Protein AF-0000000084983447 (afdb_homodimer)

Solvent-accessible surface area (backbone atoms only — not comparable to full-atom values): 34828 Å² total; per-residue (Å²): 132,70,58,86,70,64,46,71,46,36,36,38,37,38,87,89,69,48,77,43,81,41,62,93,31,55,67,37,38,35,41,34,32,47,71,94,47,57,34,41,38,37,43,38,34,26,51,44,47,71,53,97,88,36,48,46,63,77,64,59,41,73,60,18,32,42,35,35,28,48,73,83,41,79,72,44,57,23,32,28,42,30,36,32,49,37,65,43,91,76,77,35,40,29,34,39,32,25,30,20,70,48,42,47,33,64,59,17,33,38,73,45,64,40,58,64,60,41,38,40,63,57,55,42,43,54,49,34,49,76,71,72,37,48,73,47,79,66,56,85,69,43,65,36,65,66,44,63,41,75,69,32,35,38,42,57,55,41,51,52,51,50,48,54,37,25,67,73,66,72,45,71,71,31,60,41,69,58,95,64,27,39,34,35,29,47,52,46,70,56,84,74,64,54,75,45,66,54,87,52,79,63,42,49,30,40,39,37,28,49,71,78,34,28,16,29,28,37,31,26,44,69,59,48,98,80,48,44,56,51,77,75,46,72,46,78,56,64,56,84,76,41,75,18,30,41,66,48,69,45,50,94,89,48,52,70,67,56,43,49,51,51,40,48,50,54,36,66,75,20,58,56,63,44,74,38,40,33,38,34,35,69,28,60,78,82,69,46,61,25,28,37,34,35,35,47,33,93,92,41,69,46,51,27,28,26,49,17,34,37,35,30,64,68,78,46,28,23,37,36,30,40,41,82,49,80,74,81,72,71,75,124,132,71,60,87,69,63,46,72,45,36,37,37,38,36,88,88,69,48,76,43,81,41,62,94,32,57,67,37,40,36,43,34,33,45,70,96,45,57,34,40,37,36,42,37,32,26,53,44,46,70,54,98,88,36,48,45,63,78,62,59,39,74,60,18,32,42,36,34,27,48,72,84,41,80,72,45,56,24,33,29,40,29,34,32,48,37,65,42,92,76,76,35,39,30,34,38,32,25,31,20,70,47,42,46,34,64,58,17,32,39,71,44,66,41,57,64,60,41,39,39,65,56,56,42,42,54,50,33,48,75,73,71,36,48,73,48,80,64,55,87,66,44,66,36,64,65,45,64,40,73,69,33,34,38,43,55,54,41,50,53,50,51,49,53,35,25,68,72,68,72,46,70,72,31,63,40,69,58,95,64,28,40,34,36,30,49,53,46,69,56,84,76,65,54,73,46,64,55,88,52,81,62,42,48,30,39,39,38,28,51,72,79,34,29,17,30,29,37,30,27,43,67,60,49,98,80,49,46,57,49,78,73,46,72,46,76,57,65,56,86,76,41,74,19,29,40,65,48,70,43,49,94,89,48,52,70,67,55,43,50,50,51,40,46,53,54,35,66,76,18,57,56,62,45,74,37,41,32,38,36,34,68,28,60,80,84,69,48,62,26,29,36,34,34,36,47,33,94,92,42,70,47,50,27,28,26,50,18,35,37,34,31,64,68,79,46,28,22,39,36,32,39,40,82,48,82,74,80,72,70,76,125

Secondary structure (DSSP, 8-state):
--GGG--EEEEEE-TTS-EEE-GGGEEEEEEEE-TT--S-EEEEEEE--EETTEEGGGT--TT-EEEEEETTEEEEEEEEEEEEEB--SSS-EEEEEEE-TTHHHHS-EEEEEE-TT-BHHHHHHHHHHHTT-EEEE-S---BPPPEEEEEEEHHHHHHHHHHHHHHHHT---EEEEETTEEEEE-TT--S---EE-S-S--EEEEEEE-TT--SEEEEE----TTS---EEEEEE--GGG---EEEEE--TTS-HHHHHHHHHHHHHHTSS-EEEEEEEEE--TT--TT-EEEEEETTEEEEEEEEEEEEETTTTEEEEEEEE--S-----/--GGG--EEEEEE-TTS-EEE-GGGEEEEEEEE-TT--S-EEEEEEE--EETTEEGGGT--TT-EEEEEETTEEEEEEEEEEEEEB--SSS-EEEEEEE-TTHHHHS-EEEEEE-TT-BHHHHHHHHHHHTT-EEEE-S---BPPPEEEEEEEHHHHHHHHHHHHHHHHT---EEEEETTEEEEE-TT--S---EE-S-S--EEEEEEE-TT--SEEEEE----TTS---EEEEEE--GGG---EEEEE--TTS-HHHHHHHHHHHHHHTSS-EEEEEEEEE--TT--TT-EEEEEETTEEEEEEEEEEEEETTTTEEEEEEEE--S-----

InterPro domains:
  IPR056937 YqbQ/XkdQ [PF24032] (39-322)

Structure (mmCIF, N/CA/C/O backbone):
data_AF-0000000084983447-model_v1
#
loop_
_entity.id
_entity.type
_entity.pdbx_description
1 polymer 'Phage minor structural protein, N-terminal domain protein'
#
loop_
_atom_site.group_PDB
_atom_site.id
_atom_site.type_symbol
_atom_site.label_atom_id
_atom_site.label_alt_id
_atom_site.label_comp_id
_atom_site.label_asym_id
_atom_site.label_entity_id
_atom_site.label_seq_id
_atom_site.pdbx_PDB_ins_code
_atom_site.Cartn_x
_atom_site.Cartn_y
_atom_site.Cartn_z
_atom_site.occupancy
_atom_site.B_iso_or_equiv
_atom_site.auth_seq_id
_atom_site.auth_comp_id
_atom_site.auth_asym_id
_atom_site.auth_atom_id
_atom_site.pdbx_PDB_model_num
ATOM 1 N N . MET A 1 1 ? 23.984 25.797 7.465 1 60.91 1 MET A N 1
ATOM 2 C CA . MET A 1 1 ? 24.125 24.547 8.227 1 60.91 1 MET A CA 1
ATOM 3 C C . MET A 1 1 ? 25.016 23.562 7.5 1 60.91 1 MET A C 1
ATOM 5 O O . MET A 1 1 ? 24.922 23.406 6.277 1 60.91 1 MET A O 1
ATOM 9 N N . ASP A 1 2 ? 26.109 23.047 8.164 1 77.19 2 ASP A N 1
ATOM 10 C CA . ASP A 1 2 ? 26.938 21.984 7.598 1 77.19 2 ASP A CA 1
ATOM 11 C C . ASP A 1 2 ? 26.297 20.625 7.828 1 77.19 2 ASP A C 1
ATOM 13 O O . ASP A 1 2 ? 26.5 20 8.875 1 77.19 2 ASP A O 1
ATOM 17 N N . VAL A 1 3 ? 25.516 20.172 6.82 1 77.81 3 VAL A N 1
ATOM 18 C CA . VAL A 1 3 ? 24.703 18.969 6.961 1 77.81 3 VAL A CA 1
ATOM 19 C C . VAL A 1 3 ? 25.594 17.734 7.047 1 77.81 3 VAL A C 1
ATOM 21 O O . VAL A 1 3 ? 25.172 16.688 7.523 1 77.81 3 VAL A O 1
ATOM 24 N N . LEU A 1 4 ? 26.859 17.891 6.699 1 79.12 4 LEU A N 1
ATOM 25 C CA . LEU A 1 4 ? 27.797 16.766 6.738 1 79.12 4 LEU A CA 1
ATOM 26 C C . LEU A 1 4 ? 28.281 16.531 8.156 1 79.12 4 LEU A C 1
ATOM 28 O O . LEU A 1 4 ? 28.844 15.461 8.453 1 79.12 4 LEU A O 1
ATOM 32 N N . ARG A 1 5 ? 28.031 17.453 9.055 1 87.12 5 ARG A N 1
ATOM 33 C CA . ARG A 1 5 ? 28.547 17.328 10.414 1 87.12 5 ARG A CA 1
ATOM 34 C C . ARG A 1 5 ? 27.453 16.922 11.383 1 87.12 5 ARG A C 1
ATOM 36 O O . ARG A 1 5 ? 27.688 16.797 12.586 1 87.12 5 ARG A O 1
ATOM 43 N N . ILE A 1 6 ? 26.344 16.688 10.859 1 93.38 6 ILE A N 1
ATOM 44 C CA . ILE A 1 6 ? 25.234 16.281 11.719 1 93.38 6 ILE A CA 1
ATOM 45 C C . ILE A 1 6 ? 25.531 14.914 12.336 1 93.38 6 ILE A C 1
ATOM 47 O O . ILE A 1 6 ? 25.953 13.992 11.641 1 93.38 6 ILE A O 1
ATOM 51 N N . LYS A 1 7 ? 25.391 14.875 13.656 1 94.69 7 LYS A N 1
ATOM 52 C CA . LYS A 1 7 ? 25.578 13.617 14.375 1 94.69 7 LYS A CA 1
ATOM 53 C C . LYS A 1 7 ? 24.234 12.914 14.602 1 94.69 7 LYS A C 1
ATOM 55 O O . LYS A 1 7 ? 23.297 13.516 15.109 1 94.69 7 LYS A O 1
ATOM 60 N N . TYR A 1 8 ? 24.219 11.633 14.25 1 97.38 8 TYR A N 1
ATOM 61 C CA . TYR A 1 8 ? 23 10.852 14.422 1 97.38 8 TYR A CA 1
ATOM 62 C C . TYR A 1 8 ? 23.156 9.844 15.547 1 97.38 8 TYR A C 1
ATOM 64 O O . TYR A 1 8 ? 24.234 9.273 15.742 1 97.38 8 TYR A O 1
ATOM 72 N N . ASP A 1 9 ? 22.109 9.664 16.297 1 98.06 9 ASP A N 1
ATOM 73 C CA . ASP A 1 9 ? 22.031 8.633 17.328 1 98.06 9 ASP A CA 1
ATOM 74 C C . ASP A 1 9 ? 20.766 7.785 17.141 1 98.06 9 ASP A C 1
ATOM 76 O O . ASP A 1 9 ? 19.672 8.32 17 1 98.06 9 ASP A O 1
ATOM 80 N N . ILE A 1 10 ? 20.938 6.516 17.172 1 98.5 10 ILE A N 1
ATOM 81 C CA . ILE A 1 10 ? 19.844 5.566 17.062 1 98.5 10 ILE A CA 1
ATOM 82 C C . ILE A 1 10 ? 19.812 4.648 18.281 1 98.5 10 ILE A C 1
ATOM 84 O O . ILE A 1 10 ? 20.844 4.047 18.625 1 98.5 10 ILE A O 1
ATOM 88 N N . TYR A 1 11 ? 18.672 4.562 18.875 1 98.31 11 TYR A N 1
ATOM 89 C CA . TYR A 1 11 ? 18.531 3.762 20.094 1 98.31 11 TYR A CA 1
ATOM 90 C C . TYR A 1 11 ? 17.422 2.729 19.938 1 98.31 11 TYR A C 1
ATOM 92 O O . TYR A 1 11 ? 16.406 3 19.312 1 98.31 11 TYR A O 1
ATOM 100 N N . LEU A 1 12 ? 17.688 1.588 20.516 1 97.69 12 LEU A N 1
ATOM 101 C CA . LEU A 1 12 ? 16.672 0.567 20.766 1 97.69 12 LEU A CA 1
ATOM 102 C C . LEU A 1 12 ? 16.203 0.603 22.219 1 97.69 12 LEU A C 1
ATOM 104 O O . LEU A 1 12 ? 17.016 0.63 23.141 1 97.69 12 LEU A O 1
ATOM 108 N N . TYR A 1 13 ? 14.93 0.697 22.375 1 97.31 13 TYR A N 1
ATOM 109 C CA . TYR A 1 13 ? 14.305 0.52 23.688 1 97.31 13 TYR A CA 1
ATOM 110 C C . TYR A 1 13 ? 13.484 -0.765 23.734 1 97.31 13 TYR A C 1
ATOM 112 O O . TYR A 1 13 ? 12.484 -0.896 23.016 1 97.31 13 TYR A O 1
ATOM 120 N N . THR A 1 14 ? 13.867 -1.659 24.531 1 94.88 14 THR A N 1
ATOM 121 C CA . THR A 1 14 ? 13.156 -2.928 24.656 1 94.88 14 THR A CA 1
ATOM 122 C C . THR A 1 14 ? 11.984 -2.805 25.609 1 94.88 14 THR A C 1
ATOM 124 O O . THR A 1 14 ? 11.945 -1.886 26.438 1 94.88 14 THR A O 1
ATOM 127 N N . ASN A 1 15 ? 11.062 -3.709 25.484 1 90.56 15 ASN A N 1
ATOM 128 C CA . ASN A 1 15 ? 9.906 -3.715 26.375 1 90.56 15 ASN A CA 1
ATOM 129 C C . ASN A 1 15 ? 10.312 -3.924 27.828 1 90.56 15 ASN A C 1
ATOM 131 O O . ASN A 1 15 ? 9.57 -3.562 28.75 1 90.56 15 ASN A O 1
ATOM 135 N N . GLU A 1 16 ? 11.43 -4.434 28.062 1 89.56 16 GLU A N 1
ATOM 136 C CA . GLU A 1 16 ? 11.938 -4.672 29.422 1 89.56 16 GLU A CA 1
ATOM 137 C C . GLU A 1 16 ? 12.609 -3.422 29.984 1 89.56 16 GLU A C 1
ATOM 139 O O . GLU A 1 16 ? 13.055 -3.416 31.141 1 89.56 16 GLU A O 1
ATOM 144 N N . GLY A 1 17 ? 12.758 -2.381 29.188 1 89.94 17 GLY A N 1
ATOM 145 C CA . GLY A 1 17 ? 13.266 -1.11 29.688 1 89.94 17 GLY A CA 1
ATOM 146 C C . GLY A 1 17 ? 14.742 -0.902 29.391 1 89.94 17 GLY A C 1
ATOM 147 O O . GLY A 1 17 ? 15.352 0.052 29.875 1 89.94 17 GLY A O 1
ATOM 148 N N . GLU A 1 18 ? 15.242 -1.76 28.609 1 93.25 18 GLU A N 1
ATOM 149 C CA . GLU A 1 18 ? 16.656 -1.633 28.25 1 93.25 18 GLU A CA 1
ATOM 150 C C . GLU A 1 18 ? 16.844 -0.666 27.078 1 93.25 18 GLU A C 1
ATOM 152 O O . GLU A 1 18 ? 16.078 -0.699 26.109 1 93.25 18 GLU A O 1
ATOM 157 N N . LYS A 1 19 ? 17.812 0.196 27.281 1 96 19 LYS A N 1
ATOM 158 C CA . LYS A 1 19 ? 18.234 1.09 26.203 1 96 19 LYS A CA 1
ATOM 159 C C . LYS A 1 19 ? 19.547 0.63 25.578 1 96 19 LYS A C 1
ATOM 161 O O . LYS A 1 19 ? 20.547 0.454 26.281 1 96 19 LYS A O 1
ATOM 166 N N . ILE A 1 20 ? 19.609 0.434 24.281 1 95.75 20 ILE A N 1
ATOM 167 C CA . ILE A 1 20 ? 20.797 -0.024 23.578 1 95.75 20 ILE A CA 1
ATOM 168 C C . ILE A 1 20 ? 21.109 0.933 22.422 1 95.75 20 ILE A C 1
ATOM 170 O O . ILE A 1 20 ? 20.234 1.258 21.625 1 95.75 20 ILE A O 1
ATOM 174 N N . THR A 1 21 ? 22.359 1.409 22.359 1 96.38 21 THR A N 1
ATOM 175 C CA . THR A 1 21 ? 22.797 2.219 21.219 1 96.38 21 THR A CA 1
ATOM 176 C C . THR A 1 21 ? 23.078 1.342 20 1 96.38 21 THR A C 1
ATOM 178 O O . THR A 1 21 ? 23.719 0.301 20.125 1 96.38 21 THR A O 1
ATOM 181 N N . LEU A 1 22 ? 22.562 1.793 18.891 1 96.5 22 LEU A N 1
ATOM 182 C CA . LEU 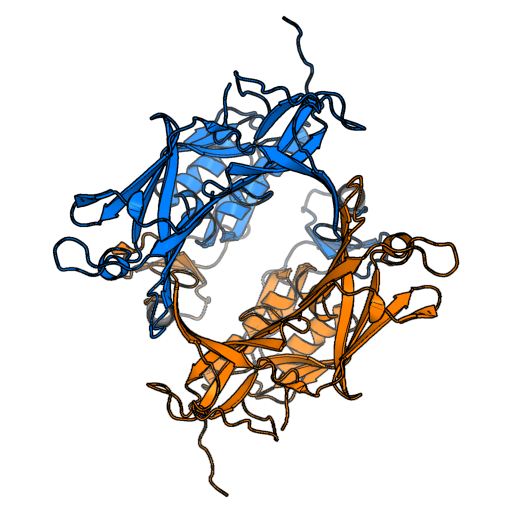A 1 22 ? 22.734 0.995 17.688 1 96.5 22 LEU A CA 1
ATOM 183 C C . LEU A 1 22 ? 23.734 1.652 16.734 1 96.5 22 LEU A C 1
ATOM 185 O O . LEU A 1 22 ? 24 1.134 15.648 1 96.5 22 LEU A O 1
ATOM 189 N N . ASN A 1 23 ? 24.359 2.699 17.047 1 95.44 23 ASN A N 1
ATOM 190 C CA . ASN A 1 23 ? 25.156 3.541 16.156 1 95.44 23 ASN A CA 1
ATOM 191 C C . ASN A 1 23 ? 26.25 2.74 15.477 1 95.44 23 ASN A C 1
ATOM 193 O O . ASN A 1 23 ? 26.438 2.848 14.266 1 95.44 23 ASN A O 1
ATOM 197 N N . ASN A 1 24 ? 26.938 1.931 16.125 1 93.38 24 ASN A N 1
ATOM 198 C CA . ASN A 1 24 ? 28.094 1.22 15.586 1 93.38 24 ASN A CA 1
ATOM 199 C C . ASN A 1 24 ? 27.656 -0.008 14.781 1 93.38 24 ASN A C 1
ATOM 201 O O . ASN A 1 24 ? 28.484 -0.678 14.172 1 93.38 24 ASN A O 1
ATOM 205 N N . LEU A 1 25 ? 26.375 -0.256 14.773 1 93.88 25 LEU A N 1
ATOM 206 C CA . LEU A 1 25 ? 25.875 -1.453 14.102 1 93.88 25 LEU A CA 1
ATOM 207 C C . LEU A 1 25 ? 25.172 -1.092 12.805 1 93.88 25 LEU A C 1
ATOM 209 O O . LEU A 1 25 ? 24.859 -1.97 11.992 1 93.88 25 LEU A O 1
ATOM 213 N N . VAL A 1 26 ? 24.953 0.106 12.555 1 95.5 26 VAL A N 1
ATOM 214 C CA . VAL A 1 26 ? 24.094 0.532 11.461 1 95.5 26 VAL A CA 1
ATOM 215 C C . VAL A 1 26 ? 24.844 0.451 10.141 1 95.5 26 VAL A C 1
ATOM 217 O O . VAL A 1 26 ? 25.906 1.055 9.992 1 95.5 26 VAL A O 1
ATOM 220 N N . GLN A 1 27 ? 24.344 -0.297 9.305 1 93.75 27 GLN A N 1
ATOM 221 C CA . GLN A 1 27 ? 24.812 -0.304 7.922 1 93.75 27 GLN A CA 1
ATOM 222 C C . GLN A 1 27 ? 24.062 0.715 7.082 1 93.75 27 GLN A C 1
ATOM 224 O O . GLN A 1 27 ? 24.656 1.442 6.285 1 93.75 27 GLN A O 1
ATOM 229 N N . SER A 1 28 ? 22.797 0.703 7.234 1 96.5 28 SER A N 1
ATOM 230 C CA . SER A 1 28 ? 21.953 1.683 6.562 1 96.5 28 SER A CA 1
ATOM 231 C C . SER A 1 28 ? 20.75 2.053 7.422 1 96.5 28 SER A C 1
ATOM 233 O O . SER A 1 28 ? 20.266 1.232 8.203 1 96.5 28 SER A O 1
ATOM 235 N N . ALA A 1 29 ? 20.312 3.285 7.316 1 97.88 29 ALA A N 1
ATOM 236 C CA . ALA A 1 29 ? 19.141 3.795 8.031 1 97.88 29 ALA A CA 1
ATOM 237 C C . ALA A 1 29 ? 18.422 4.867 7.223 1 97.88 29 ALA A C 1
ATOM 239 O O . ALA A 1 29 ? 19.047 5.816 6.746 1 97.88 29 ALA A O 1
ATOM 240 N N . THR A 1 30 ? 17.141 4.715 7.07 1 98.56 30 THR A N 1
ATOM 241 C CA . THR A 1 30 ? 16.359 5.707 6.352 1 98.56 30 THR A CA 1
ATOM 242 C C . THR A 1 30 ? 15.094 6.074 7.133 1 98.56 30 THR A C 1
ATOM 244 O O . THR A 1 30 ? 14.578 5.258 7.895 1 98.56 30 THR A O 1
ATOM 247 N N . LEU A 1 31 ? 14.672 7.281 7.043 1 98.62 31 LEU A N 1
ATOM 248 C CA . LEU A 1 31 ? 13.383 7.777 7.512 1 98.62 31 LEU A CA 1
ATOM 249 C C . LEU A 1 31 ? 12.523 8.258 6.344 1 98.62 31 LEU A C 1
ATOM 251 O O . LEU A 1 31 ? 13.008 9 5.48 1 98.62 31 LEU A O 1
ATOM 255 N N . GLU A 1 32 ? 11.297 7.832 6.383 1 98.62 32 GLU A N 1
ATOM 256 C CA . GLU A 1 32 ? 10.461 8.094 5.211 1 98.62 32 GLU A CA 1
ATOM 257 C C . GLU A 1 32 ? 9.07 8.562 5.617 1 98.62 32 GLU A C 1
ATOM 259 O O . GLU A 1 32 ? 8.484 8.039 6.57 1 98.62 32 GLU A O 1
ATOM 264 N N . GLU A 1 33 ? 8.578 9.578 4.992 1 98.06 33 GLU A N 1
ATOM 265 C CA . GLU A 1 33 ? 7.188 10.016 5.008 1 98.06 33 GLU A CA 1
ATOM 266 C C . GLU A 1 33 ? 6.621 10.109 3.594 1 98.06 33 GLU A C 1
ATOM 268 O O . GLU A 1 33 ? 7.16 10.82 2.748 1 98.06 33 GLU A O 1
ATOM 273 N N . GLN A 1 34 ? 5.566 9.406 3.408 1 93.81 34 GLN A N 1
ATOM 274 C CA . GLN A 1 34 ? 5.012 9.336 2.061 1 93.81 34 GLN A CA 1
ATOM 275 C C . GLN A 1 34 ? 3.666 10.047 1.979 1 93.81 34 GLN A C 1
ATOM 277 O O . GLN A 1 34 ? 2.904 10.062 2.947 1 93.81 34 GLN A O 1
ATOM 282 N N . LYS A 1 35 ? 3.451 10.594 0.762 1 89.06 35 LYS A N 1
ATOM 283 C CA . LYS A 1 35 ? 2.141 11.18 0.517 1 89.06 35 LYS A CA 1
ATOM 284 C C . LYS A 1 35 ? 1.026 10.164 0.75 1 89.06 35 LYS A C 1
ATOM 286 O O . LYS A 1 35 ? 1.132 9.016 0.325 1 89.06 35 LYS A O 1
ATOM 291 N N . GLY A 1 36 ? 0.034 10.578 1.496 1 86.44 36 GLY A N 1
ATOM 292 C CA . GLY A 1 36 ? -1.132 9.734 1.718 1 86.44 36 GLY A CA 1
ATOM 293 C C . GLY A 1 36 ? -0.967 8.789 2.887 1 86.44 36 GLY A C 1
ATOM 294 O O . GLY A 1 36 ? -1.923 8.117 3.291 1 86.44 36 GLY A O 1
ATOM 295 N N . GLN A 1 37 ? 0.233 8.641 3.359 1 91.94 37 GLN A N 1
ATOM 296 C CA . GLN A 1 37 ? 0.467 7.828 4.547 1 91.94 37 GLN A CA 1
ATOM 297 C C . GLN A 1 37 ? 0.573 8.695 5.797 1 91.94 37 GLN A C 1
ATOM 299 O O . GLN A 1 37 ? 1.145 9.789 5.754 1 91.94 37 GLN A O 1
ATOM 304 N N . LEU A 1 38 ? 0.027 8.148 6.855 1 97.31 38 LEU A N 1
ATOM 305 C CA . LEU A 1 38 ? 0.074 8.906 8.102 1 97.31 38 LEU A CA 1
ATOM 306 C C . LEU A 1 38 ? 1.382 8.656 8.844 1 97.31 38 LEU A C 1
ATOM 308 O O . LEU A 1 38 ? 2.027 9.602 9.305 1 97.31 38 LEU A O 1
ATOM 312 N N . ALA A 1 39 ? 1.733 7.379 8.828 1 98.38 39 ALA A N 1
ATOM 313 C CA . ALA A 1 39 ? 2.85 6.988 9.68 1 98.38 39 ALA A CA 1
ATOM 314 C C . ALA A 1 39 ? 4.188 7.238 8.984 1 98.38 39 ALA A C 1
ATOM 316 O O . ALA A 1 39 ? 4.324 7 7.785 1 98.38 39 ALA A O 1
ATOM 317 N N . GLN A 1 40 ? 5.094 7.738 9.75 1 98.56 40 GLN A N 1
ATOM 318 C CA . GLN A 1 40 ? 6.492 7.742 9.328 1 98.56 40 GLN A CA 1
ATOM 319 C C . GLN A 1 40 ? 7.113 6.355 9.477 1 98.56 40 GLN A C 1
ATOM 321 O O . GLN A 1 40 ? 6.809 5.625 10.422 1 98.56 40 GLN A O 1
ATOM 326 N N . LYS A 1 41 ? 7.973 6.043 8.57 1 98.62 41 LYS A N 1
ATOM 327 C CA . LYS A 1 41 ? 8.617 4.734 8.516 1 98.62 41 LYS A CA 1
ATOM 328 C C . LYS A 1 41 ? 10.125 4.852 8.703 1 98.62 41 LYS A C 1
ATOM 330 O O . LYS A 1 41 ? 10.758 5.73 8.109 1 98.62 41 LYS A O 1
ATOM 335 N N . ALA A 1 42 ? 10.695 4.016 9.508 1 98.75 42 ALA A N 1
ATOM 336 C CA . ALA A 1 42 ? 12.141 3.857 9.617 1 98.75 42 ALA A CA 1
ATOM 337 C C . ALA A 1 42 ? 12.586 2.482 9.125 1 98.75 42 ALA A C 1
ATOM 339 O O . ALA A 1 42 ? 11.992 1.465 9.484 1 98.75 42 ALA A O 1
ATOM 340 N N . SER A 1 43 ? 13.547 2.469 8.305 1 98.06 43 SER A N 1
ATOM 341 C CA . SER A 1 43 ? 14.156 1.231 7.832 1 98.06 43 SER A CA 1
ATOM 342 C C . SER A 1 43 ? 15.625 1.156 8.234 1 98.06 43 SER A C 1
ATOM 344 O O . SER A 1 43 ? 16.422 2.043 7.891 1 98.06 43 SER A O 1
ATOM 346 N N . LEU A 1 44 ? 16.031 0.091 8.906 1 97.38 44 LEU A N 1
ATOM 347 C CA . LEU A 1 44 ? 17.406 -0.071 9.367 1 97.38 44 LEU A CA 1
ATOM 348 C C . LEU A 1 44 ? 17.969 -1.423 8.938 1 97.38 44 LEU A C 1
ATOM 350 O O . LEU A 1 44 ? 17.266 -2.436 8.992 1 97.38 44 LEU A O 1
ATOM 354 N N . THR A 1 45 ? 19.109 -1.416 8.477 1 94.38 45 THR A N 1
ATOM 355 C CA . THR A 1 45 ? 19.922 -2.611 8.312 1 94.38 45 THR A CA 1
ATOM 356 C C . THR A 1 45 ? 21.141 -2.559 9.227 1 94.38 45 THR A C 1
ATOM 358 O O . THR A 1 45 ? 21.906 -1.587 9.211 1 94.38 45 THR A O 1
ATOM 361 N N . LEU A 1 46 ? 21.312 -3.568 10.016 1 94.19 46 LEU A N 1
ATOM 362 C CA . LEU A 1 46 ? 22.359 -3.572 11.031 1 94.19 46 LEU A CA 1
ATOM 363 C C . LEU A 1 46 ? 23.266 -4.785 10.867 1 94.19 46 LEU A C 1
ATOM 365 O O . LEU A 1 46 ? 22.812 -5.844 10.43 1 94.19 46 LEU A O 1
ATOM 369 N N . TYR A 1 47 ? 24.484 -4.527 11.25 1 90.88 47 TYR A N 1
ATOM 370 C CA . TYR A 1 47 ? 25.344 -5.684 11.461 1 90.88 47 TYR A CA 1
ATOM 371 C C . TYR A 1 47 ? 24.891 -6.484 12.68 1 90.88 47 TYR A C 1
ATOM 373 O O . TYR A 1 47 ? 24.703 -5.926 13.766 1 90.88 47 TYR A O 1
ATOM 381 N N . ASN A 1 48 ? 24.609 -7.738 12.469 1 90.12 48 ASN A N 1
ATOM 382 C CA . ASN A 1 48 ? 24.094 -8.586 13.539 1 90.12 48 ASN A CA 1
ATOM 383 C C . ASN A 1 48 ? 25.219 -9.094 14.445 1 90.12 48 ASN A C 1
ATOM 385 O O . ASN A 1 48 ? 25.453 -10.305 14.531 1 90.12 48 ASN A O 1
ATOM 389 N N . LYS A 1 49 ? 25.797 -8.211 15.156 1 88.12 49 LYS A N 1
ATOM 390 C CA . LYS A 1 49 ? 26.922 -8.508 16.016 1 88.12 49 LYS A CA 1
ATOM 391 C C . LYS A 1 49 ? 26.453 -8.969 17.406 1 88.12 49 LYS A C 1
ATOM 393 O O . LYS A 1 49 ? 25.312 -8.734 17.781 1 88.12 49 LYS A O 1
ATOM 398 N N . VAL A 1 50 ? 27.344 -9.672 18.031 1 87 50 VAL A N 1
ATOM 399 C CA . VAL A 1 50 ? 27.109 -10.062 19.422 1 87 50 VAL A CA 1
ATOM 400 C C . VAL A 1 50 ? 27.547 -8.938 20.359 1 87 50 VAL A C 1
ATOM 402 O O . VAL A 1 50 ? 28.688 -8.461 20.281 1 87 50 VAL A O 1
ATOM 405 N N . ILE A 1 51 ? 26.594 -8.438 21.047 1 82.69 51 ILE A N 1
ATOM 406 C CA . ILE A 1 51 ? 26.859 -7.418 22.047 1 82.69 51 ILE A CA 1
ATOM 407 C C . ILE A 1 51 ? 26.484 -7.957 23.438 1 82.69 51 ILE A C 1
ATOM 409 O O . ILE A 1 51 ? 25.344 -8.367 23.656 1 82.69 51 ILE A O 1
ATOM 413 N N . SER A 1 52 ? 27.469 -7.848 24.391 1 84.12 52 SER A N 1
ATOM 414 C CA . SER A 1 52 ? 27.266 -8.336 25.75 1 84.12 52 SER A CA 1
ATOM 415 C C . SER A 1 52 ? 26.719 -9.766 25.75 1 84.12 52 SER A C 1
ATOM 417 O O . SER A 1 52 ? 25.766 -10.07 26.453 1 84.12 52 SER A O 1
ATOM 419 N N . GLY A 1 53 ? 27.141 -10.594 24.797 1 85.94 53 GLY A N 1
ATOM 420 C CA . GLY A 1 53 ? 26.859 -12.016 24.781 1 85.94 53 GLY A CA 1
ATOM 421 C C . GLY A 1 53 ? 25.594 -12.367 24.016 1 85.94 53 GLY A C 1
ATOM 422 O O . GLY A 1 53 ? 25.25 -13.547 23.891 1 85.94 53 GLY A O 1
ATOM 423 N N . VAL A 1 54 ? 24.938 -11.391 23.578 1 86.31 54 VAL A N 1
ATOM 424 C CA . VAL A 1 54 ? 23.688 -11.672 22.891 1 86.31 54 VAL A CA 1
ATOM 425 C C . VAL A 1 54 ? 23.719 -11.039 21.5 1 86.31 54 VAL A C 1
ATOM 427 O O . VAL A 1 54 ? 24.234 -9.93 21.328 1 86.31 54 VAL A O 1
ATOM 430 N N . ARG A 1 55 ? 23.25 -11.836 20.516 1 88.25 55 ARG A N 1
ATOM 431 C CA . ARG A 1 55 ? 23.125 -11.281 19.172 1 88.25 55 ARG A CA 1
ATOM 432 C C . ARG A 1 55 ? 22.062 -10.172 19.141 1 88.25 55 ARG A C 1
ATOM 434 O O . ARG A 1 55 ? 20.984 -10.32 19.703 1 88.25 55 ARG A O 1
ATOM 441 N N . ILE A 1 56 ? 22.391 -9.086 18.469 1 90.81 56 ILE A N 1
ATOM 442 C CA . ILE A 1 56 ? 21.516 -7.918 18.516 1 90.81 56 ILE A CA 1
ATOM 443 C C . ILE A 1 56 ? 20.156 -8.266 17.906 1 90.81 56 ILE A C 1
ATOM 445 O O . ILE A 1 56 ? 19.141 -7.711 18.312 1 90.81 56 ILE A O 1
ATOM 449 N N . SER A 1 57 ? 20.109 -9.188 16.938 1 90.25 57 SER A N 1
ATOM 450 C CA . SER A 1 57 ? 18.859 -9.594 16.312 1 90.25 57 SER A CA 1
ATOM 451 C C . SER A 1 57 ? 17.875 -10.141 17.359 1 90.25 57 SER A C 1
ATOM 453 O O . SER A 1 57 ? 16.656 -10.016 17.203 1 90.25 57 SER A O 1
ATOM 455 N N . SER A 1 58 ? 18.391 -10.688 18.422 1 88.62 58 SER A N 1
ATOM 456 C CA . SER A 1 58 ? 17.547 -11.25 19.453 1 88.62 58 SER A CA 1
ATOM 457 C C . SER A 1 58 ? 16.875 -10.148 20.281 1 88.62 58 SER A C 1
ATOM 459 O O . SER A 1 58 ? 15.883 -10.406 20.969 1 88.62 58 SER A O 1
ATOM 461 N N . LYS A 1 59 ? 17.469 -8.984 20.203 1 91.56 59 LYS A N 1
ATOM 462 C CA . LYS A 1 59 ? 16.906 -7.855 20.938 1 91.56 59 LYS A CA 1
ATOM 463 C C . LYS A 1 59 ? 15.977 -7.031 20.047 1 91.56 59 LYS A C 1
ATOM 465 O O . LYS A 1 59 ? 15.164 -6.246 20.547 1 91.56 59 LYS A O 1
ATOM 470 N N . LEU A 1 60 ? 16.141 -7.137 18.734 1 92.94 60 LEU A N 1
ATOM 471 C CA . LEU A 1 60 ? 15.344 -6.387 17.781 1 92.94 60 LEU A CA 1
ATOM 472 C C . LEU A 1 60 ? 14.008 -7.086 17.531 1 92.94 60 LEU A C 1
ATOM 474 O O . LEU A 1 60 ? 13.664 -7.355 16.375 1 92.94 60 LEU A O 1
ATOM 478 N N . LYS A 1 61 ? 13.289 -7.25 18.547 1 90.69 61 LYS A N 1
ATOM 479 C CA . LYS A 1 61 ? 12.016 -7.965 18.453 1 90.69 61 LYS A CA 1
ATOM 480 C C . LYS A 1 61 ? 10.875 -7.012 18.109 1 90.69 61 LYS A C 1
ATOM 482 O O . LYS A 1 61 ? 10.961 -5.812 18.359 1 90.69 61 LYS A O 1
ATOM 487 N N . LEU A 1 62 ? 9.844 -7.609 17.547 1 95.38 62 LEU A N 1
ATOM 488 C CA . LEU A 1 62 ? 8.633 -6.84 17.297 1 95.38 62 LEU A CA 1
ATOM 489 C C . LEU A 1 62 ? 8.164 -6.129 18.562 1 95.38 62 LEU A C 1
ATOM 491 O O . LEU A 1 62 ? 8.391 -6.621 19.672 1 95.38 62 LEU A O 1
ATOM 495 N N . CYS A 1 63 ? 7.586 -4.977 18.453 1 95.94 63 CYS A N 1
ATOM 496 C CA . CYS A 1 63 ? 6.949 -4.188 19.5 1 95.94 63 CYS A CA 1
ATOM 497 C C . CYS A 1 63 ? 7.98 -3.398 20.297 1 95.94 63 CYS A C 1
ATOM 499 O O . CYS A 1 63 ? 7.629 -2.48 21.031 1 95.94 63 CYS A O 1
ATOM 501 N N . ASN A 1 64 ? 9.297 -3.799 20.172 1 97 64 ASN A N 1
ATOM 502 C CA . ASN A 1 64 ? 10.297 -2.898 20.719 1 97 64 ASN A CA 1
ATOM 503 C C . ASN A 1 64 ? 10.359 -1.58 19.969 1 97 64 ASN A C 1
ATOM 505 O O . ASN A 1 64 ? 9.766 -1.452 18.891 1 97 64 ASN A O 1
ATOM 509 N N . LYS A 1 65 ? 11.023 -0.582 20.562 1 97.75 65 LYS A N 1
ATOM 510 C CA . LYS A 1 65 ? 10.953 0.767 20 1 97.75 65 LYS A CA 1
ATOM 511 C C . LYS A 1 65 ? 12.312 1.22 19.469 1 97.75 65 LYS A C 1
ATOM 513 O O . LYS A 1 65 ? 13.344 0.917 20.078 1 97.75 65 LYS A O 1
ATOM 518 N N . ILE A 1 66 ? 12.289 1.938 18.391 1 98.5 66 ILE A N 1
ATOM 519 C CA . ILE A 1 66 ? 13.461 2.574 17.797 1 98.5 66 ILE A CA 1
ATOM 520 C C . ILE A 1 66 ? 13.328 4.09 17.891 1 98.5 66 ILE A C 1
ATOM 522 O O . ILE A 1 66 ? 12.258 4.648 17.641 1 98.5 66 ILE A O 1
ATOM 526 N N . PHE A 1 67 ? 14.375 4.719 18.359 1 98.75 67 PHE A N 1
ATOM 527 C CA . PHE A 1 67 ? 14.469 6.172 18.391 1 98.75 67 PHE A CA 1
ATOM 528 C C . PHE A 1 67 ? 15.625 6.66 17.531 1 98.75 67 PHE A C 1
ATOM 530 O O . PHE A 1 67 ? 16.719 6.078 17.562 1 98.75 67 PHE A O 1
ATOM 537 N N . VAL A 1 68 ? 15.398 7.633 16.75 1 98.75 68 VAL A N 1
ATOM 538 C CA . VAL A 1 68 ? 16.438 8.25 15.938 1 98.75 68 VAL A CA 1
ATOM 539 C C . VAL A 1 68 ? 16.562 9.734 16.281 1 98.75 68 VAL A C 1
ATOM 541 O O . VAL A 1 68 ? 15.555 10.445 16.328 1 98.75 68 VAL A O 1
ATOM 544 N N . TYR A 1 69 ? 17.766 10.18 16.5 1 98.31 69 TYR A N 1
ATOM 545 C CA . TYR A 1 69 ? 18.062 11.57 16.812 1 98.31 69 TYR A CA 1
ATOM 546 C C . TYR A 1 69 ? 19.078 12.141 15.836 1 98.31 69 TYR A C 1
ATOM 548 O O . TYR A 1 69 ? 19.922 11.406 15.305 1 98.31 69 TYR A O 1
ATOM 556 N N . ALA A 1 70 ? 19.016 13.391 15.578 1 97.38 70 ALA A N 1
ATOM 557 C CA . ALA A 1 70 ? 20.047 14.18 14.898 1 97.38 70 ALA A CA 1
ATOM 558 C C . ALA A 1 70 ? 20.438 15.398 15.734 1 97.38 70 ALA A C 1
ATOM 560 O O . ALA A 1 70 ? 19.609 16.266 16.016 1 97.38 70 ALA A O 1
ATOM 561 N N . ASP A 1 71 ? 21.703 15.523 16.094 1 96.31 71 ASP A N 1
ATOM 562 C CA . ASP A 1 71 ? 22.219 16.594 16.938 1 96.31 71 ASP A CA 1
ATOM 563 C C . ASP A 1 71 ? 21.344 16.797 18.172 1 96.31 71 ASP A C 1
ATOM 565 O O . ASP A 1 71 ? 20.984 17.938 18.5 1 96.31 71 ASP A O 1
ATOM 569 N N . GLY A 1 72 ? 20.922 15.711 18.688 1 95.69 72 GLY A N 1
ATOM 570 C CA . GLY A 1 72 ? 20.188 15.742 19.953 1 95.69 72 GLY A CA 1
ATOM 571 C C . GLY A 1 72 ? 18.688 15.945 19.766 1 95.69 72 GLY A C 1
ATOM 572 O O . GLY A 1 72 ? 17.922 15.797 20.719 1 95.69 72 GLY A O 1
ATOM 573 N N . LYS A 1 73 ? 18.266 16.25 18.625 1 96.44 73 LYS A N 1
ATOM 574 C CA . LYS A 1 73 ? 16.844 16.453 18.359 1 96.44 73 LYS A CA 1
ATOM 575 C C . LYS A 1 73 ? 16.203 15.164 17.844 1 96.44 73 LYS A C 1
ATOM 577 O O . LYS A 1 73 ? 16.734 14.516 16.938 1 96.44 73 LYS A O 1
ATOM 582 N N . GLU A 1 74 ? 15.039 14.797 18.391 1 98.25 74 GLU A N 1
ATOM 583 C CA . GLU A 1 74 ? 14.352 13.57 17.984 1 98.25 74 GLU A CA 1
ATOM 584 C C . GLU A 1 74 ? 13.766 13.703 16.578 1 98.25 74 GLU A C 1
ATOM 586 O O . GLU A 1 74 ? 13.078 14.68 16.281 1 98.25 74 GLU A O 1
ATOM 591 N N . LEU A 1 75 ? 14.039 12.719 15.742 1 98.19 75 LEU A N 1
ATOM 592 C CA . LEU A 1 75 ? 13.523 12.68 14.383 1 98.19 75 LEU A CA 1
ATOM 593 C C . LEU A 1 75 ? 12.398 11.664 14.25 1 98.19 75 LEU A C 1
ATOM 595 O O . LEU A 1 75 ? 11.477 11.852 13.453 1 98.19 75 LEU A O 1
ATOM 599 N N . PHE A 1 76 ? 12.57 10.633 15.062 1 98.62 76 PHE A N 1
ATOM 600 C CA . PHE A 1 76 ? 11.672 9.5 14.898 1 98.62 76 PHE A CA 1
ATOM 601 C C . PHE A 1 76 ? 11.578 8.688 16.188 1 98.62 76 PHE A C 1
ATOM 603 O O . PHE A 1 76 ? 12.578 8.516 16.891 1 98.62 76 PHE A O 1
ATOM 610 N N . ARG A 1 77 ? 10.461 8.227 16.469 1 98.81 77 ARG A N 1
ATOM 611 C CA . ARG A 1 77 ? 10.195 7.145 17.406 1 98.81 77 ARG A CA 1
ATOM 612 C C . ARG A 1 77 ? 9.125 6.199 16.875 1 98.81 77 ARG A C 1
ATOM 614 O O . ARG A 1 77 ? 8.102 6.645 16.359 1 98.81 77 ARG A O 1
ATOM 621 N N . GLY A 1 78 ? 9.359 4.973 16.969 1 98.25 78 GLY A N 1
ATOM 622 C CA . GLY A 1 78 ? 8.383 4.047 16.422 1 98.25 78 GLY A CA 1
ATOM 623 C C . GLY A 1 78 ? 8.586 2.619 16.891 1 98.25 78 GLY A C 1
ATOM 624 O O . GLY A 1 78 ? 9.57 2.322 17.594 1 98.25 78 GLY A O 1
ATOM 625 N N . THR A 1 79 ? 7.668 1.795 16.578 1 98.12 79 THR A N 1
ATOM 626 C CA . THR A 1 79 ? 7.629 0.391 16.969 1 98.12 79 THR A CA 1
ATOM 627 C C . THR A 1 79 ? 8.148 -0.503 15.852 1 98.12 79 THR A C 1
ATOM 629 O O . THR A 1 79 ? 7.793 -0.319 14.68 1 98.12 79 THR A O 1
ATOM 632 N N . ILE A 1 80 ? 9.031 -1.437 16.25 1 98.12 80 ILE A N 1
ATOM 633 C CA . ILE A 1 80 ? 9.484 -2.4 15.25 1 98.12 80 ILE A CA 1
ATOM 634 C C . ILE A 1 80 ? 8.305 -3.221 14.75 1 98.12 80 ILE A C 1
ATOM 636 O O . ILE A 1 80 ? 7.625 -3.893 15.531 1 98.12 80 ILE A O 1
ATOM 640 N N . TRP A 1 81 ? 8.109 -3.115 13.461 1 98.12 81 TRP A N 1
ATOM 641 C CA . TRP A 1 81 ? 6.941 -3.699 12.812 1 98.12 81 TRP A CA 1
ATOM 642 C C . TRP A 1 81 ? 7.324 -4.926 11.992 1 98.12 81 TRP A C 1
ATOM 644 O O . TRP A 1 81 ? 6.512 -5.832 11.797 1 98.12 81 TRP A O 1
ATOM 654 N N . GLU A 1 82 ? 8.492 -4.891 11.516 1 96.19 82 GLU A N 1
ATOM 655 C CA . GLU A 1 82 ? 9.047 -5.996 10.734 1 96.19 82 GLU A CA 1
ATOM 656 C C . GLU A 1 82 ? 10.484 -6.289 11.133 1 96.19 82 GLU A C 1
ATOM 658 O O . GLU A 1 82 ? 11.25 -5.375 11.445 1 96.19 82 GLU A O 1
ATOM 663 N N . TRP A 1 83 ? 10.789 -7.555 11.094 1 90.56 83 TRP A N 1
ATOM 664 C CA . TRP A 1 83 ? 12.094 -8.086 11.484 1 90.56 83 TRP A CA 1
ATOM 665 C C . TRP A 1 83 ? 12.562 -9.141 10.492 1 90.56 83 TRP A C 1
ATOM 667 O O . TRP A 1 83 ? 11.875 -10.133 10.25 1 90.56 83 TRP A O 1
ATOM 677 N N . ASN A 1 84 ? 13.695 -8.914 9.859 1 84.19 84 ASN A N 1
ATOM 678 C CA . ASN A 1 84 ? 14.203 -9.82 8.836 1 84.19 84 ASN A CA 1
ATOM 679 C C . ASN A 1 84 ? 15.648 -10.227 9.117 1 84.19 84 ASN A C 1
ATOM 681 O O . ASN A 1 84 ? 16.578 -9.602 8.617 1 84.19 84 ASN A O 1
ATOM 685 N N . PRO A 1 85 ? 15.805 -11.297 9.898 1 76.69 85 PRO A N 1
ATOM 686 C CA . PRO A 1 85 ? 17.188 -11.766 10.047 1 76.69 85 PRO A CA 1
ATOM 687 C C . PRO A 1 85 ? 17.656 -12.617 8.867 1 76.69 85 PRO A C 1
ATOM 689 O O . PRO A 1 85 ? 16.859 -13.375 8.297 1 76.69 85 PRO A O 1
ATOM 692 N N . GLU A 1 86 ? 18.781 -12.273 8.344 1 73.25 86 GLU A N 1
ATOM 693 C CA . GLU A 1 86 ? 19.391 -13.086 7.285 1 73.25 86 GLU A CA 1
ATOM 694 C C . GLU A 1 86 ? 20.328 -14.133 7.863 1 73.25 86 GLU A C 1
ATOM 696 O O . GLU A 1 86 ? 21.031 -13.883 8.844 1 73.25 86 GLU A O 1
ATOM 701 N N . GLU A 1 87 ? 20.109 -15.398 7.633 1 61.53 87 GLU A N 1
ATOM 702 C CA . GLU A 1 87 ? 21.016 -16.453 8.094 1 61.53 87 GLU A CA 1
ATOM 703 C C . GLU A 1 87 ? 22.297 -16.484 7.262 1 61.53 87 GLU A C 1
ATOM 705 O O . GLU A 1 87 ? 23.203 -17.281 7.527 1 61.53 87 GLU A O 1
ATOM 710 N N . GLU A 1 88 ? 22.688 -15.414 6.492 1 54.38 88 GLU A N 1
ATOM 711 C CA . GLU A 1 88 ? 23.828 -15.766 5.648 1 54.38 88 GLU A CA 1
ATOM 712 C C . GLU A 1 88 ? 25.031 -16.156 6.492 1 54.38 88 GLU A C 1
ATOM 714 O O . GLU A 1 88 ? 25.172 -15.727 7.637 1 54.38 88 GLU A O 1
ATOM 719 N N . ASN A 1 89 ? 25.922 -17.031 5.863 1 50.19 89 ASN A N 1
ATOM 720 C CA . ASN A 1 89 ? 27.141 -17.656 6.375 1 50.19 89 ASN A CA 1
ATOM 721 C C . ASN A 1 89 ? 28.031 -16.641 7.086 1 50.19 89 ASN A C 1
ATOM 723 O O . ASN A 1 89 ? 28.797 -17.016 7.984 1 50.19 89 ASN A O 1
ATOM 727 N N . GLN A 1 90 ? 28.297 -15.508 6.258 1 51.25 90 GLN A N 1
ATOM 728 C CA . GLN A 1 90 ? 29.438 -14.75 6.758 1 51.25 90 GLN A CA 1
ATOM 729 C C . GLN A 1 90 ? 28.984 -13.5 7.508 1 51.25 90 GLN A C 1
ATOM 731 O O . GLN A 1 90 ? 29.422 -13.258 8.641 1 51.25 90 GLN A O 1
ATOM 736 N N . SER A 1 91 ? 28.562 -12.492 6.805 1 56.47 91 SER A N 1
ATOM 737 C CA . SER A 1 91 ? 28.25 -11.203 7.414 1 56.47 91 SER A CA 1
ATOM 738 C C . SER A 1 91 ? 26.797 -11.117 7.848 1 56.47 91 SER A C 1
ATOM 740 O O . SER A 1 91 ? 25.891 -11.148 7.012 1 56.47 91 SER A O 1
ATOM 742 N N . ARG A 1 92 ? 26.422 -11.484 9.07 1 76.06 92 ARG A N 1
ATOM 743 C CA . ARG A 1 92 ? 25.078 -11.602 9.609 1 76.06 92 ARG A CA 1
ATOM 744 C C . ARG A 1 92 ? 24.422 -10.227 9.727 1 76.06 92 ARG A C 1
ATOM 746 O O . ARG A 1 92 ? 24.938 -9.344 10.406 1 76.06 92 ARG A O 1
ATOM 753 N N . ILE A 1 93 ? 23.609 -9.867 8.695 1 87.25 93 ILE A N 1
ATOM 754 C CA . ILE A 1 93 ? 22.859 -8.617 8.789 1 87.25 93 ILE A CA 1
ATOM 755 C C . ILE A 1 93 ? 21.438 -8.906 9.25 1 87.25 93 ILE A C 1
ATOM 757 O O . ILE A 1 93 ? 20.953 -10.031 9.109 1 87.25 93 ILE A O 1
ATOM 761 N N . VAL A 1 94 ? 20.922 -7.895 9.914 1 90.94 94 VAL A N 1
ATOM 762 C CA . VAL A 1 94 ? 19.516 -7.93 10.305 1 90.94 94 VAL A CA 1
ATOM 763 C C . VAL A 1 94 ? 18.844 -6.621 9.906 1 90.94 94 VAL A C 1
ATOM 765 O O . VAL A 1 94 ? 19.391 -5.539 10.133 1 90.94 94 VAL A O 1
ATOM 768 N N . SER A 1 95 ? 17.75 -6.781 9.219 1 92.88 95 SER A N 1
ATOM 769 C CA . SER A 1 95 ? 16.984 -5.602 8.828 1 92.88 95 SER A CA 1
ATOM 770 C C . SER A 1 95 ? 15.68 -5.504 9.609 1 92.88 95 SER A C 1
ATOM 772 O O . SER A 1 95 ? 15.023 -6.516 9.859 1 92.88 95 SER A O 1
ATOM 774 N N . ILE A 1 96 ? 15.305 -4.246 9.922 1 96.44 96 ILE A N 1
ATOM 775 C CA . ILE A 1 96 ? 14.031 -4.02 10.594 1 96.44 96 ILE A CA 1
ATOM 776 C C . ILE A 1 96 ? 13.305 -2.836 9.953 1 96.44 96 ILE A C 1
ATOM 778 O O . ILE A 1 96 ? 13.945 -1.975 9.336 1 96.44 96 ILE A O 1
ATOM 782 N N . ILE A 1 97 ? 12.016 -2.828 10.062 1 97.75 97 ILE A N 1
ATOM 783 C CA . ILE A 1 97 ? 11.148 -1.699 9.742 1 97.75 97 ILE A CA 1
ATOM 784 C C . ILE A 1 97 ? 10.367 -1.276 10.992 1 97.75 97 ILE A C 1
ATOM 786 O O . ILE A 1 97 ? 9.836 -2.121 11.711 1 97.75 97 ILE A O 1
ATOM 790 N N . ALA A 1 98 ? 10.406 -0.034 11.219 1 98.56 98 ALA A N 1
ATOM 791 C CA . ALA A 1 98 ? 9.625 0.524 12.328 1 98.56 98 ALA A CA 1
ATOM 792 C C . ALA A 1 98 ? 8.703 1.636 11.844 1 98.56 98 ALA A C 1
ATOM 794 O O . ALA A 1 98 ? 9.016 2.338 10.875 1 98.56 98 ALA A O 1
ATOM 795 N N . TYR A 1 99 ? 7.566 1.751 12.492 1 98.75 99 TYR A N 1
ATOM 796 C CA . TYR A 1 99 ? 6.609 2.816 12.211 1 98.75 99 TYR A CA 1
ATOM 797 C C . TYR A 1 99 ? 6.293 3.609 13.477 1 98.75 99 TYR A C 1
ATOM 799 O O . TYR A 1 99 ? 6.301 3.061 14.578 1 98.75 99 TYR A O 1
ATOM 807 N N . ASP A 1 100 ? 6.027 4.879 13.242 1 98.69 100 ASP A N 1
ATOM 808 C CA . ASP A 1 100 ? 5.508 5.617 14.391 1 98.69 100 ASP A CA 1
ATOM 809 C C . ASP A 1 100 ? 4.078 5.188 14.719 1 98.69 100 ASP A C 1
ATOM 811 O O . ASP A 1 100 ? 3.529 4.293 14.07 1 98.69 100 ASP A O 1
ATOM 815 N N . ASN A 1 101 ? 3.506 5.859 15.719 1 98.44 101 ASN A N 1
ATOM 816 C CA . ASN A 1 101 ? 2.283 5.352 16.344 1 98.44 101 ASN A CA 1
ATOM 817 C C . ASN A 1 101 ? 1.085 5.496 15.398 1 98.44 101 ASN A C 1
ATOM 819 O O . ASN A 1 101 ? 0.055 4.848 15.602 1 98.44 101 ASN A O 1
ATOM 823 N N . LEU A 1 102 ? 1.21 6.238 14.398 1 98.69 102 LEU A N 1
ATOM 824 C CA . LEU A 1 102 ? 0.066 6.453 13.516 1 98.69 102 LEU A CA 1
ATOM 825 C C . LEU A 1 102 ? -0.189 5.227 12.648 1 98.69 102 LEU A C 1
ATOM 827 O O . LEU A 1 102 ? -1.24 5.117 12.016 1 98.69 102 LEU A O 1
ATOM 831 N N . ILE A 1 103 ? 0.739 4.215 12.656 1 98.56 103 ILE A N 1
ATOM 832 C CA . ILE A 1 103 ? 0.553 2.977 11.914 1 98.56 103 ILE A CA 1
ATOM 833 C C . ILE A 1 103 ? -0.685 2.244 12.422 1 98.56 103 ILE A C 1
ATOM 835 O O . ILE A 1 103 ? -1.386 1.582 11.656 1 98.56 103 ILE A O 1
ATOM 839 N N . PHE A 1 104 ? -1.021 2.434 13.656 1 98.12 104 PHE A N 1
ATOM 840 C CA . PHE A 1 104 ? -2.15 1.73 14.25 1 98.12 104 PHE A CA 1
ATOM 841 C C . PHE A 1 104 ? -3.471 2.266 13.711 1 98.12 104 PHE A C 1
ATOM 843 O O . PHE A 1 104 ? -4.488 1.571 13.734 1 98.12 104 PHE A O 1
ATOM 850 N N . LEU A 1 105 ? -3.473 3.523 13.273 1 98.5 105 LEU A N 1
ATOM 851 C CA . LEU A 1 105 ? -4.652 4.082 12.617 1 98.5 105 LEU A CA 1
ATOM 852 C C . LEU A 1 105 ? -4.82 3.502 11.219 1 98.5 105 LEU A C 1
ATOM 854 O O . LEU A 1 105 ? -5.941 3.396 10.711 1 98.5 105 LEU A O 1
ATOM 858 N N . GLN A 1 106 ? -3.729 3.074 10.672 1 97.31 106 GLN A N 1
ATOM 859 C CA . GLN A 1 106 ? -3.715 2.588 9.297 1 97.31 106 GLN A CA 1
ATOM 860 C C . GLN A 1 106 ? -3.984 1.087 9.234 1 97.31 106 GLN A C 1
ATOM 862 O O . GLN A 1 106 ? -4.242 0.535 8.164 1 97.31 106 GLN A O 1
ATOM 867 N N . LYS A 1 107 ? -3.918 0.42 10.406 1 97.19 107 LYS A N 1
ATOM 868 C CA . LYS A 1 107 ? -4 -1.038 10.398 1 97.19 107 LYS A CA 1
ATOM 869 C C . LYS A 1 107 ? -5.176 -1.525 11.242 1 97.19 107 LYS A C 1
ATOM 871 O O . LYS A 1 107 ? -5.301 -2.723 11.508 1 97.19 107 LYS A O 1
ATOM 876 N N . SER A 1 108 ? -6.09 -0.614 11.656 1 97.38 108 SER A N 1
ATOM 877 C CA . SER A 1 108 ? -7.262 -0.979 12.445 1 97.38 108 SER A CA 1
ATOM 878 C C . SER A 1 108 ? -8.547 -0.511 11.773 1 97.38 108 SER A C 1
ATOM 880 O O . SER A 1 108 ? -8.656 0.649 11.375 1 97.38 108 SER A O 1
ATOM 882 N N . ARG A 1 109 ? -9.547 -1.419 11.719 1 94.94 109 ARG A N 1
ATOM 883 C CA . ARG A 1 109 ? -10.836 -1.099 11.102 1 94.94 109 ARG A CA 1
ATOM 884 C C . ARG A 1 109 ? -11.914 -0.898 12.164 1 94.94 109 ARG A C 1
ATOM 886 O O . ARG A 1 109 ? -11.898 -1.559 13.203 1 94.94 109 ARG A O 1
ATOM 893 N N . TYR A 1 110 ? -12.82 -0.012 11.789 1 96.25 110 TYR A N 1
ATOM 894 C CA . TYR A 1 110 ? -13.914 0.313 12.695 1 96.25 110 TYR A CA 1
ATOM 895 C C . TYR A 1 110 ? -15.203 0.576 11.922 1 96.25 110 TYR A C 1
ATOM 897 O O . TYR A 1 110 ? -15.172 0.797 10.711 1 96.25 110 TYR A O 1
ATOM 905 N N . HIS A 1 111 ? -16.297 0.352 12.586 1 93.62 111 HIS A N 1
ATOM 906 C CA . HIS A 1 111 ? -17.594 0.935 12.219 1 93.62 111 HIS A CA 1
ATOM 907 C C . HIS A 1 111 ? -17.859 2.211 13.008 1 93.62 111 HIS A C 1
ATOM 909 O O . HIS A 1 111 ? -17.844 2.197 14.242 1 93.62 111 HIS A O 1
ATOM 915 N N . LYS A 1 112 ? -18.062 3.303 12.273 1 95.69 112 LYS A N 1
ATOM 916 C CA . LYS A 1 112 ? -18.297 4.57 12.961 1 95.69 112 LYS A CA 1
ATOM 917 C C . LYS A 1 112 ? -19.438 5.348 12.305 1 95.69 112 LYS A C 1
ATOM 919 O O . LYS A 1 112 ? -19.688 5.188 11.109 1 95.69 112 LYS A O 1
ATOM 924 N N . TYR A 1 113 ? -20.125 6.098 13.133 1 94.69 113 TYR A N 1
ATOM 925 C CA . TYR A 1 113 ? -21.172 7.012 12.688 1 94.69 113 TYR A CA 1
ATOM 926 C C . TYR A 1 113 ? -21 8.383 13.344 1 94.69 113 TYR A C 1
ATOM 928 O O . TYR A 1 113 ? -20.859 8.477 14.562 1 94.69 113 TYR A O 1
ATOM 936 N N . PHE A 1 114 ? -21.016 9.359 12.5 1 96.5 114 PHE A N 1
ATOM 937 C CA . PHE A 1 114 ? -21 10.727 12.992 1 96.5 114 PHE A CA 1
ATOM 938 C C . PHE A 1 114 ? -22.219 11.492 12.523 1 96.5 114 PHE A C 1
ATOM 940 O O . PHE A 1 114 ? -22.5 11.562 11.32 1 96.5 114 PHE A O 1
ATOM 947 N N . SER A 1 115 ? -22.953 12.062 13.453 1 95.19 115 SER A N 1
ATOM 948 C CA . SER A 1 115 ? -24.172 12.789 13.141 1 95.19 115 SER A CA 1
ATOM 949 C C . SER A 1 115 ? -23.859 14.102 12.43 1 95.19 115 SER A C 1
ATOM 951 O O . SER A 1 115 ? -22.75 14.633 12.547 1 95.19 115 SER A O 1
ATOM 953 N N . ALA A 1 116 ? -24.828 14.547 11.695 1 93.94 116 ALA A N 1
ATOM 954 C CA . ALA A 1 116 ? -24.719 15.867 11.086 1 93.94 116 ALA A CA 1
ATOM 955 C C . ALA A 1 116 ? -24.359 16.922 12.125 1 93.94 116 ALA A C 1
ATOM 957 O O . ALA A 1 116 ? -24.906 16.922 13.234 1 93.94 116 ALA A O 1
ATOM 958 N N . GLY A 1 117 ? -23.422 17.75 11.734 1 96.44 117 GLY A N 1
ATOM 959 C CA . GLY A 1 117 ? -23.031 18.828 12.641 1 96.44 117 GLY A CA 1
ATOM 960 C C . GLY A 1 117 ? -21.766 18.516 13.43 1 96.44 117 GLY A C 1
ATOM 961 O O . GLY A 1 117 ? -21.203 19.391 14.086 1 96.44 117 GLY A O 1
ATOM 962 N N . THR A 1 118 ? -21.312 17.25 13.328 1 97.69 118 THR A N 1
ATOM 963 C CA . THR A 1 118 ? -20.078 16.891 14.039 1 97.69 118 THR A CA 1
ATOM 964 C C . THR A 1 118 ? -18.891 17.656 13.477 1 97.69 118 THR A C 1
ATOM 966 O O . THR A 1 118 ? -18.75 17.781 12.258 1 97.69 118 THR A O 1
ATOM 969 N N . SER A 1 119 ? -18.062 18.141 14.352 1 98.25 119 SER A N 1
ATOM 970 C CA . SER A 1 119 ? -16.906 18.906 13.914 1 98.25 119 SER A CA 1
ATOM 971 C C . SER A 1 119 ? -15.789 18 13.422 1 98.25 119 SER A C 1
ATOM 973 O O . SER A 1 119 ? -15.719 16.828 13.812 1 98.25 119 SER A O 1
ATOM 975 N N . THR A 1 120 ? -14.922 18.578 12.641 1 98.38 120 THR A N 1
ATOM 976 C CA . THR A 1 120 ? -13.773 17.828 12.148 1 98.38 120 THR A CA 1
ATOM 977 C C . THR A 1 120 ? -12.914 17.344 13.312 1 98.38 120 THR A C 1
ATOM 979 O O . THR A 1 120 ? -12.531 16.172 13.352 1 98.38 120 THR A O 1
ATOM 982 N N . ARG A 1 121 ? -12.609 18.25 14.242 1 98.31 121 ARG A N 1
ATOM 983 C CA . ARG A 1 121 ? -11.789 17.891 15.398 1 98.31 121 ARG A CA 1
ATOM 984 C C . ARG A 1 121 ? -12.383 16.719 16.156 1 98.31 121 ARG A C 1
ATOM 986 O O . ARG A 1 121 ? -11.664 15.812 16.578 1 98.31 121 ARG A O 1
ATOM 993 N N . SER A 1 122 ? -13.68 16.719 16.297 1 98.5 122 SER A N 1
ATOM 994 C CA . SER A 1 122 ? -14.359 15.648 17.031 1 98.5 122 SER A CA 1
ATOM 995 C C . SER A 1 122 ? -14.211 14.305 16.312 1 98.5 122 SER A C 1
ATOM 997 O O . SER A 1 122 ? -14 13.273 16.953 1 98.5 122 SER A O 1
ATOM 999 N N . ILE A 1 123 ? -14.336 14.312 15.008 1 98.56 123 ILE A N 1
ATOM 1000 C CA . ILE A 1 123 ? -14.195 13.086 14.219 1 98.56 123 ILE A CA 1
ATOM 1001 C C . ILE A 1 123 ? -12.773 12.547 14.352 1 98.56 123 ILE A C 1
ATOM 1003 O O . ILE A 1 123 ? -12.578 11.367 14.648 1 98.56 123 ILE A O 1
ATOM 1007 N N . VAL A 1 124 ? -11.758 13.43 14.18 1 98.69 124 VAL A N 1
ATOM 1008 C CA . VAL A 1 124 ? -10.359 13.023 14.211 1 98.69 124 VAL A CA 1
ATOM 1009 C C . VAL A 1 124 ? -9.992 12.547 15.609 1 98.69 124 VAL A C 1
ATOM 1011 O O . VAL A 1 124 ? -9.352 11.5 15.773 1 98.69 124 VAL A O 1
ATOM 1014 N N . ASP A 1 125 ? -10.453 13.25 16.578 1 98.62 125 ASP A N 1
ATOM 1015 C CA . ASP A 1 125 ? -10.156 12.898 17.969 1 98.62 125 ASP A CA 1
ATOM 1016 C C . ASP A 1 125 ? -10.781 11.555 18.328 1 98.62 125 ASP A C 1
ATOM 1018 O O . ASP A 1 125 ? -10.164 10.75 19.031 1 98.62 125 ASP A O 1
ATOM 1022 N N . ASN A 1 126 ? -12.008 11.375 17.938 1 98.62 126 ASN A N 1
ATOM 1023 C CA . ASN A 1 126 ? -12.68 10.109 18.188 1 98.62 126 ASN A CA 1
ATOM 1024 C C . ASN A 1 126 ? -11.875 8.93 17.656 1 98.62 126 ASN A C 1
ATOM 1026 O O . ASN A 1 126 ? -11.672 7.934 18.359 1 98.62 126 ASN A O 1
ATOM 1030 N N . CYS A 1 127 ? -11.367 9.031 16.438 1 98.5 127 CYS A N 1
ATOM 1031 C CA . CYS A 1 127 ? -10.562 7.988 15.812 1 98.5 127 CYS A CA 1
ATOM 1032 C C . CYS A 1 127 ? -9.234 7.812 16.531 1 98.5 127 CYS A C 1
ATOM 1034 O O . CYS A 1 127 ? -8.82 6.688 16.828 1 98.5 127 CYS A O 1
ATOM 1036 N N . ALA A 1 128 ? -8.555 8.938 16.812 1 98.56 128 ALA A N 1
ATOM 1037 C CA . ALA A 1 128 ? -7.273 8.891 17.5 1 98.56 128 ALA A CA 1
ATOM 1038 C C . ALA A 1 128 ? -7.418 8.258 18.891 1 98.56 128 ALA A C 1
ATOM 1040 O O . ALA A 1 128 ? -6.594 7.434 19.297 1 98.56 128 ALA A O 1
ATOM 1041 N N . ALA A 1 129 ? -8.461 8.586 19.594 1 98 129 ALA A N 1
ATOM 1042 C CA . ALA A 1 129 ? -8.695 8.117 20.953 1 98 129 ALA A CA 1
ATOM 1043 C C . ALA A 1 129 ? -8.883 6.602 20.984 1 98 129 ALA A C 1
ATOM 1045 O O . ALA A 1 129 ? -8.5 5.941 21.953 1 98 129 ALA A O 1
ATOM 1046 N N . ASP A 1 130 ? -9.43 6.055 19.953 1 96.81 130 ASP A N 1
ATOM 1047 C CA . ASP A 1 130 ? -9.633 4.609 19.875 1 96.81 130 ASP A CA 1
ATOM 1048 C C . ASP A 1 130 ? -8.305 3.865 19.953 1 96.81 130 ASP A C 1
ATOM 1050 O O . ASP A 1 130 ? -8.258 2.701 20.344 1 96.81 130 ASP A O 1
ATOM 1054 N N . GLN A 1 131 ? -7.266 4.535 19.547 1 97.38 131 GLN A N 1
ATOM 1055 C CA . GLN A 1 131 ? -5.941 3.916 19.547 1 97.38 131 GLN A CA 1
ATOM 1056 C C . GLN A 1 131 ? -5.066 4.504 20.656 1 97.38 131 GLN A C 1
ATOM 1058 O O . GLN A 1 131 ? -3.85 4.309 20.656 1 97.38 131 GLN A O 1
ATOM 1063 N N . GLY A 1 132 ? -5.633 5.301 21.469 1 97.19 132 GLY A N 1
ATOM 1064 C CA . GLY A 1 132 ? -4.887 5.902 22.562 1 97.19 132 GLY A CA 1
ATOM 1065 C C . GLY A 1 132 ? -3.918 6.977 22.109 1 97.19 132 GLY A C 1
ATOM 1066 O O . GLY A 1 132 ? -2.893 7.211 22.75 1 97.19 132 GLY A O 1
ATOM 1067 N N . ILE A 1 133 ? -4.16 7.547 21.031 1 98.44 133 ILE A N 1
ATOM 1068 C CA . ILE A 1 133 ? -3.287 8.57 20.484 1 98.44 133 ILE A CA 1
ATOM 1069 C C . ILE A 1 133 ? -3.826 9.961 20.828 1 98.44 133 ILE A C 1
ATOM 1071 O O . ILE A 1 133 ? -5.02 10.219 20.688 1 98.44 133 ILE A O 1
ATOM 1075 N N . VAL A 1 134 ? -2.955 10.82 21.344 1 98.56 134 VAL A N 1
ATOM 1076 C CA . VAL A 1 134 ? -3.314 12.195 21.672 1 98.56 134 VAL A CA 1
ATOM 1077 C C . VAL A 1 134 ? -3.312 13.047 20.406 1 98.56 134 VAL A C 1
ATOM 1079 O O . VAL A 1 134 ? -2.428 12.906 19.547 1 98.56 134 VAL A O 1
ATOM 1082 N N . LEU A 1 135 ? -4.289 13.945 20.266 1 98.62 135 LEU A N 1
ATOM 1083 C CA . LEU A 1 135 ? -4.43 14.797 19.094 1 98.62 135 LEU A CA 1
ATOM 1084 C C . LEU A 1 135 ? -4.051 16.234 19.422 1 98.62 135 LEU A C 1
ATOM 1086 O O . LEU A 1 135 ? -4.441 16.766 20.469 1 98.62 135 LEU A O 1
ATOM 1090 N N . ASP A 1 136 ? -3.242 16.828 18.641 1 98.56 136 ASP A N 1
ATOM 1091 C CA . ASP A 1 136 ? -3.006 18.266 18.562 1 98.56 136 ASP A CA 1
ATOM 1092 C C . ASP A 1 136 ? -3.521 18.844 17.25 1 98.56 136 ASP A C 1
ATOM 1094 O O . ASP A 1 136 ? -2.816 18.812 16.234 1 98.56 136 ASP A O 1
ATOM 1098 N N . TYR A 1 137 ? -4.719 19.344 17.234 1 98.31 137 TYR A N 1
ATOM 1099 C CA . TYR A 1 137 ? -5.387 19.828 16.047 1 98.31 137 TYR A CA 1
ATOM 1100 C C . TYR A 1 137 ? -5.156 21.328 15.867 1 98.31 137 TYR A C 1
ATOM 1102 O O . TYR A 1 137 ? -5.637 22.141 16.672 1 98.31 137 TYR A O 1
ATOM 1110 N N . ARG A 1 138 ? -4.418 21.766 14.789 1 97.25 138 ARG A N 1
ATOM 1111 C CA . ARG A 1 138 ? -3.982 23.156 14.594 1 97.25 138 ARG A CA 1
ATOM 1112 C C . ARG A 1 138 ? -4.492 23.703 13.266 1 97.25 138 ARG A C 1
ATOM 1114 O O . ARG A 1 138 ? -3.854 24.562 12.656 1 97.25 138 ARG A O 1
ATOM 1121 N N . TRP A 1 139 ? -5.594 23.172 12.734 1 96.38 139 TRP A N 1
ATOM 1122 C CA . TRP A 1 139 ? -6.062 23.531 11.398 1 96.38 139 TRP A CA 1
ATOM 1123 C C . TRP A 1 139 ? -7.539 23.906 11.43 1 96.38 139 TRP A C 1
ATOM 1125 O O . TRP A 1 139 ? -8.141 24.016 12.5 1 96.38 139 TRP A O 1
ATOM 1135 N N . ALA A 1 140 ? -8.07 24.25 10.273 1 96.19 140 ALA A N 1
ATOM 1136 C CA . ALA A 1 140 ? -9.477 24.625 10.125 1 96.19 140 ALA A CA 1
ATOM 1137 C C . ALA A 1 140 ? -10.383 23.422 10.344 1 96.19 140 ALA A C 1
ATOM 1139 O O . ALA A 1 140 ? -9.977 22.281 10.109 1 96.19 140 ALA A O 1
ATOM 1140 N N . GLU A 1 141 ? -11.578 23.672 10.859 1 96.25 141 GLU A N 1
ATOM 1141 C CA . GLU A 1 141 ? -12.57 22.609 11.047 1 96.25 141 GLU A CA 1
ATOM 1142 C C . GLU A 1 141 ? -13.93 23.031 10.5 1 96.25 141 GLU A C 1
ATOM 1144 O O . GLU A 1 141 ? -14.188 24.219 10.312 1 96.25 141 GLU A O 1
ATOM 1149 N N . ILE A 1 142 ? -14.734 22.156 10.164 1 97.62 142 ILE A N 1
ATOM 1150 C CA . ILE A 1 142 ? -16.094 22.406 9.68 1 97.62 142 ILE A CA 1
ATOM 1151 C C . ILE A 1 142 ? -17.078 21.5 10.422 1 97.62 142 ILE A C 1
ATOM 1153 O O . ILE A 1 142 ? -16.672 20.641 11.195 1 97.62 142 ILE A O 1
ATOM 1157 N N . SER A 1 143 ? -18.359 21.875 10.195 1 97.31 143 SER A N 1
ATOM 1158 C CA . SER A 1 143 ? -19.438 20.953 10.555 1 97.31 143 SER A CA 1
ATOM 1159 C C . SER A 1 143 ? -19.734 19.984 9.414 1 97.31 143 SER A C 1
ATOM 1161 O O . SER A 1 143 ? -20.047 20.406 8.297 1 97.31 143 SER A O 1
ATOM 1163 N N . HIS A 1 144 ? -19.688 18.75 9.703 1 95.75 144 HIS A N 1
ATOM 1164 C CA . HIS A 1 144 ? -19.844 17.766 8.633 1 95.75 144 HIS A CA 1
ATOM 1165 C C . HIS A 1 144 ? -21.297 17.328 8.484 1 95.75 144 HIS A C 1
ATOM 1167 O O . HIS A 1 144 ? -22.078 17.422 9.43 1 95.75 144 HIS A O 1
ATOM 1173 N N . ALA A 1 145 ? -21.625 16.906 7.305 1 90.56 145 ALA A N 1
ATOM 1174 C CA . ALA A 1 145 ? -22.844 16.125 7.137 1 90.56 145 ALA A CA 1
ATOM 1175 C C . ALA A 1 145 ? -22.75 14.789 7.863 1 90.56 145 ALA A C 1
ATOM 1177 O O . ALA A 1 145 ? -21.703 14.461 8.43 1 90.56 145 ALA A O 1
ATOM 1178 N N . LYS A 1 146 ? -23.844 14.164 7.859 1 91.62 146 LYS A N 1
ATOM 1179 C CA . LYS A 1 146 ? -23.812 12.82 8.438 1 91.62 146 LYS A CA 1
ATOM 1180 C C . LYS A 1 146 ? -22.781 11.945 7.742 1 91.62 146 LYS A C 1
ATOM 1182 O O . LYS A 1 146 ? -22.672 11.945 6.516 1 91.62 146 LYS A O 1
ATOM 1187 N N . LYS A 1 147 ? -21.969 11.219 8.508 1 90.94 147 LYS A N 1
ATOM 1188 C CA . LYS A 1 147 ? -20.891 10.406 7.949 1 90.94 147 LYS A CA 1
ATOM 1189 C C . LYS A 1 147 ? -20.938 8.984 8.508 1 90.94 147 LYS A C 1
ATOM 1191 O O . LYS A 1 147 ? -20.344 8.711 9.555 1 90.94 147 LYS A O 1
ATOM 1196 N N . PRO A 1 148 ? -21.578 8.039 7.816 1 89.06 148 PRO A N 1
ATOM 1197 C CA . PRO A 1 148 ? -21.484 6.625 8.188 1 89.06 148 PRO A CA 1
ATOM 1198 C C . PRO A 1 148 ? -20.281 5.926 7.578 1 89.06 148 PRO A C 1
ATOM 1200 O O . PRO A 1 148 ? -20 6.086 6.387 1 89.06 148 PRO A O 1
ATOM 1203 N N . TYR A 1 149 ? -19.5 5.234 8.375 1 89.44 149 TYR A N 1
ATOM 1204 C CA . TYR A 1 149 ? -18.359 4.457 7.918 1 89.44 149 TYR A CA 1
ATOM 1205 C C . TYR A 1 149 ? -18.5 2.99 8.312 1 89.44 149 TYR A C 1
ATOM 1207 O O . TYR A 1 149 ? -18.75 2.676 9.477 1 89.44 149 TYR A O 1
ATOM 1215 N N . GLN A 1 150 ? -18.406 2.094 7.371 1 86.19 150 GLN A N 1
ATOM 1216 C CA . GLN A 1 150 ? -18.516 0.657 7.602 1 86.19 150 GLN A CA 1
ATOM 1217 C C . GLN A 1 150 ? -17.203 -0.052 7.309 1 86.19 150 GLN A C 1
ATOM 1219 O O . GLN A 1 150 ? -16.703 -0.019 6.18 1 86.19 150 GLN A O 1
ATOM 1224 N N . ASN A 1 151 ? -16.656 -0.669 8.344 1 88.06 151 ASN A N 1
ATOM 1225 C CA . ASN A 1 151 ? -15.461 -1.487 8.172 1 88.06 151 ASN A CA 1
ATOM 1226 C C . ASN A 1 151 ? -14.344 -0.709 7.48 1 88.06 151 ASN A C 1
ATOM 1228 O O . ASN A 1 151 ? -13.797 -1.157 6.469 1 88.06 151 ASN A O 1
ATOM 1232 N N . GLN A 1 152 ? -14.016 0.484 8.031 1 90.19 152 GLN A N 1
ATOM 1233 C CA . GLN A 1 152 ? -13.008 1.369 7.453 1 90.19 152 GLN A CA 1
ATOM 1234 C C . GLN A 1 152 ? -11.82 1.533 8.391 1 90.19 152 GLN A C 1
ATOM 1236 O O . GLN A 1 152 ? -11.977 1.531 9.617 1 90.19 152 GLN A O 1
ATOM 1241 N N . TYR A 1 153 ? -10.672 1.603 7.75 1 94.56 153 TYR A N 1
ATOM 1242 C CA . TYR A 1 153 ? -9.523 1.962 8.57 1 94.56 153 TYR A CA 1
ATOM 1243 C C . TYR A 1 153 ? -9.703 3.338 9.195 1 94.56 153 TYR A C 1
ATOM 1245 O O . TYR A 1 153 ? -10.234 4.254 8.562 1 94.56 153 TYR A O 1
ATOM 1253 N N . LEU A 1 154 ? -9.234 3.521 10.398 1 97.88 154 LEU A N 1
ATOM 1254 C CA . LEU A 1 154 ? -9.336 4.809 11.078 1 97.88 154 LEU A CA 1
ATOM 1255 C C . LEU A 1 154 ? -8.641 5.906 10.273 1 97.88 154 LEU A C 1
ATOM 1257 O O . LEU A 1 154 ? -9.133 7.035 10.219 1 97.88 154 LEU A O 1
ATOM 1261 N N . SER A 1 155 ? -7.535 5.539 9.664 1 97.5 155 SER A N 1
ATOM 1262 C CA . SER A 1 155 ? -6.812 6.512 8.844 1 97.5 155 SER A CA 1
ATOM 1263 C C . SER A 1 155 ? -7.676 7.023 7.699 1 97.5 155 SER A C 1
ATOM 1265 O O . SER A 1 155 ? -7.672 8.219 7.398 1 97.5 155 SER A O 1
ATOM 1267 N N . ASP A 1 156 ? -8.422 6.172 7.074 1 93.31 156 ASP A N 1
ATOM 1268 C CA . ASP A 1 156 ? -9.281 6.555 5.953 1 93.31 156 ASP A CA 1
ATOM 1269 C C . ASP A 1 156 ? -10.398 7.484 6.41 1 93.31 156 ASP A C 1
ATOM 1271 O O . ASP A 1 156 ? -10.758 8.43 5.699 1 93.31 156 ASP A O 1
ATOM 1275 N N . ILE A 1 157 ? -10.961 7.211 7.543 1 95.38 157 ILE A N 1
ATOM 1276 C CA . ILE A 1 157 ? -12.008 8.055 8.117 1 95.38 157 ILE A CA 1
ATOM 1277 C C . ILE A 1 157 ? -11.453 9.453 8.375 1 95.38 157 ILE A C 1
ATOM 1279 O O . ILE A 1 157 ? -12.062 10.453 7.988 1 95.38 157 ILE A O 1
ATOM 1283 N N . ILE A 1 158 ? -10.305 9.477 8.977 1 97.75 158 ILE A N 1
ATOM 1284 C CA . ILE A 1 158 ? -9.648 10.742 9.289 1 97.75 158 ILE A CA 1
ATOM 1285 C C . ILE A 1 158 ? -9.391 11.531 8.008 1 97.75 158 ILE A C 1
ATOM 1287 O O . ILE A 1 158 ? -9.742 12.703 7.91 1 97.75 158 ILE A O 1
ATOM 1291 N N . LEU A 1 159 ? -8.859 10.867 7.055 1 95.31 159 LEU A N 1
ATOM 1292 C CA . LEU A 1 159 ? -8.5 11.531 5.805 1 95.31 159 LEU A CA 1
ATOM 1293 C C . LEU A 1 159 ? -9.742 12 5.059 1 95.31 159 LEU A C 1
ATOM 1295 O O . LEU A 1 159 ? -9.734 13.062 4.434 1 95.31 159 LEU A O 1
ATOM 1299 N N . ASP A 1 160 ? -10.758 11.234 5.137 1 91.44 160 ASP A N 1
ATOM 1300 C CA . ASP A 1 160 ? -12.023 11.617 4.523 1 91.44 160 ASP A CA 1
ATOM 1301 C C . ASP A 1 160 ? -12.555 12.914 5.133 1 91.44 160 ASP A C 1
ATOM 1303 O O . ASP A 1 160 ? -12.961 13.828 4.41 1 91.44 160 ASP A O 1
ATOM 1307 N N . ALA A 1 161 ? -12.555 12.992 6.418 1 96.56 161 ALA A N 1
ATOM 1308 C CA . ALA A 1 161 ? -13.008 14.195 7.125 1 96.56 161 ALA A CA 1
ATOM 1309 C C . ALA A 1 161 ? -12.141 15.398 6.777 1 96.56 161 ALA A C 1
ATOM 1311 O O . ALA A 1 161 ? -12.648 16.5 6.551 1 96.56 161 ALA A O 1
ATOM 1312 N N . LEU A 1 162 ? -10.875 15.227 6.742 1 96.75 162 LEU A N 1
ATOM 1313 C CA . LEU A 1 162 ? -9.953 16.312 6.445 1 96.75 162 LEU A CA 1
ATOM 1314 C C . LEU A 1 162 ? -10.102 16.781 4.996 1 96.75 162 LEU A C 1
ATOM 1316 O O . LEU A 1 162 ? -9.945 17.969 4.699 1 96.75 162 LEU A O 1
ATOM 1320 N N . GLU A 1 163 ? -10.391 15.859 4.117 1 91.69 163 GLU A N 1
ATOM 1321 C CA . GLU A 1 163 ? -10.625 16.203 2.721 1 91.69 163 GLU A CA 1
ATOM 1322 C C . GLU A 1 163 ? -11.852 17.094 2.572 1 91.69 163 GLU A C 1
ATOM 1324 O O . GLU A 1 163 ? -11.867 18.016 1.753 1 91.69 163 GLU A O 1
ATOM 1329 N N . ASP A 1 164 ? -12.859 16.828 3.375 1 92.5 164 ASP A N 1
ATOM 1330 C CA . ASP A 1 164 ? -14.031 17.703 3.389 1 92.5 164 ASP A CA 1
ATOM 1331 C C . ASP A 1 164 ? -13.641 19.141 3.736 1 92.5 164 ASP A C 1
ATOM 1333 O O . ASP A 1 164 ? -14.109 20.078 3.107 1 92.5 164 ASP A O 1
ATOM 1337 N N . VAL A 1 165 ? -12.805 19.234 4.742 1 95.88 165 VAL A N 1
ATOM 1338 C CA . VAL A 1 165 ? -12.352 20.547 5.184 1 95.88 165 VAL A CA 1
ATOM 1339 C C . VAL A 1 165 ? -11.555 21.219 4.066 1 95.88 165 VAL A C 1
ATOM 1341 O O . VAL A 1 165 ? -11.805 22.375 3.738 1 95.88 165 VAL A O 1
ATOM 1344 N N . ARG A 1 166 ? -10.664 20.484 3.523 1 93.31 166 ARG A N 1
ATOM 1345 C CA . ARG A 1 166 ? -9.828 21.016 2.449 1 93.31 166 ARG A CA 1
ATOM 1346 C C . ARG A 1 166 ? -10.688 21.594 1.329 1 93.31 166 ARG A C 1
ATOM 1348 O O . ARG A 1 166 ? -10.406 22.688 0.835 1 93.31 166 ARG A O 1
ATOM 1355 N N . LYS A 1 167 ? -11.711 20.922 0.957 1 87.38 167 LYS A N 1
ATOM 1356 C CA . LYS A 1 167 ? -12.594 21.344 -0.129 1 87.38 167 LYS A CA 1
ATOM 1357 C C . LYS A 1 167 ? -13.344 22.625 0.24 1 87.38 167 LYS A C 1
ATOM 1359 O O . LYS A 1 167 ? -13.531 23.516 -0.601 1 87.38 167 LYS A O 1
ATOM 1364 N N . GLN A 1 168 ? -13.719 22.672 1.386 1 91.75 168 GLN A N 1
ATOM 1365 C CA . GLN A 1 168 ? -14.555 23.797 1.812 1 91.75 168 GLN A CA 1
ATOM 1366 C C . GLN A 1 168 ? -13.711 25.047 2.051 1 91.75 168 GLN A C 1
ATOM 1368 O O . GLN A 1 168 ? -14.117 26.156 1.708 1 91.75 168 GLN A O 1
ATOM 1373 N N . VAL A 1 169 ? -12.555 24.844 2.645 1 92.56 169 VAL A N 1
ATOM 1374 C CA . VAL A 1 169 ? -11.766 26.016 3.018 1 92.56 169 VAL A CA 1
ATOM 1375 C C . VAL A 1 169 ? -10.688 26.266 1.961 1 92.56 169 VAL A C 1
ATOM 1377 O O . VAL A 1 169 ? -9.969 27.266 2.029 1 92.56 169 VAL A O 1
ATOM 1380 N N . ASN A 1 170 ? -10.531 25.484 1.053 1 87.75 170 ASN A N 1
ATOM 1381 C CA . ASN A 1 170 ? -9.562 25.578 -0.034 1 87.75 170 ASN A CA 1
ATOM 1382 C C . ASN A 1 170 ? -8.141 25.734 0.494 1 87.75 170 ASN A C 1
ATOM 1384 O O . ASN A 1 170 ? -7.414 26.656 0.084 1 87.75 170 ASN A O 1
ATOM 1388 N N . SER A 1 171 ? -7.875 24.984 1.474 1 90.38 171 SER A N 1
ATOM 1389 C CA . SER A 1 171 ? -6.555 24.953 2.088 1 90.38 171 SER A CA 1
ATOM 1390 C C . SER A 1 171 ? -6.098 23.516 2.33 1 90.38 171 SER A C 1
ATOM 1392 O O . SER A 1 171 ? -6.906 22.656 2.678 1 90.38 171 SER A O 1
ATOM 1394 N N . LYS A 1 172 ? -4.832 23.297 2.191 1 91.94 172 LYS A N 1
ATOM 1395 C CA . LYS A 1 172 ? -4.273 21.953 2.365 1 91.94 172 LYS A CA 1
ATOM 1396 C C . LYS A 1 172 ? -4.016 21.656 3.838 1 91.94 172 LYS A C 1
ATOM 1398 O O . LYS A 1 172 ? -4.016 22.562 4.672 1 91.94 172 LYS A O 1
ATOM 1403 N N . TYR A 1 173 ? -3.842 20.391 4.109 1 95.81 173 TYR A N 1
ATOM 1404 C CA . TYR A 1 173 ? -3.525 19.938 5.457 1 95.81 173 TYR A CA 1
ATOM 1405 C C . TYR A 1 173 ? -2.332 18.984 5.441 1 95.81 173 TYR A C 1
ATOM 1407 O O . TYR A 1 173 ? -1.945 18.484 4.383 1 95.81 173 TYR A O 1
ATOM 1415 N N . VAL A 1 174 ? -1.765 18.812 6.648 1 96.56 174 VAL A N 1
ATOM 1416 C CA . VAL A 1 174 ? -0.73 17.797 6.859 1 96.56 174 VAL A CA 1
ATOM 1417 C C . VAL A 1 174 ? -0.97 17.078 8.188 1 96.56 174 VAL A C 1
ATOM 1419 O O . VAL A 1 174 ? -1.391 17.703 9.164 1 96.56 174 VAL A O 1
ATOM 1422 N N . VAL A 1 175 ? -0.8 15.812 8.195 1 97.75 175 VAL A N 1
ATOM 1423 C CA . VAL A 1 175 ? -0.884 14.984 9.391 1 97.75 175 VAL A CA 1
ATOM 1424 C C . VAL A 1 175 ? 0.465 14.32 9.656 1 97.75 175 VAL A C 1
ATOM 1426 O O . VAL A 1 175 ? 1.072 13.75 8.75 1 97.75 175 VAL A O 1
ATOM 1429 N N . ARG A 1 176 ? 0.948 14.422 10.922 1 97.38 176 ARG A N 1
ATOM 1430 C CA . ARG A 1 176 ? 2.209 13.805 11.312 1 97.38 176 ARG A CA 1
ATOM 1431 C C . ARG A 1 176 ? 2.178 13.375 12.781 1 97.38 176 ARG A C 1
ATOM 1433 O O . ARG A 1 176 ? 1.33 13.836 13.547 1 97.38 176 ARG A O 1
ATOM 1440 N N . SER A 1 177 ? 3.068 12.492 13.078 1 98.19 177 SER A N 1
ATOM 1441 C CA . SER A 1 177 ? 3.32 12.156 14.477 1 98.19 177 SER A CA 1
ATOM 1442 C C . SER A 1 177 ? 4.523 12.914 15.023 1 98.19 177 SER A C 1
ATOM 1444 O O . SER A 1 177 ? 5.586 12.945 14.391 1 98.19 177 SER A O 1
ATOM 1446 N N . GLU A 1 178 ? 4.344 13.586 16.062 1 96.88 178 GLU A N 1
ATOM 1447 C CA . GLU A 1 178 ? 5.414 14.234 16.812 1 96.88 178 GLU A CA 1
ATOM 1448 C C . GLU A 1 178 ? 5.469 13.711 18.25 1 96.88 178 GLU A C 1
ATOM 1450 O O . GLU A 1 178 ? 4.652 14.094 19.094 1 96.88 178 GLU A O 1
ATOM 1455 N N . GLN A 1 179 ? 6.488 12.844 18.484 1 97.31 179 GLN A N 1
ATOM 1456 C CA . GLN A 1 179 ? 6.672 12.242 19.797 1 97.31 179 GLN A CA 1
ATOM 1457 C C . GLN A 1 179 ? 5.383 11.586 20.297 1 97.31 179 GLN A C 1
ATOM 1459 O O . GLN A 1 179 ? 4.941 11.836 21.406 1 97.31 179 GLN A O 1
ATOM 1464 N N . ASP A 1 180 ? 4.734 10.914 19.438 1 97.69 180 ASP A N 1
ATOM 1465 C CA . ASP A 1 180 ? 3.582 10.055 19.703 1 97.69 180 ASP A CA 1
ATOM 1466 C C . ASP A 1 180 ? 2.295 10.875 19.781 1 97.69 180 ASP A C 1
ATOM 1468 O O . ASP A 1 180 ? 1.244 10.352 20.156 1 97.69 180 ASP A O 1
ATOM 1472 N N . VAL A 1 181 ? 2.387 12.188 19.453 1 98.5 181 VAL A N 1
ATOM 1473 C CA . VAL A 1 181 ? 1.207 13.039 19.328 1 98.5 181 VAL A CA 1
ATOM 1474 C C . VAL A 1 181 ? 0.829 13.188 17.859 1 98.5 181 VAL A C 1
ATOM 1476 O O . VAL A 1 181 ? 1.684 13.484 17.016 1 98.5 181 VAL A O 1
ATOM 1479 N N . MET A 1 182 ? -0.422 12.93 17.547 1 98.69 182 MET A N 1
ATOM 1480 C CA . MET A 1 182 ? -0.896 13.18 16.188 1 98.69 182 MET A CA 1
ATOM 1481 C C . MET A 1 182 ? -1.163 14.664 15.977 1 98.69 182 MET A C 1
ATOM 1483 O O . MET A 1 182 ? -2.02 15.25 16.641 1 98.69 182 MET A O 1
ATOM 1487 N N . VAL A 1 183 ? -0.476 15.25 15.055 1 98.31 183 VAL A N 1
ATOM 1488 C CA . VAL A 1 183 ? -0.62 16.672 14.766 1 98.31 183 VAL A CA 1
ATOM 1489 C C . VAL A 1 183 ? -1.311 16.859 13.422 1 98.31 183 VAL A C 1
ATOM 1491 O O . VAL A 1 183 ? -0.909 16.266 12.422 1 98.31 183 VAL A O 1
ATOM 1494 N N . VAL A 1 184 ? -2.373 17.562 13.375 1 98.25 184 VAL A N 1
ATOM 1495 C CA . VAL A 1 184 ? -3.021 18.031 12.156 1 98.25 184 VAL A CA 1
ATOM 1496 C C . VAL A 1 184 ? -2.816 19.531 12 1 98.25 184 VAL A C 1
ATOM 1498 O O . VAL A 1 184 ? -3.168 20.312 12.891 1 98.25 184 VAL A O 1
ATOM 1501 N N . ASP A 1 185 ? -2.205 19.875 10.883 1 96.5 185 ASP A N 1
ATOM 1502 C CA . ASP A 1 185 ? -1.803 21.281 10.719 1 96.5 185 ASP A CA 1
ATOM 1503 C C . ASP A 1 185 ? -1.921 21.719 9.266 1 96.5 185 ASP A C 1
ATOM 1505 O O . ASP A 1 185 ? -2.24 20.906 8.391 1 96.5 185 ASP A O 1
ATOM 1509 N N . GLN A 1 186 ? -1.749 23.016 9.125 1 94.88 186 GLN A N 1
ATOM 1510 C CA . GLN A 1 186 ? -1.551 23.562 7.785 1 94.88 186 GLN A CA 1
ATOM 1511 C C . GLN A 1 186 ? -0.105 23.375 7.328 1 94.88 186 GLN A C 1
ATOM 1513 O O . GLN A 1 186 ? 0.826 23.547 8.117 1 94.88 186 GLN A O 1
ATOM 1518 N N . PRO A 1 187 ? 0.018 23 6.066 1 94.62 187 PRO A N 1
ATOM 1519 C CA . PRO A 1 187 ? 1.398 22.938 5.578 1 94.62 187 PRO A CA 1
ATOM 1520 C C . PRO A 1 187 ? 2.094 24.297 5.59 1 94.62 187 PRO A C 1
ATOM 1522 O O . PRO A 1 187 ? 1.435 25.328 5.469 1 94.62 187 PRO A O 1
ATOM 1525 N N . GLY A 1 188 ? 3.41 24.297 5.754 1 94.56 188 GLY A N 1
ATOM 1526 C CA . GLY A 1 188 ? 4.23 25.484 5.602 1 94.56 188 GLY A CA 1
ATOM 1527 C C . GLY A 1 188 ? 4.324 26.312 6.871 1 94.56 188 GLY A C 1
ATOM 1528 O O . GLY A 1 188 ? 4.758 27.469 6.836 1 94.56 188 GLY A O 1
ATOM 1529 N N . THR A 1 189 ? 3.914 25.734 7.961 1 92.5 189 THR A N 1
ATOM 1530 C CA . THR A 1 189 ? 3.918 26.5 9.203 1 92.5 189 THR A CA 1
ATOM 1531 C C . THR A 1 189 ? 5.27 26.391 9.906 1 92.5 189 THR A C 1
ATOM 1533 O O . THR A 1 189 ? 5.48 27 10.961 1 92.5 189 THR A O 1
ATOM 1536 N N . ASN A 1 190 ? 6.152 25.609 9.273 1 93.5 190 ASN A N 1
ATOM 1537 C CA . ASN A 1 190 ? 7.484 25.5 9.867 1 93.5 190 ASN A CA 1
ATOM 1538 C C . ASN A 1 190 ? 8.172 26.859 9.945 1 93.5 190 ASN A C 1
ATOM 1540 O O . ASN A 1 190 ? 8.031 27.688 9.039 1 93.5 190 ASN A O 1
ATOM 1544 N N . THR A 1 191 ? 8.898 27.094 11.062 1 91.81 191 THR A N 1
ATOM 1545 C CA . THR A 1 191 ? 9.562 28.375 11.305 1 91.81 191 THR A CA 1
ATOM 1546 C C . THR A 1 191 ? 10.867 28.469 10.523 1 91.81 191 THR A C 1
ATOM 1548 O O . THR A 1 191 ? 11.219 29.531 10.008 1 91.81 191 THR A O 1
ATOM 1551 N N . GLU A 1 192 ? 11.539 27.344 10.508 1 91.44 192 GLU A N 1
ATOM 1552 C CA . GLU A 1 192 ? 12.797 27.312 9.766 1 91.44 192 GLU A CA 1
ATOM 1553 C C . GLU A 1 192 ? 12.555 26.922 8.305 1 91.44 192 GLU A C 1
ATOM 1555 O O . GLU A 1 192 ? 12.109 25.812 8.023 1 91.44 192 GLU A O 1
ATOM 1560 N N . ILE A 1 193 ? 12.844 27.844 7.406 1 93.81 193 ILE A N 1
ATOM 1561 C CA . ILE A 1 193 ? 12.695 27.594 5.977 1 93.81 193 ILE A CA 1
ATOM 1562 C C . ILE A 1 193 ? 14.07 27.391 5.34 1 93.81 193 ILE A C 1
ATOM 1564 O O . ILE A 1 193 ? 14.867 28.328 5.277 1 93.81 193 ILE A O 1
ATOM 1568 N N . TYR A 1 194 ? 14.312 26.234 4.941 1 92 194 TYR A N 1
ATOM 1569 C CA . TYR A 1 194 ? 15.602 25.922 4.324 1 92 194 TYR A CA 1
ATOM 1570 C C . TYR A 1 194 ? 15.625 26.344 2.863 1 92 194 TYR A C 1
ATOM 1572 O O . TYR A 1 194 ? 14.648 26.172 2.137 1 92 194 TYR A O 1
ATOM 1580 N N . LEU A 1 195 ? 16.734 26.969 2.467 1 91.44 195 LEU A N 1
ATOM 1581 C CA . LEU A 1 195 ? 16.969 27.391 1.092 1 91.44 195 LEU A CA 1
ATOM 1582 C C . LEU A 1 195 ? 17.969 26.484 0.393 1 91.44 195 LEU A C 1
ATOM 1584 O O . LEU A 1 195 ? 19.062 26.25 0.908 1 91.44 195 LEU A O 1
ATOM 1588 N N . PHE A 1 196 ? 17.547 25.984 -0.758 1 88.94 196 PHE A N 1
ATOM 1589 C CA . PHE A 1 196 ? 18.453 25.203 -1.592 1 88.94 196 PHE A CA 1
ATOM 1590 C C . PHE A 1 196 ? 18.766 25.938 -2.889 1 88.94 196 PHE A C 1
ATOM 1592 O O . PHE A 1 196 ? 17.891 26.109 -3.738 1 88.94 196 PHE A O 1
ATOM 1599 N N . ASP A 1 197 ? 19.984 26.484 -3.117 1 82.06 197 ASP A N 1
ATOM 1600 C CA . ASP A 1 197 ? 20.344 27.406 -4.191 1 82.06 197 ASP A CA 1
ATOM 1601 C C . ASP A 1 197 ? 21.266 26.734 -5.207 1 82.06 197 ASP A C 1
ATOM 1603 O O . ASP A 1 197 ? 21.906 27.406 -6.012 1 82.06 197 ASP A O 1
ATOM 1607 N N . GLY A 1 198 ? 21.25 25.531 -5.555 1 69 198 GLY A N 1
ATOM 1608 C CA . GLY A 1 198 ? 21.984 24.906 -6.637 1 69 198 GLY A CA 1
ATOM 1609 C C . GLY A 1 198 ? 23.422 24.578 -6.277 1 69 198 GLY A C 1
ATOM 1610 O O . GLY A 1 198 ? 24.125 23.922 -7.039 1 69 198 GLY A O 1
ATOM 1611 N N . SER A 1 199 ? 24.016 25.25 -5.34 1 64.31 199 SER A N 1
ATOM 1612 C CA . SER A 1 199 ? 25.406 24.953 -4.996 1 64.31 199 SER A CA 1
ATOM 1613 C C . SER A 1 199 ? 25.562 23.5 -4.566 1 64.31 199 SER A C 1
ATOM 1615 O O . SER A 1 199 ? 26.688 22.969 -4.52 1 64.31 199 SER A O 1
ATOM 1617 N N . ASN A 1 200 ? 24.516 22.859 -4.418 1 60.69 200 ASN A N 1
ATOM 1618 C CA . ASN A 1 200 ? 24.547 21.484 -3.928 1 60.69 200 ASN A CA 1
ATOM 1619 C C . ASN A 1 200 ? 24.281 20.469 -5.051 1 60.69 200 ASN A C 1
ATOM 1621 O O . ASN A 1 200 ? 23.656 20.812 -6.055 1 60.69 200 ASN A O 1
ATOM 1625 N N . THR A 1 201 ? 25.172 19.469 -5.094 1 67.38 201 THR A N 1
ATOM 1626 C CA . THR A 1 201 ? 24.844 18.359 -5.988 1 67.38 201 THR A CA 1
ATOM 1627 C C . THR A 1 201 ? 23.375 17.984 -5.863 1 67.38 201 THR A C 1
ATOM 1629 O O . THR A 1 201 ? 22.891 17.719 -4.762 1 67.38 201 THR A O 1
ATOM 1632 N N . MET A 1 202 ? 22.609 18.328 -6.84 1 79.25 202 MET A N 1
ATOM 1633 C CA . MET A 1 202 ? 21.172 18.047 -6.801 1 79.25 202 MET A CA 1
ATOM 1634 C C . MET A 1 202 ? 20.719 17.375 -8.094 1 79.25 202 MET A C 1
ATOM 1636 O O . MET A 1 202 ? 21.266 17.641 -9.164 1 79.25 202 MET A O 1
ATOM 1640 N N . THR A 1 203 ? 19.922 16.438 -7.867 1 81.31 203 THR A N 1
ATOM 1641 C CA . THR A 1 203 ? 19.25 15.812 -9 1 81.31 203 THR A CA 1
ATOM 1642 C C . THR A 1 203 ? 17.75 16.062 -8.938 1 81.31 203 THR A C 1
ATOM 1644 O O . THR A 1 203 ? 17.109 15.875 -7.895 1 81.31 203 THR A O 1
ATOM 1647 N N . ILE A 1 204 ? 17.203 16.625 -10 1 83.06 204 ILE A N 1
ATOM 1648 C CA . ILE A 1 204 ? 15.773 16.875 -10.102 1 83.06 204 ILE A CA 1
ATOM 1649 C C . ILE A 1 204 ? 15.141 15.883 -11.07 1 83.06 204 ILE A C 1
ATOM 1651 O O . ILE A 1 204 ? 15.695 15.594 -12.133 1 83.06 204 ILE A O 1
ATOM 1655 N N . SER A 1 205 ? 14.109 15.344 -10.609 1 85.5 205 SER A N 1
ATOM 1656 C CA . SER A 1 205 ? 13.344 14.445 -11.461 1 85.5 205 SER A CA 1
ATOM 1657 C C . SER A 1 205 ? 11.844 14.695 -11.328 1 85.5 205 SER A C 1
ATOM 1659 O O . SER A 1 205 ? 11.414 15.461 -10.461 1 85.5 205 SER A O 1
ATOM 1661 N N . THR A 1 206 ? 11.117 14.234 -12.305 1 86.75 206 THR A N 1
ATOM 1662 C CA . THR A 1 206 ? 9.656 14.328 -12.289 1 86.75 206 THR A CA 1
ATOM 1663 C C . THR A 1 206 ? 9.023 12.938 -12.32 1 86.75 206 THR A C 1
ATOM 1665 O O . THR A 1 206 ? 9.461 12.07 -13.086 1 86.75 206 THR A O 1
ATOM 1668 N N . ARG A 1 207 ? 8.102 12.805 -11.43 1 89.31 207 ARG A N 1
ATOM 1669 C CA . ARG A 1 207 ? 7.316 11.57 -11.414 1 89.31 207 ARG A CA 1
ATOM 1670 C C . ARG A 1 207 ? 5.891 11.82 -11.891 1 89.31 207 ARG A C 1
ATOM 1672 O O . ARG A 1 207 ? 5.211 12.719 -11.398 1 89.31 207 ARG A O 1
ATOM 1679 N N . ILE A 1 208 ? 5.5 11.102 -12.883 1 92.88 208 ILE A N 1
ATOM 1680 C CA . ILE A 1 208 ? 4.121 11.125 -13.367 1 92.88 208 ILE A CA 1
ATOM 1681 C C . ILE A 1 208 ? 3.484 9.75 -13.18 1 92.88 208 ILE A C 1
ATOM 1683 O O . ILE A 1 208 ? 4.062 8.734 -13.57 1 92.88 208 ILE A O 1
ATOM 1687 N N . THR A 1 209 ? 2.291 9.711 -12.594 1 94.81 209 THR A N 1
ATOM 1688 C CA . THR A 1 209 ? 1.697 8.414 -12.273 1 94.81 209 THR A CA 1
ATOM 1689 C C . THR A 1 209 ? 0.192 8.438 -12.523 1 94.81 209 THR A C 1
ATOM 1691 O O . THR A 1 209 ? -0.442 9.492 -12.445 1 94.81 209 THR A O 1
ATOM 1694 N N . MET A 1 210 ? -0.322 7.27 -12.781 1 96.38 210 MET A N 1
ATOM 1695 C CA . MET A 1 210 ? -1.765 7.094 -12.93 1 96.38 210 MET A CA 1
ATOM 1696 C C . MET A 1 210 ? -2.428 6.875 -11.578 1 96.38 210 MET A C 1
ATOM 1698 O O . MET A 1 210 ? -3.656 6.828 -11.484 1 96.38 210 MET A O 1
ATOM 1702 N N . ASP A 1 211 ? -1.655 6.816 -10.562 1 93.25 211 ASP A N 1
ATOM 1703 C CA . ASP A 1 211 ? -2.248 6.676 -9.234 1 93.25 211 ASP A CA 1
ATOM 1704 C C . ASP A 1 211 ? -3.172 7.848 -8.922 1 93.25 211 ASP A C 1
ATOM 1706 O O . ASP A 1 211 ? -2.771 9.008 -9.039 1 93.25 211 ASP A O 1
ATOM 1710 N N . GLY A 1 212 ? -4.426 7.562 -8.523 1 92.12 212 GLY A N 1
ATOM 1711 C CA . GLY A 1 212 ? -5.391 8.586 -8.156 1 92.12 212 GLY A CA 1
ATOM 1712 C C . GLY A 1 212 ? -6.191 9.109 -9.328 1 92.12 212 GLY A C 1
ATOM 1713 O O . GLY A 1 212 ? -7.148 9.867 -9.148 1 92.12 212 GLY A O 1
ATOM 1714 N N . LEU A 1 213 ? -5.789 8.688 -10.484 1 96.75 213 LEU A N 1
ATOM 1715 C CA . LEU A 1 213 ? -6.484 9.102 -11.695 1 96.75 213 LEU A CA 1
ATOM 1716 C C . LEU A 1 213 ? -7.879 8.484 -11.758 1 96.75 213 LEU A C 1
ATOM 1718 O O . LEU A 1 213 ? -8.062 7.316 -11.406 1 96.75 213 LEU A O 1
ATOM 1722 N N . LEU A 1 214 ? -8.852 9.312 -12.133 1 97.69 214 LEU A N 1
ATOM 1723 C CA . LEU A 1 214 ? -10.211 8.828 -12.336 1 97.69 214 LEU A CA 1
ATOM 1724 C C . LEU A 1 214 ? -10.656 9.055 -13.773 1 97.69 214 LEU A C 1
ATOM 1726 O O . LEU A 1 214 ? -10.414 10.125 -14.344 1 97.69 214 LEU A O 1
ATOM 1730 N N . THR A 1 215 ? -11.219 8.062 -14.32 1 98.38 215 THR A N 1
ATOM 1731 C CA . THR A 1 215 ? -11.758 8.188 -15.664 1 98.38 215 THR A CA 1
ATOM 1732 C C . THR A 1 215 ? -13.266 7.969 -15.672 1 98.38 215 THR A C 1
ATOM 1734 O O . THR A 1 215 ? -13.93 8.172 -16.688 1 98.38 215 THR A O 1
ATOM 1737 N N . ARG A 1 216 ? -13.82 7.574 -14.555 1 98.25 216 ARG A N 1
ATOM 1738 C CA . ARG A 1 216 ? -15.25 7.312 -14.43 1 98.25 216 ARG A CA 1
ATOM 1739 C C . ARG A 1 216 ? -15.719 7.527 -13 1 98.25 216 ARG A C 1
ATOM 1741 O O . ARG A 1 216 ? -15.008 7.195 -12.047 1 98.25 216 ARG A O 1
ATOM 1748 N N . VAL A 1 217 ? -16.859 8.109 -12.773 1 97.94 217 VAL A N 1
ATOM 1749 C CA . VAL A 1 217 ? -17.5 8.203 -11.477 1 97.94 217 VAL A CA 1
ATOM 1750 C C . VAL A 1 217 ? -18.953 7.727 -11.578 1 97.94 217 VAL A C 1
ATOM 1752 O O . VAL A 1 217 ? -19.719 8.234 -12.398 1 97.94 217 VAL A O 1
ATOM 1755 N N . ALA A 1 218 ? -19.266 6.762 -10.836 1 97.81 218 ALA A N 1
ATOM 1756 C CA . ALA A 1 218 ? -20.625 6.227 -10.812 1 97.81 218 ALA A CA 1
ATOM 1757 C C . ALA A 1 218 ? -21.406 6.785 -9.625 1 97.81 218 ALA A C 1
ATOM 1759 O O . ALA A 1 218 ? -20.906 6.805 -8.5 1 97.81 218 ALA A O 1
ATOM 1760 N N . VAL A 1 219 ? -22.609 7.246 -9.852 1 96.75 219 VAL A N 1
ATOM 1761 C CA . VAL A 1 219 ? -23.531 7.746 -8.828 1 96.75 219 VAL A CA 1
ATOM 1762 C C . VAL A 1 219 ? -24.562 6.672 -8.492 1 96.75 219 VAL A C 1
ATOM 1764 O O . VAL A 1 219 ? -25.359 6.281 -9.336 1 96.75 219 VAL A O 1
ATOM 1767 N N . TYR A 1 220 ? -24.469 6.281 -7.285 1 94.25 220 TYR A N 1
ATOM 1768 C CA . TYR A 1 220 ? -25.422 5.281 -6.812 1 94.25 220 TYR A CA 1
ATOM 1769 C C . TYR A 1 220 ? -26.562 5.934 -6.02 1 94.25 220 TYR A C 1
ATOM 1771 O O . TYR A 1 220 ? -26.359 6.969 -5.379 1 94.25 220 TYR A O 1
ATOM 1779 N N . GLY A 1 221 ? -27.734 5.359 -6.066 1 90.5 221 GLY A N 1
ATOM 1780 C CA . GLY A 1 221 ? -28.875 5.848 -5.309 1 90.5 221 GLY A CA 1
ATOM 1781 C C . GLY A 1 221 ? -28.953 5.27 -3.908 1 90.5 221 GLY A C 1
ATOM 1782 O O . GLY A 1 221 ? -27.953 4.773 -3.379 1 90.5 221 GLY A O 1
ATOM 1783 N N . LYS A 1 222 ? -30.109 5.496 -3.371 1 83.19 222 LYS A N 1
ATOM 1784 C CA . LYS A 1 222 ? -30.359 4.973 -2.031 1 83.19 222 LYS A CA 1
ATOM 1785 C C . LYS A 1 222 ? -30.312 3.449 -2.016 1 83.19 222 LYS A C 1
ATOM 1787 O O . LYS A 1 222 ? -30.828 2.795 -2.924 1 83.19 222 LYS A O 1
ATOM 1792 N N . ARG A 1 223 ? -29.703 2.979 -0.979 1 82.44 223 ARG A N 1
ATOM 1793 C CA . ARG A 1 223 ? -29.641 1.53 -0.804 1 82.44 223 ARG A CA 1
ATOM 1794 C C . ARG A 1 223 ? -30.953 0.991 -0.224 1 82.44 223 ARG A C 1
ATOM 1796 O O . ARG A 1 223 ? -31.578 1.635 0.622 1 82.44 223 ARG A O 1
ATOM 1803 N N . ASP A 1 224 ? -31.297 -0.169 -0.661 1 82.81 224 ASP A N 1
ATOM 1804 C CA . ASP A 1 224 ? -32.438 -0.824 -0.05 1 82.81 224 ASP A CA 1
ATOM 1805 C C . ASP A 1 224 ? -32.031 -1.598 1.201 1 82.81 224 ASP A C 1
ATOM 1807 O O . ASP A 1 224 ? -30.891 -1.495 1.658 1 82.81 224 ASP A O 1
ATOM 1811 N N . ASP A 1 225 ? -32.938 -2.35 1.744 1 74.56 225 ASP A N 1
ATOM 1812 C CA . ASP A 1 225 ? -32.75 -3.02 3.025 1 74.56 225 ASP A CA 1
ATOM 1813 C C . ASP A 1 225 ? -31.688 -4.113 2.906 1 74.56 225 ASP A C 1
ATOM 1815 O O . ASP A 1 225 ? -31 -4.434 3.883 1 74.56 225 ASP A O 1
ATOM 1819 N N . ASP A 1 226 ? -31.516 -4.531 1.648 1 77.38 226 ASP A N 1
ATOM 1820 C CA . ASP A 1 226 ? -30.547 -5.605 1.432 1 77.38 226 ASP A CA 1
ATOM 1821 C C . ASP A 1 226 ? -29.188 -5.043 1.054 1 77.38 226 ASP A C 1
ATOM 1823 O O . ASP A 1 226 ? -28.203 -5.789 0.952 1 77.38 226 ASP A O 1
ATOM 1827 N N . GLY A 1 227 ? -29.125 -3.75 0.861 1 79.81 227 GLY A N 1
ATOM 1828 C CA . GLY A 1 227 ? -27.875 -3.1 0.506 1 79.81 227 GLY A CA 1
ATOM 1829 C C . GLY A 1 227 ? -27.703 -2.926 -0.99 1 79.81 227 GLY A C 1
ATOM 1830 O O . GLY A 1 227 ? -26.625 -2.549 -1.452 1 79.81 227 GLY A O 1
ATOM 1831 N N . ARG A 1 228 ? -28.828 -3.158 -1.755 1 87.38 228 ARG A N 1
ATOM 1832 C CA . ARG A 1 228 ? -28.781 -2.963 -3.201 1 87.38 228 ARG A CA 1
ATOM 1833 C C . ARG A 1 228 ? -28.922 -1.486 -3.557 1 87.38 228 ARG A C 1
ATOM 1835 O O . ARG A 1 228 ? -29.641 -0.743 -2.873 1 87.38 228 ARG A O 1
ATOM 1842 N N . SER A 1 229 ? -28.109 -1.139 -4.488 1 87.62 229 SER A N 1
ATOM 1843 C CA . SER A 1 229 ? -28.219 0.203 -5.051 1 87.62 229 SER A CA 1
ATOM 1844 C C . SER A 1 229 ? -28 0.193 -6.559 1 87.62 229 SER A C 1
ATOM 1846 O O . SER A 1 229 ? -27.234 -0.634 -7.07 1 87.62 229 SER A O 1
ATOM 1848 N N . SER A 1 230 ? -28.688 1.024 -7.258 1 89.56 230 SER A N 1
ATOM 1849 C CA . SER A 1 230 ? -28.547 1.1 -8.703 1 89.56 230 SER A CA 1
ATOM 1850 C C . SER A 1 230 ? -27.75 2.34 -9.117 1 89.56 230 SER A C 1
ATOM 1852 O O . SER A 1 230 ? -27.766 3.35 -8.414 1 89.56 230 SER A O 1
ATOM 1854 N N . VAL A 1 231 ? -27.125 2.121 -10.211 1 91.56 231 VAL A N 1
ATOM 1855 C CA . VAL A 1 231 ? -26.438 3.279 -10.789 1 91.56 231 VAL A CA 1
ATOM 1856 C C . VAL A 1 231 ? -27.484 4.242 -11.375 1 91.56 231 VAL A C 1
ATOM 1858 O O . VAL A 1 231 ? -28.266 3.861 -12.242 1 91.56 231 VAL A O 1
ATOM 1861 N N . GLU A 1 232 ? -27.438 5.418 -10.828 1 93.81 232 GLU A N 1
ATOM 1862 C CA . GLU A 1 232 ? -28.391 6.418 -11.305 1 93.81 232 GLU A CA 1
ATOM 1863 C C . GLU A 1 232 ? -27.766 7.301 -12.383 1 93.81 232 GLU A C 1
ATOM 1865 O O . GLU A 1 232 ? -28.484 7.891 -13.195 1 93.81 232 GLU A O 1
ATOM 1870 N N . ALA A 1 233 ? -26.516 7.41 -12.367 1 95.44 233 ALA A N 1
ATOM 1871 C CA . ALA A 1 233 ? -25.797 8.188 -13.375 1 95.44 233 ALA A CA 1
ATOM 1872 C C . ALA A 1 233 ? -24.328 7.812 -13.406 1 95.44 233 ALA A C 1
ATOM 1874 O O . ALA A 1 233 ? -23.797 7.223 -12.453 1 95.44 233 ALA A O 1
ATOM 1875 N N . THR A 1 234 ? -23.719 8.031 -14.484 1 96.75 234 THR A N 1
ATOM 1876 C CA . THR A 1 234 ? -22.266 7.863 -14.641 1 96.75 234 THR A CA 1
ATOM 1877 C C . THR A 1 234 ? -21.672 9.047 -15.391 1 96.75 234 THR A C 1
ATOM 1879 O O . THR A 1 234 ? -22.219 9.5 -16.391 1 96.75 234 THR A O 1
ATOM 1882 N N . VAL A 1 235 ? -20.625 9.547 -14.836 1 97.5 235 VAL A N 1
ATOM 1883 C CA . VAL A 1 235 ? -19.828 10.539 -15.555 1 97.5 235 VAL A CA 1
ATOM 1884 C C . VAL A 1 235 ? -18.531 9.914 -16.062 1 97.5 235 VAL A C 1
ATOM 1886 O O . VAL A 1 235 ? -17.828 9.242 -15.297 1 97.5 235 VAL A O 1
ATOM 1889 N N . VAL A 1 236 ? -18.281 10.133 -17.344 1 97.31 236 VAL A N 1
ATOM 1890 C CA . VAL A 1 236 ? -17.156 9.469 -17.984 1 97.31 236 VAL A CA 1
ATOM 1891 C C . VAL A 1 236 ? -16.125 10.5 -18.422 1 97.31 236 VAL A C 1
ATOM 1893 O O . VAL A 1 236 ? -16.469 11.547 -18.969 1 97.31 236 VAL A O 1
ATOM 1896 N N . GLY A 1 237 ? -14.875 10.258 -18.094 1 96.56 237 GLY A N 1
ATOM 1897 C CA . GLY A 1 237 ? -13.758 11.102 -18.484 1 96.56 237 GLY A CA 1
ATOM 1898 C C . GLY A 1 237 ? -12.906 10.5 -19.578 1 96.56 237 GLY A C 1
ATOM 1899 O O . GLY A 1 237 ? -13.438 9.977 -20.562 1 96.56 237 GLY A O 1
ATOM 1900 N N . ASP A 1 238 ? -11.617 10.711 -19.516 1 95.5 238 ASP A N 1
ATOM 1901 C CA . ASP A 1 238 ? -10.672 10.266 -20.531 1 95.5 238 ASP A CA 1
ATOM 1902 C C . ASP A 1 238 ? -10.43 8.758 -20.438 1 95.5 238 ASP A C 1
ATOM 1904 O O . ASP A 1 238 ? -9.602 8.305 -19.641 1 95.5 238 ASP A O 1
ATOM 1908 N N . THR A 1 239 ? -11.016 7.98 -21.25 1 90.75 239 THR A N 1
ATOM 1909 C CA . THR A 1 239 ? -10.984 6.523 -21.156 1 90.75 239 THR A CA 1
ATOM 1910 C C . THR A 1 239 ? -9.719 5.969 -21.797 1 90.75 239 THR A C 1
ATOM 1912 O O . THR A 1 239 ? -9.523 4.75 -21.844 1 90.75 239 THR A O 1
ATOM 1915 N N . ARG A 1 240 ? -8.859 6.883 -22.391 1 92.38 240 ARG A N 1
ATOM 1916 C CA . ARG A 1 240 ? -7.59 6.418 -22.953 1 92.38 240 ARG A CA 1
ATOM 1917 C C . ARG A 1 240 ? -6.723 5.785 -21.859 1 92.38 240 ARG A C 1
ATOM 1919 O O . ARG A 1 240 ? -5.867 4.949 -22.156 1 92.38 240 ARG A O 1
ATOM 1926 N N . TYR A 1 241 ? -6.969 6.121 -20.547 1 95.5 241 TYR A N 1
ATOM 1927 C CA . TYR A 1 241 ? -6.211 5.602 -19.422 1 95.5 241 TYR A CA 1
ATOM 1928 C C . TYR A 1 241 ? -6.836 4.316 -18.891 1 95.5 241 TYR A C 1
ATOM 1930 O O . TYR A 1 241 ? -6.375 3.76 -17.891 1 95.5 241 TYR A O 1
ATOM 1938 N N . GLY A 1 242 ? -7.836 3.807 -19.594 1 94.31 242 GLY A N 1
ATOM 1939 C CA . GLY A 1 242 ? -8.609 2.707 -19.031 1 94.31 242 GLY A CA 1
ATOM 1940 C C . GLY A 1 242 ? -9.711 3.168 -18.094 1 94.31 242 GLY A C 1
ATOM 1941 O O . GLY A 1 242 ? -10.008 4.363 -18.016 1 94.31 242 GLY A O 1
ATOM 1942 N N . THR A 1 243 ? -10.367 2.209 -17.484 1 96.94 243 THR A N 1
ATOM 1943 C CA . THR A 1 243 ? -11.438 2.551 -16.562 1 96.94 243 THR A CA 1
ATOM 1944 C C . THR A 1 243 ? -10.914 2.576 -15.125 1 96.94 243 THR A C 1
ATOM 1946 O O . THR A 1 243 ? -10.531 1.539 -14.578 1 96.94 243 THR A O 1
ATOM 1949 N N . LEU A 1 244 ? -10.875 3.684 -14.586 1 98.06 244 LEU A N 1
ATOM 1950 C CA . LEU A 1 244 ? -10.578 3.963 -13.18 1 98.06 244 LEU A CA 1
ATOM 1951 C C . LEU A 1 244 ? -11.758 4.66 -12.508 1 98.06 244 LEU A C 1
ATOM 1953 O O . LEU A 1 244 ? -11.938 5.871 -12.664 1 98.06 244 LEU A O 1
ATOM 1957 N N . GLN A 1 245 ? -12.477 3.84 -11.719 1 98 245 GLN A N 1
ATOM 1958 C CA . GLN A 1 245 ? -13.797 4.297 -11.305 1 98 245 GLN A CA 1
ATOM 1959 C C . GLN A 1 245 ? -13.82 4.645 -9.82 1 98 245 GLN A C 1
ATOM 1961 O O . GLN A 1 245 ? -13.25 3.926 -9 1 98 245 GLN A O 1
ATOM 1966 N N . ALA A 1 246 ? -14.508 5.699 -9.469 1 96.62 246 ALA A N 1
ATOM 1967 C CA . ALA A 1 246 ? -14.938 6.02 -8.109 1 96.62 246 ALA A CA 1
ATOM 1968 C C . ALA A 1 246 ? -16.453 5.965 -7.984 1 96.62 246 ALA A C 1
ATOM 1970 O O . ALA A 1 246 ? -17.172 5.898 -8.992 1 96.62 246 ALA A O 1
ATOM 1971 N N . VAL A 1 247 ? -16.922 5.969 -6.75 1 95.12 247 VAL A N 1
ATOM 1972 C CA . VAL A 1 247 ? -18.344 5.859 -6.457 1 95.12 247 VAL A CA 1
ATOM 1973 C C . VAL A 1 247 ? -18.781 7.023 -5.57 1 95.12 247 VAL A C 1
ATOM 1975 O O . VAL A 1 247 ? -18.078 7.402 -4.637 1 95.12 247 VAL A O 1
ATOM 1978 N N . ILE A 1 248 ? -19.922 7.609 -5.887 1 92.38 248 ILE A N 1
ATOM 1979 C CA . ILE A 1 248 ? -20.578 8.516 -4.953 1 92.38 248 ILE A CA 1
ATOM 1980 C C . ILE A 1 248 ? -22.031 8.094 -4.758 1 92.38 248 ILE A C 1
ATOM 1982 O O . ILE A 1 248 ? -22.594 7.387 -5.594 1 92.38 248 ILE A O 1
ATOM 1986 N N . TYR A 1 249 ? -22.609 8.508 -3.631 1 87.44 249 TYR A N 1
ATOM 1987 C CA . TYR A 1 249 ? -23.984 8.172 -3.301 1 87.44 249 TYR A CA 1
ATOM 1988 C C . TYR A 1 249 ? -24.859 9.422 -3.232 1 87.44 249 TYR A C 1
ATOM 1990 O O . TYR A 1 249 ? -24.469 10.406 -2.6 1 87.44 249 TYR A O 1
ATOM 1998 N N . ARG A 1 250 ? -25.953 9.359 -3.936 1 89.5 250 ARG A N 1
ATOM 1999 C CA . ARG A 1 250 ? -26.906 10.461 -3.908 1 89.5 250 ARG A CA 1
ATOM 2000 C C . ARG A 1 250 ? -27.703 10.461 -2.613 1 89.5 250 ARG A C 1
ATOM 2002 O O . ARG A 1 250 ? -28.297 9.445 -2.248 1 89.5 250 ARG A O 1
ATOM 2009 N N . ASP A 1 251 ? -27.734 11.617 -2.051 1 79.88 251 ASP A N 1
ATOM 2010 C CA . ASP A 1 251 ? -28.531 11.781 -0.838 1 79.88 251 ASP A CA 1
ATOM 2011 C C . ASP A 1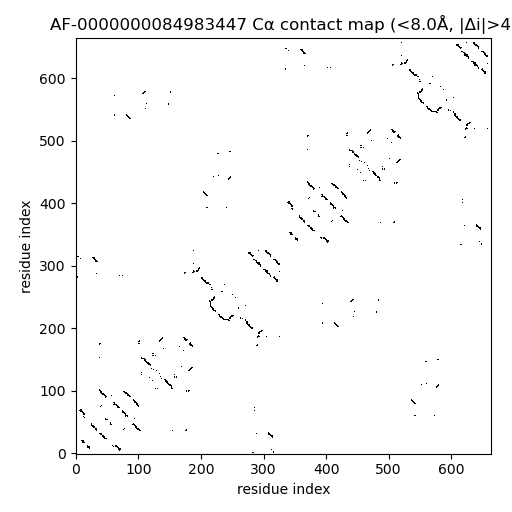 251 ? -30.016 11.906 -1.168 1 79.88 251 ASP A C 1
ATOM 2013 O O . ASP A 1 251 ? -30.375 12.383 -2.246 1 79.88 251 ASP A O 1
ATOM 2017 N N . GLU A 1 252 ? -30.891 11.586 -0.235 1 78.38 252 GLU A N 1
ATOM 2018 C CA . GLU A 1 252 ? -32.344 11.656 -0.431 1 78.38 252 GLU A CA 1
ATOM 2019 C C . GLU A 1 252 ? -32.781 13.07 -0.784 1 78.38 252 GLU A C 1
ATOM 2021 O O . GLU A 1 252 ? -33.719 13.258 -1.549 1 78.38 252 GLU A O 1
ATOM 2026 N N . ASN A 1 253 ? -32.062 14.023 -0.328 1 83.06 253 ASN A N 1
ATOM 2027 C CA . ASN A 1 253 ? -32.469 15.414 -0.527 1 83.06 253 ASN A CA 1
ATOM 2028 C C . ASN A 1 253 ? -31.688 16.047 -1.68 1 83.06 253 ASN A C 1
ATOM 2030 O O . ASN A 1 253 ? -31.797 17.25 -1.912 1 83.06 253 ASN A O 1
ATOM 2034 N N . GLN A 1 254 ? -30.969 15.25 -2.342 1 86.69 254 GLN A N 1
ATOM 2035 C CA . GLN A 1 254 ? -30.156 15.742 -3.447 1 86.69 254 GLN A CA 1
ATOM 2036 C C . GLN A 1 254 ? -30.75 15.336 -4.793 1 86.69 254 GLN A C 1
ATOM 2038 O O . GLN A 1 254 ? -31.156 14.188 -4.98 1 86.69 254 GLN A O 1
ATOM 2043 N N . SER A 1 255 ? -30.844 16.25 -5.703 1 92.19 255 SER A N 1
ATOM 2044 C CA . SER A 1 255 ? -31.281 15.914 -7.055 1 92.19 255 SER A CA 1
ATOM 2045 C C . SER A 1 255 ? -30.203 15.141 -7.809 1 92.19 255 SER A C 1
ATOM 2047 O O . SER A 1 255 ? -29.031 15.188 -7.445 1 92.19 255 SER A O 1
ATOM 2049 N N . ILE A 1 256 ? -30.641 14.484 -8.852 1 93 256 ILE A N 1
ATOM 2050 C CA . ILE A 1 256 ? -29.703 13.727 -9.672 1 93 256 ILE A CA 1
ATOM 2051 C C . ILE A 1 256 ? -28.719 14.68 -10.352 1 93 256 ILE A C 1
ATOM 2053 O O . ILE A 1 256 ? -27.547 14.352 -10.516 1 93 256 ILE A O 1
ATOM 2057 N N . GLN A 1 257 ? -29.219 15.883 -10.703 1 94.88 257 GLN A N 1
ATOM 2058 C CA . GLN A 1 257 ? -28.359 16.875 -11.344 1 94.88 257 GLN A CA 1
ATOM 2059 C C . GLN A 1 257 ? -27.266 17.375 -10.391 1 94.88 257 GLN A C 1
ATOM 2061 O O . GLN A 1 257 ? -26.125 17.562 -10.797 1 94.88 257 GLN A O 1
ATOM 2066 N N . GLU A 1 258 ? -27.672 17.469 -9.211 1 93.38 258 GLU A N 1
ATOM 2067 C CA . GLU A 1 258 ? -26.703 17.875 -8.195 1 93.38 258 GLU A CA 1
ATOM 2068 C C . GLU A 1 258 ? -25.641 16.781 -7.988 1 93.38 258 GLU A C 1
ATOM 2070 O O . GLU A 1 258 ? -24.453 17.078 -7.883 1 93.38 258 GLU A O 1
ATOM 2075 N N . ALA A 1 259 ? -26.078 15.594 -7.93 1 93.56 259 ALA A N 1
ATOM 2076 C CA . ALA A 1 259 ? -25.156 14.469 -7.738 1 93.56 259 ALA A CA 1
ATOM 2077 C C . ALA A 1 259 ? -24.219 14.328 -8.922 1 93.56 259 ALA A C 1
ATOM 2079 O O . ALA A 1 259 ? -23.031 14.047 -8.75 1 93.56 259 ALA A O 1
ATOM 2080 N N . LYS A 1 260 ? -24.719 14.547 -10.078 1 95.75 260 LYS A N 1
ATOM 2081 C CA . LYS A 1 260 ? -23.891 14.5 -11.281 1 95.75 260 LYS A CA 1
ATOM 2082 C C . LYS A 1 260 ? -22.828 15.594 -11.266 1 95.75 260 LYS A C 1
ATOM 2084 O O . LYS A 1 260 ? -21.688 15.375 -11.68 1 95.75 260 LYS A O 1
ATOM 2089 N N . SER A 1 261 ? -23.297 16.75 -10.82 1 95.31 261 SER A N 1
ATOM 2090 C CA . SER A 1 261 ? -22.359 17.859 -10.727 1 95.31 261 SER A CA 1
ATOM 2091 C C . SER A 1 261 ? -21.234 17.547 -9.742 1 95.31 261 SER A C 1
ATOM 2093 O O . SER A 1 261 ? -20.062 17.875 -9.992 1 95.31 261 SER A O 1
ATOM 2095 N N . GLU A 1 262 ? -21.625 16.922 -8.695 1 92.69 262 GLU A N 1
ATOM 2096 C CA . GLU A 1 262 ? -20.625 16.484 -7.727 1 92.69 262 GLU A CA 1
ATOM 2097 C C . GLU A 1 262 ? -19.672 15.469 -8.336 1 92.69 262 GLU A C 1
ATOM 2099 O O . GLU A 1 262 ? -18.453 15.562 -8.156 1 92.69 262 GLU A O 1
ATOM 2104 N N . ALA A 1 263 ? -20.203 14.516 -9.047 1 96.12 263 ALA A N 1
ATOM 2105 C CA . ALA A 1 263 ? -19.406 13.5 -9.727 1 96.12 263 ALA A CA 1
ATOM 2106 C C . ALA A 1 263 ? -18.438 14.133 -10.727 1 96.12 263 ALA A C 1
ATOM 2108 O O . ALA A 1 263 ? -17.266 13.742 -10.797 1 96.12 263 ALA A O 1
ATOM 2109 N N . GLN A 1 264 ? -18.938 15.133 -11.43 1 97 264 GLN A N 1
ATOM 2110 C CA . GLN A 1 264 ? -18.109 15.828 -12.414 1 97 264 GLN A CA 1
ATOM 2111 C C . GLN A 1 264 ? -16.953 16.562 -11.734 1 97 264 GLN A C 1
ATOM 2113 O O . GLN A 1 264 ? -15.828 16.562 -12.227 1 97 264 GLN A O 1
ATOM 2118 N N . THR A 1 265 ? -17.281 17.188 -10.664 1 93.94 265 THR A N 1
ATOM 2119 C CA . THR A 1 265 ? -16.25 17.891 -9.906 1 93.94 265 THR A CA 1
ATOM 2120 C C . THR A 1 265 ? -15.164 16.938 -9.453 1 93.94 265 THR A C 1
ATOM 2122 O O . THR A 1 265 ? -13.969 17.219 -9.586 1 93.94 265 THR A O 1
ATOM 2125 N N . LEU A 1 266 ? -15.633 15.805 -8.953 1 93.5 266 LEU A N 1
ATOM 2126 C CA . LEU A 1 266 ? -14.688 14.773 -8.523 1 93.5 266 LEU A CA 1
ATOM 2127 C C . LEU A 1 266 ? -13.82 14.312 -9.68 1 93.5 266 LEU A C 1
ATOM 2129 O O . LEU A 1 266 ? -12.602 14.195 -9.547 1 93.5 266 LEU A O 1
ATOM 2133 N N . LEU A 1 267 ? -14.414 14.062 -10.758 1 97.25 267 LEU A N 1
ATOM 2134 C CA . LEU A 1 267 ? -13.688 13.633 -11.953 1 97.25 267 LEU A CA 1
ATOM 2135 C C . LEU A 1 267 ? -12.688 14.695 -12.398 1 97.25 267 LEU A C 1
ATOM 2137 O O . LEU A 1 267 ? -11.539 14.383 -12.719 1 97.25 267 LEU A O 1
ATOM 2141 N N . ASP A 1 268 ? -13.062 15.953 -12.398 1 96 268 ASP A N 1
ATOM 2142 C CA . ASP A 1 268 ? -12.219 17.047 -12.852 1 96 268 ASP A CA 1
ATOM 2143 C C . ASP A 1 268 ? -10.992 17.203 -11.961 1 96 268 ASP A C 1
ATOM 2145 O O . ASP A 1 268 ? -9.906 17.531 -12.438 1 96 268 ASP A O 1
ATOM 2149 N N . GLU A 1 269 ? -11.203 16.906 -10.758 1 91.75 269 GLU A N 1
ATOM 2150 C CA . GLU A 1 269 ? -10.102 17.031 -9.805 1 91.75 269 GLU A CA 1
ATOM 2151 C C . GLU A 1 269 ? -9.062 15.938 -10.016 1 91.75 269 GLU A C 1
ATOM 2153 O O . GLU A 1 269 ? -7.898 16.094 -9.633 1 91.75 269 GLU A O 1
ATOM 2158 N N . HIS A 1 270 ? -9.461 14.805 -10.617 1 95.25 270 HIS A N 1
ATOM 2159 C CA . HIS A 1 270 ? -8.578 13.648 -10.719 1 95.25 270 HIS A CA 1
ATOM 2160 C C . HIS A 1 270 ? -8.43 13.195 -12.164 1 95.25 270 HIS A C 1
ATOM 2162 O O . HIS A 1 270 ? -8.086 12.039 -12.43 1 95.25 270 HIS A O 1
ATOM 2168 N N . LYS A 1 271 ? -8.688 14 -13.133 1 96.44 271 LYS A N 1
ATOM 2169 C CA . LYS A 1 271 ? -8.789 13.586 -14.531 1 96.44 271 LYS A CA 1
ATOM 2170 C C . LYS A 1 271 ? -7.414 13.523 -15.188 1 96.44 271 LYS A C 1
ATOM 2172 O O . LYS A 1 271 ? -7.277 13.031 -16.312 1 96.44 271 LYS A O 1
ATOM 2177 N N . LYS A 1 272 ? -6.414 14.062 -14.516 1 95.44 272 LYS A N 1
ATOM 2178 C CA . LYS A 1 272 ? -5.059 14.062 -15.062 1 95.44 272 LYS A CA 1
ATOM 2179 C C . LYS A 1 272 ? -4.102 13.281 -14.164 1 95.44 272 LYS A C 1
ATOM 2181 O O . LYS A 1 272 ? -4.25 13.289 -12.938 1 95.44 272 LYS A O 1
ATOM 2186 N N . PRO A 1 273 ? -3.094 12.609 -14.836 1 94.88 273 PRO A N 1
ATOM 2187 C CA . PRO A 1 273 ? -2.062 11.969 -14.016 1 94.88 273 PRO A CA 1
ATOM 2188 C C . PRO A 1 273 ? -1.379 12.953 -13.062 1 94.88 273 PRO A C 1
ATOM 2190 O O . PRO A 1 273 ? -1.176 14.117 -13.414 1 94.88 273 PRO A O 1
ATOM 2193 N N . GLU A 1 274 ? -1.077 12.477 -11.93 1 91.25 274 GLU A N 1
ATOM 2194 C CA . GLU A 1 274 ? -0.418 13.312 -10.93 1 91.25 274 GLU A CA 1
ATOM 2195 C C . GLU A 1 274 ? 1.062 13.492 -11.25 1 91.25 274 GLU A C 1
ATOM 2197 O O . GLU A 1 274 ? 1.762 12.516 -11.539 1 91.25 274 GLU A O 1
ATOM 2202 N N . GLU A 1 275 ? 1.477 14.672 -11.281 1 90.19 275 GLU A N 1
ATOM 2203 C CA . GLU A 1 275 ? 2.879 15.016 -11.5 1 90.19 275 GLU A CA 1
ATOM 2204 C C . GLU A 1 275 ? 3.527 15.531 -10.211 1 90.19 275 GLU A C 1
ATOM 2206 O O . GLU A 1 275 ? 2.988 16.422 -9.555 1 90.19 275 GLU A O 1
ATOM 2211 N N . THR A 1 276 ? 4.613 14.914 -9.852 1 89.31 276 THR A N 1
ATOM 2212 C CA . THR A 1 276 ? 5.332 15.328 -8.648 1 89.31 276 THR A CA 1
ATOM 2213 C C . THR A 1 276 ? 6.805 15.578 -8.961 1 89.31 276 THR A C 1
ATOM 2215 O O . THR A 1 276 ? 7.453 14.758 -9.617 1 89.31 276 THR A O 1
ATOM 2218 N N . ARG A 1 277 ? 7.242 16.688 -8.492 1 89.5 277 ARG A N 1
ATOM 2219 C CA . ARG A 1 277 ? 8.672 16.969 -8.609 1 89.5 277 ARG A CA 1
ATOM 2220 C C . ARG A 1 277 ? 9.445 16.328 -7.461 1 89.5 277 ARG A C 1
ATOM 2222 O O . ARG A 1 277 ? 9.008 16.359 -6.309 1 89.5 277 ARG A O 1
ATOM 2229 N N . THR A 1 278 ? 10.484 15.711 -7.852 1 89.81 278 THR A N 1
ATOM 2230 C CA . THR A 1 278 ? 11.344 15.055 -6.871 1 89.81 278 THR A CA 1
ATOM 2231 C C . THR A 1 278 ? 12.766 15.625 -6.938 1 89.81 278 THR A C 1
ATOM 2233 O O . THR A 1 278 ? 13.32 15.789 -8.023 1 89.81 278 THR A O 1
ATOM 2236 N N . VAL A 1 279 ? 13.359 15.875 -5.777 1 89.81 279 VAL A N 1
ATOM 2237 C CA . VAL A 1 279 ? 14.703 16.438 -5.723 1 89.81 279 VAL A CA 1
ATOM 2238 C C . VAL A 1 279 ? 15.562 15.625 -4.754 1 89.81 279 VAL A C 1
ATOM 2240 O O . VAL A 1 279 ? 15.141 15.32 -3.639 1 89.81 279 VAL A O 1
ATOM 2243 N N . LYS A 1 280 ? 16.688 15.25 -5.168 1 89.75 280 LYS A N 1
ATOM 2244 C CA . LYS A 1 280 ? 17.688 14.641 -4.305 1 89.75 280 LYS A CA 1
ATOM 2245 C C . LYS A 1 280 ? 18.719 15.672 -3.838 1 89.75 280 LYS A C 1
ATOM 2247 O O . LYS A 1 280 ? 19.266 16.422 -4.648 1 89.75 280 LYS A O 1
ATOM 2252 N N . LEU A 1 281 ? 18.953 15.711 -2.594 1 89.88 281 LEU A N 1
ATOM 2253 C CA . LEU A 1 281 ? 19.766 16.734 -1.948 1 89.88 281 LEU A CA 1
ATOM 2254 C C . LEU A 1 281 ? 20.594 16.156 -0.807 1 89.88 281 LEU A C 1
ATOM 2256 O O . LEU A 1 281 ? 20.359 15.008 -0.403 1 89.88 281 LEU A O 1
ATOM 2260 N N . PRO A 1 282 ? 21.609 16.938 -0.4 1 90.75 282 PRO A N 1
ATOM 2261 C CA . PRO A 1 282 ? 22.203 16.562 0.888 1 90.75 282 PRO A CA 1
ATOM 2262 C C . PRO A 1 282 ? 21.156 16.484 2.004 1 90.75 282 PRO A C 1
ATOM 2264 O O . PRO A 1 282 ? 20.219 17.266 2.025 1 90.75 282 PRO A O 1
ATOM 2267 N N . ASN A 1 283 ? 21.344 15.656 2.939 1 94.44 283 ASN A N 1
ATOM 2268 C CA . ASN A 1 283 ? 20.328 15.328 3.924 1 94.44 283 ASN A CA 1
ATOM 2269 C C . ASN A 1 283 ? 20.203 16.406 4.992 1 94.44 283 ASN A C 1
ATOM 2271 O O . ASN A 1 283 ? 21.141 16.656 5.746 1 94.44 283 ASN A O 1
ATOM 2275 N N . VAL A 1 284 ? 19.125 17.062 5.008 1 95 284 VAL A N 1
ATOM 2276 C CA . VAL A 1 284 ? 18.672 17.891 6.121 1 95 284 VAL A CA 1
ATOM 2277 C C . VAL A 1 284 ? 17.578 17.172 6.895 1 95 284 VAL A C 1
ATOM 2279 O O . VAL A 1 284 ? 16.391 17.297 6.586 1 95 284 VAL A O 1
ATOM 2282 N N . PRO A 1 285 ? 17.906 16.453 7.922 1 96.56 285 PRO A N 1
ATOM 2283 C CA . PRO A 1 285 ? 17.016 15.453 8.508 1 96.56 285 PRO A CA 1
ATOM 2284 C C . PRO A 1 285 ? 15.812 16.078 9.211 1 96.56 285 PRO A C 1
ATOM 2286 O O . PRO A 1 285 ? 14.859 15.375 9.562 1 96.56 285 PRO A O 1
ATOM 2289 N N . PHE A 1 286 ? 15.766 17.359 9.391 1 96.38 286 PHE A N 1
ATOM 2290 C CA . PHE A 1 286 ? 14.711 18.047 10.133 1 96.38 286 PHE A CA 1
ATOM 2291 C C . PHE A 1 286 ? 13.523 18.359 9.234 1 96.38 286 PHE A C 1
ATOM 2293 O O . PHE A 1 286 ? 12.453 18.719 9.711 1 96.38 286 PHE A O 1
ATOM 2300 N N . ILE A 1 287 ? 13.734 18.234 7.918 1 97.06 287 ILE A N 1
ATOM 2301 C CA . ILE A 1 287 ? 12.656 18.5 6.969 1 97.06 287 ILE A CA 1
ATOM 2302 C C . ILE A 1 287 ? 11.633 17.359 7.027 1 97.06 287 ILE A C 1
ATOM 2304 O O . ILE A 1 287 ? 11.992 16.188 6.953 1 97.06 287 ILE A O 1
ATOM 2308 N N . ARG A 1 288 ? 10.391 17.75 7.188 1 97.25 288 ARG A N 1
ATOM 2309 C CA . ARG A 1 288 ? 9.305 16.781 7.281 1 97.25 288 ARG A CA 1
ATOM 2310 C C . ARG A 1 288 ? 8.234 17.062 6.23 1 97.25 288 ARG A C 1
ATOM 2312 O O . ARG A 1 288 ? 8.203 18.141 5.633 1 97.25 288 ARG A O 1
ATOM 2319 N N . LYS A 1 289 ? 7.453 16.016 6.043 1 97.69 289 LYS A N 1
ATOM 2320 C CA . LYS A 1 289 ? 6.246 16.219 5.242 1 97.69 289 LYS A CA 1
ATOM 2321 C C . LYS A 1 289 ? 5.414 17.375 5.781 1 97.69 289 LYS A C 1
ATOM 2323 O O . LYS A 1 289 ? 5.188 17.484 6.988 1 97.69 289 LYS A O 1
ATOM 2328 N N . GLY A 1 290 ? 5.031 18.297 4.867 1 96.5 290 GLY A N 1
ATOM 2329 C CA . GLY A 1 290 ? 4.25 19.453 5.273 1 96.5 290 GLY A CA 1
ATOM 2330 C C . GLY A 1 290 ? 5.07 20.719 5.367 1 96.5 290 GLY A C 1
ATOM 2331 O O . GLY A 1 290 ? 4.516 21.828 5.387 1 96.5 290 GLY A O 1
ATOM 2332 N N . ASP A 1 291 ? 6.355 20.609 5.398 1 97.25 291 ASP A N 1
ATOM 2333 C CA . ASP A 1 291 ? 7.219 21.781 5.531 1 97.25 291 ASP A CA 1
ATOM 2334 C C . ASP A 1 291 ? 7.27 22.578 4.23 1 97.25 291 ASP A C 1
ATOM 2336 O O . ASP A 1 291 ? 7.09 22.016 3.145 1 97.25 291 ASP A O 1
ATOM 2340 N N . ARG A 1 292 ? 7.496 23.828 4.43 1 96.88 292 ARG A N 1
ATOM 2341 C CA . ARG A 1 292 ? 7.805 24.719 3.312 1 96.88 292 ARG A CA 1
ATOM 2342 C C . ARG A 1 292 ? 9.305 24.922 3.172 1 96.88 292 ARG A C 1
ATOM 2344 O O . ARG A 1 292 ? 10.016 25.094 4.168 1 96.88 292 ARG A O 1
ATOM 2351 N N . ILE A 1 293 ? 9.742 24.828 1.931 1 95.88 293 ILE A N 1
ATOM 2352 C CA . ILE A 1 293 ? 11.156 25.062 1.643 1 95.88 293 ILE A CA 1
ATOM 2353 C C . ILE A 1 293 ? 11.281 26.016 0.454 1 95.88 293 ILE A C 1
ATOM 2355 O O . ILE A 1 293 ? 10.312 26.25 -0.27 1 95.88 293 ILE A O 1
ATOM 2359 N N . LYS A 1 294 ? 12.461 26.609 0.309 1 93.88 294 LYS A N 1
ATOM 2360 C CA . LYS A 1 294 ? 12.734 27.5 -0.823 1 93.88 294 LYS A CA 1
ATOM 2361 C C . LYS A 1 294 ? 13.766 26.875 -1.768 1 93.88 294 LYS A C 1
ATOM 2363 O O . LYS A 1 294 ? 14.797 26.375 -1.325 1 93.88 294 LYS A O 1
ATOM 2368 N N . MET A 1 295 ? 13.344 26.781 -2.994 1 90.75 295 MET A N 1
ATOM 2369 C CA . MET A 1 295 ? 14.234 26.266 -4.027 1 90.75 295 MET A CA 1
ATOM 2370 C C . MET A 1 295 ? 14.672 27.375 -4.98 1 90.75 295 MET A C 1
ATOM 2372 O O . MET A 1 295 ? 13.859 28.219 -5.379 1 90.75 295 MET A O 1
ATOM 2376 N N . ASN A 1 296 ? 15.914 27.422 -5.207 1 87.12 296 ASN A N 1
ATOM 2377 C CA . ASN A 1 296 ? 16.484 28.266 -6.246 1 87.12 296 ASN A CA 1
ATOM 2378 C C . ASN A 1 296 ? 17.453 27.484 -7.141 1 87.12 296 ASN A C 1
ATOM 2380 O O . ASN A 1 296 ? 18.641 27.781 -7.176 1 87.12 296 ASN A O 1
ATOM 2384 N N . VAL A 1 297 ? 16.891 26.5 -7.73 1 77.69 297 VAL A N 1
ATOM 2385 C CA . VAL A 1 297 ? 17.719 25.594 -8.531 1 77.69 297 VAL A CA 1
ATOM 2386 C C . VAL A 1 297 ? 17.016 25.297 -9.852 1 77.69 297 VAL A C 1
ATOM 2388 O O . VAL A 1 297 ? 15.875 24.828 -9.859 1 77.69 297 VAL A O 1
ATOM 2391 N N . GLY A 1 298 ? 17.844 25.516 -10.906 1 73.25 298 GLY A N 1
ATOM 2392 C CA . GLY A 1 298 ? 17.312 25.203 -12.227 1 73.25 298 GLY A CA 1
ATOM 2393 C C . GLY A 1 298 ? 15.969 25.844 -12.484 1 73.25 298 GLY A C 1
ATOM 2394 O O . GLY A 1 298 ? 15.812 27.062 -12.359 1 73.25 298 GLY A O 1
ATOM 2395 N N . SER A 1 299 ? 14.969 24.938 -12.781 1 75.19 299 SER A N 1
ATOM 2396 C CA . SER A 1 299 ? 13.633 25.391 -13.125 1 75.19 299 SER A CA 1
ATOM 2397 C C . SER A 1 299 ? 12.766 25.547 -11.875 1 75.19 299 SER A C 1
ATOM 2399 O O . SER A 1 299 ? 11.633 26.031 -11.953 1 75.19 299 SER A O 1
ATOM 2401 N N . MET A 1 300 ? 13.352 25.188 -10.773 1 83.94 300 MET A N 1
ATOM 2402 C CA . MET A 1 300 ? 12.586 25.297 -9.531 1 83.94 300 MET A CA 1
ATOM 2403 C C . MET A 1 300 ? 12.977 26.547 -8.766 1 83.94 300 MET A C 1
ATOM 2405 O O . MET A 1 300 ? 14.094 26.641 -8.242 1 83.94 300 MET A O 1
ATOM 2409 N N . ASN A 1 301 ? 12.133 27.484 -8.898 1 87.19 301 ASN A N 1
ATOM 2410 C CA . ASN A 1 301 ? 12.32 28.75 -8.18 1 87.19 301 ASN A CA 1
ATOM 2411 C C . ASN A 1 301 ? 11.086 29.125 -7.383 1 87.19 301 ASN A C 1
ATOM 2413 O O . ASN A 1 301 ? 9.977 29.156 -7.918 1 87.19 301 ASN A O 1
ATOM 2417 N N . GLY A 1 302 ? 11.328 29.297 -6.094 1 91.88 302 GLY A N 1
ATOM 2418 C CA . GLY A 1 302 ? 10.211 29.672 -5.242 1 91.88 302 GLY A CA 1
ATOM 2419 C C . GLY A 1 302 ? 10.023 28.75 -4.055 1 91.88 302 GLY A C 1
ATOM 2420 O O . GLY A 1 302 ? 10.961 28.078 -3.629 1 91.88 302 GLY A O 1
ATOM 2421 N N . TYR A 1 303 ? 8.859 28.906 -3.5 1 94.62 303 TYR A N 1
ATOM 2422 C CA . TYR A 1 303 ? 8.531 28.109 -2.328 1 94.62 303 TYR A CA 1
ATOM 2423 C C . TYR A 1 303 ? 7.801 26.828 -2.727 1 94.62 303 TYR A C 1
ATOM 2425 O O . TYR A 1 303 ? 6.957 26.844 -3.627 1 94.62 303 TYR A O 1
ATOM 2433 N N . TYR A 1 304 ? 8.195 25.812 -2.064 1 95.06 304 TYR A N 1
ATOM 2434 C CA . TYR A 1 304 ? 7.582 24.516 -2.295 1 95.06 304 TYR A CA 1
ATOM 2435 C C . TYR A 1 304 ? 7.152 23.875 -0.981 1 95.06 304 TYR A C 1
ATOM 2437 O O . TYR A 1 304 ? 7.754 24.125 0.066 1 95.06 304 TYR A O 1
ATOM 2445 N N . GLN A 1 305 ? 6.125 23.109 -1.083 1 95.88 305 GLN A N 1
ATOM 2446 C CA . GLN A 1 305 ? 5.699 22.266 0.029 1 95.88 305 GLN A CA 1
ATOM 2447 C C . GLN A 1 305 ? 6.242 20.844 -0.117 1 95.88 305 GLN A C 1
ATOM 2449 O O . GLN A 1 305 ? 6.207 20.266 -1.205 1 95.88 305 GLN A O 1
ATOM 2454 N N . VAL A 1 306 ? 6.754 20.344 0.983 1 97.06 306 VAL A N 1
ATOM 2455 C CA . VAL A 1 306 ? 7.227 18.969 1.021 1 97.06 306 VAL A CA 1
ATOM 2456 C C . VAL A 1 306 ? 6.047 18.016 1.219 1 97.06 306 VAL A C 1
ATOM 2458 O O . VAL A 1 306 ? 5.348 18.078 2.232 1 97.06 306 VAL A O 1
ATOM 2461 N N . ILE A 1 307 ? 5.848 17.109 0.296 1 96.12 307 ILE A N 1
ATOM 2462 C CA . ILE A 1 307 ? 4.703 16.203 0.417 1 96.12 307 ILE A CA 1
ATOM 2463 C C . ILE A 1 307 ? 5.184 14.789 0.71 1 96.12 307 ILE A C 1
ATOM 2465 O O . ILE A 1 307 ? 4.383 13.906 1.022 1 96.12 307 ILE A O 1
ATOM 2469 N N . GLY A 1 308 ? 6.438 14.594 0.62 1 96.88 308 GLY A N 1
ATOM 2470 C CA . GLY A 1 308 ? 7.09 13.336 0.959 1 96.88 308 GLY A CA 1
ATOM 2471 C C . GLY A 1 308 ? 8.578 13.484 1.192 1 96.88 308 GLY A C 1
ATOM 2472 O O . GLY A 1 308 ? 9.219 14.359 0.607 1 96.88 308 GLY A O 1
ATOM 2473 N N . THR A 1 309 ? 9.125 12.648 2.008 1 98.06 309 THR A N 1
ATOM 2474 C CA . THR A 1 309 ? 10.547 12.703 2.324 1 98.06 309 THR A CA 1
ATOM 2475 C C . THR A 1 309 ? 11.133 11.297 2.418 1 98.06 309 THR A C 1
ATOM 2477 O O . THR A 1 309 ? 10.461 10.367 2.867 1 98.06 309 THR A O 1
ATOM 2480 N N . LEU A 1 310 ? 12.336 11.164 2.018 1 97.94 310 LEU A N 1
ATOM 2481 C CA . LEU A 1 310 ? 13.195 10.023 2.285 1 97.94 310 LEU A CA 1
ATOM 2482 C C . LEU A 1 310 ? 14.586 10.484 2.719 1 97.94 310 LEU A C 1
ATOM 2484 O O . LEU A 1 310 ? 15.375 10.961 1.895 1 97.94 310 LEU A O 1
ATOM 2488 N N . HIS A 1 311 ? 14.859 10.367 3.949 1 98.25 311 HIS A N 1
ATOM 2489 C CA . HIS A 1 311 ? 16.156 10.703 4.508 1 98.25 311 HIS A CA 1
ATOM 2490 C C . HIS A 1 311 ? 17.062 9.477 4.598 1 98.25 311 HIS A C 1
ATOM 2492 O O . HIS A 1 311 ? 16.703 8.484 5.242 1 98.25 311 HIS A O 1
ATOM 2498 N N . ASN A 1 312 ? 18.141 9.547 4.023 1 97.25 312 ASN A N 1
ATOM 2499 C CA . ASN A 1 312 ? 19.156 8.516 4.148 1 97.25 312 ASN A CA 1
ATOM 2500 C C . ASN A 1 312 ? 20.297 8.953 5.078 1 97.25 312 ASN A C 1
ATOM 2502 O O . ASN A 1 312 ? 21.125 9.773 4.699 1 97.25 312 ASN A O 1
ATOM 2506 N N . ILE A 1 313 ? 20.312 8.312 6.121 1 96.56 313 ILE A N 1
ATOM 2507 C CA . ILE A 1 313 ? 21.234 8.734 7.168 1 96.56 313 ILE A CA 1
ATOM 2508 C C . ILE A 1 313 ? 22.656 8.305 6.809 1 96.56 313 ILE A C 1
ATOM 2510 O O . ILE A 1 313 ? 23.594 9.07 6.961 1 96.56 313 ILE A O 1
ATOM 2514 N N . ASP A 1 314 ? 22.797 7.102 6.258 1 93.31 314 ASP A N 1
ATOM 2515 C CA . ASP A 1 314 ? 24.125 6.531 5.984 1 93.31 314 ASP A CA 1
ATOM 2516 C C . ASP A 1 314 ? 24.766 7.215 4.785 1 93.31 314 ASP A C 1
ATOM 2518 O O . ASP A 1 314 ? 25.969 7.488 4.801 1 93.31 314 ASP A O 1
ATOM 2522 N N . THR A 1 315 ? 24 7.555 3.779 1 92.62 315 THR A N 1
ATOM 2523 C CA . THR A 1 315 ? 24.578 8.188 2.596 1 92.62 315 THR A CA 1
ATOM 2524 C C . THR A 1 315 ? 24.547 9.703 2.725 1 92.62 315 THR A C 1
ATOM 2526 O O . THR A 1 315 ? 25.078 10.414 1.869 1 92.62 315 THR A O 1
ATOM 2529 N N . LYS A 1 316 ? 23.859 10.219 3.697 1 93.5 316 LYS A N 1
ATOM 2530 C CA . LYS A 1 316 ? 23.75 11.648 3.977 1 93.5 316 LYS A CA 1
ATOM 2531 C C . LYS A 1 316 ? 23.094 12.383 2.82 1 93.5 316 LYS A C 1
ATOM 2533 O O . LYS A 1 316 ? 23.531 13.469 2.432 1 93.5 316 LYS A O 1
ATOM 2538 N N . THR A 1 317 ? 22.125 11.734 2.252 1 93.81 317 THR A N 1
ATOM 2539 C CA . THR A 1 317 ? 21.312 12.32 1.195 1 93.81 317 THR A CA 1
ATOM 2540 C C . THR A 1 317 ? 19.828 12.234 1.54 1 93.81 317 THR A C 1
ATOM 2542 O O . THR A 1 317 ? 19.438 11.5 2.455 1 93.81 317 THR A O 1
ATOM 2545 N N . MET A 1 318 ? 19.062 13.062 0.849 1 95.62 318 MET A N 1
ATOM 2546 C CA . MET A 1 318 ? 17.609 12.977 1.008 1 95.62 318 MET A CA 1
ATOM 2547 C C . MET A 1 318 ? 16.906 13.164 -0.331 1 95.62 318 MET A C 1
ATOM 2549 O O . MET A 1 318 ? 17.469 13.742 -1.26 1 95.62 318 MET A O 1
ATOM 2553 N N . THR A 1 319 ? 15.773 12.602 -0.413 1 94.69 319 THR A N 1
ATOM 2554 C CA . THR A 1 319 ? 14.859 12.797 -1.534 1 94.69 319 THR A CA 1
ATOM 2555 C C . THR A 1 319 ? 13.562 13.453 -1.068 1 94.69 319 THR A C 1
ATOM 2557 O O . THR A 1 319 ? 12.922 12.977 -0.129 1 94.69 319 THR A O 1
ATOM 2560 N N . LEU A 1 320 ? 13.195 14.531 -1.74 1 95.62 320 LEU A N 1
ATOM 2561 C CA . LEU A 1 320 ? 11.969 15.242 -1.414 1 95.62 320 LEU A CA 1
ATOM 2562 C C . LEU A 1 320 ? 10.984 15.203 -2.582 1 95.62 320 LEU A C 1
ATOM 2564 O O . LEU A 1 320 ? 11.383 15.367 -3.738 1 95.62 320 LEU A O 1
ATOM 2568 N N . ASN A 1 321 ? 9.797 14.906 -2.244 1 95.62 321 ASN A N 1
ATOM 2569 C CA . ASN A 1 321 ? 8.688 15.148 -3.162 1 95.62 321 ASN A CA 1
ATOM 2570 C C . ASN A 1 321 ? 8.047 16.516 -2.912 1 95.62 321 ASN A C 1
ATOM 2572 O O . ASN A 1 321 ? 7.656 16.812 -1.784 1 95.62 321 ASN A O 1
ATOM 2576 N N . LEU A 1 322 ? 7.938 17.266 -3.988 1 94.62 322 LEU A N 1
ATOM 2577 C CA . LEU A 1 322 ? 7.574 18.672 -3.791 1 94.62 322 LEU A CA 1
ATOM 2578 C C . LEU A 1 322 ? 6.379 19.047 -4.656 1 94.62 322 LEU A C 1
ATOM 2580 O O . LEU A 1 322 ? 6.203 18.516 -5.754 1 94.62 322 LEU A O 1
ATOM 2584 N N . GLU A 1 323 ? 5.617 19.953 -4.105 1 91.69 323 GLU A N 1
ATOM 2585 C CA . GLU A 1 323 ? 4.598 20.688 -4.836 1 91.69 323 GLU A CA 1
ATOM 2586 C C . GLU A 1 323 ? 4.742 22.203 -4.617 1 91.69 323 GLU A C 1
ATOM 2588 O O . GLU A 1 323 ? 5.234 22.641 -3.576 1 91.69 323 GLU A O 1
ATOM 2593 N N . PRO A 1 324 ? 4.371 22.906 -5.664 1 89.88 324 PRO A N 1
ATOM 2594 C CA . PRO A 1 324 ? 4.43 24.359 -5.445 1 89.88 324 PRO A CA 1
ATOM 2595 C C . PRO A 1 324 ? 3.617 24.812 -4.234 1 89.88 324 PRO A C 1
ATOM 2597 O O . PRO A 1 324 ? 2.529 24.281 -3.984 1 89.88 324 PRO A O 1
ATOM 2600 N N . TYR A 1 325 ? 4.227 25.672 -3.48 1 90.38 325 TYR A N 1
ATOM 2601 C CA . TYR A 1 325 ? 3.541 26.219 -2.314 1 90.38 325 TYR A CA 1
ATOM 2602 C C . TYR A 1 325 ? 2.723 27.438 -2.688 1 90.38 325 TYR A C 1
ATOM 2604 O O . TYR A 1 325 ? 3.256 28.406 -3.24 1 90.38 325 TYR A O 1
ATOM 2612 N N . GLU A 1 326 ? 1.368 27.531 -2.549 1 74.75 326 GLU A N 1
ATOM 2613 C CA . GLU A 1 326 ? 0.497 28.641 -2.93 1 74.75 326 GLU A CA 1
ATOM 2614 C C . GLU A 1 326 ? 0.185 29.531 -1.732 1 74.75 326 GLU A C 1
ATOM 2616 O O . GLU A 1 326 ? -0.536 30.516 -1.862 1 74.75 326 GLU A O 1
ATOM 2621 N N . GLY A 1 327 ? 0.544 29.344 -0.593 1 63.66 327 GLY A N 1
ATOM 2622 C CA . GLY A 1 327 ? 0.143 30.172 0.533 1 63.66 327 GLY A CA 1
ATOM 2623 C C . GLY A 1 327 ? 0.715 31.578 0.475 1 63.66 327 GLY A C 1
ATOM 2624 O O . GLY A 1 327 ? 1.704 31.828 -0.219 1 63.66 327 GLY A O 1
ATOM 2625 N N . THR A 1 328 ? -0.073 32.625 0.786 1 49.72 328 THR A N 1
ATOM 2626 C CA . THR A 1 328 ? 0.237 34.062 0.867 1 49.72 328 THR A CA 1
ATOM 2627 C C . THR A 1 328 ? 1.412 34.312 1.81 1 49.72 328 THR A C 1
ATOM 2629 O O . THR A 1 328 ? 1.371 33.906 2.977 1 49.72 328 THR A O 1
ATOM 2632 N N . VAL A 1 329 ? 2.566 34.25 1.31 1 43.31 329 VAL A N 1
ATOM 2633 C CA . VAL A 1 329 ? 3.693 34.75 2.102 1 43.31 329 VAL A CA 1
ATOM 2634 C C . VAL A 1 329 ? 3.365 36.125 2.678 1 43.31 329 VAL A C 1
ATOM 2636 O O . VAL A 1 329 ? 3.162 37.062 1.933 1 43.31 329 VAL A O 1
ATOM 2639 N N . GLU A 1 330 ? 2.635 36.156 3.723 1 35.69 330 GLU A N 1
ATOM 2640 C CA . GLU A 1 330 ? 2.75 37.5 4.305 1 35.69 330 GLU A CA 1
ATOM 2641 C C . GLU A 1 330 ? 4.203 37.844 4.617 1 35.69 330 GLU A C 1
ATOM 2643 O O . GLU A 1 330 ? 4.883 37.094 5.332 1 35.69 330 GLU A O 1
ATOM 2648 N N . LEU A 1 331 ? 4.891 38.312 3.619 1 31.05 331 LEU A N 1
ATOM 2649 C CA . LEU A 1 331 ? 6.082 39.062 3.992 1 31.05 331 LEU A CA 1
ATOM 2650 C C . LEU A 1 331 ? 5.859 39.812 5.293 1 31.05 331 LEU A C 1
ATOM 2652 O O . LEU A 1 331 ? 4.902 40.594 5.406 1 31.05 331 LEU A O 1
ATOM 2656 N N . ILE A 1 332 ? 6.301 39.219 6.402 1 26.88 332 ILE A N 1
ATOM 2657 C CA . ILE A 1 332 ? 6.562 40.281 7.371 1 26.88 332 ILE A CA 1
ATOM 2658 C C . ILE A 1 332 ? 7.676 41.188 6.852 1 26.88 332 ILE A C 1
ATOM 2660 O O . ILE A 1 332 ? 8.703 40.719 6.359 1 26.88 332 ILE A O 1
ATOM 2664 N N . MET B 1 1 ? 18.844 -26.578 -16.172 1 60.28 1 MET B N 1
ATOM 2665 C CA . MET B 1 1 ? 18.719 -25.359 -16.953 1 60.28 1 MET B CA 1
ATOM 2666 C C . MET B 1 1 ? 19.828 -24.375 -16.609 1 60.28 1 MET B C 1
ATOM 2668 O O . MET B 1 1 ? 20.188 -24.219 -15.445 1 60.28 1 MET B O 1
ATOM 2672 N N . ASP B 1 2 ? 20.625 -23.906 -17.641 1 76.94 2 ASP B N 1
ATOM 2673 C CA . ASP B 1 2 ? 21.625 -22.859 -17.422 1 76.94 2 ASP B CA 1
ATOM 2674 C C . ASP B 1 2 ? 20.969 -21.484 -17.406 1 76.94 2 ASP B C 1
ATOM 2676 O O . ASP B 1 2 ? 20.781 -20.859 -18.453 1 76.94 2 ASP B O 1
ATOM 2680 N N . VAL B 1 3 ? 20.641 -21.016 -16.172 1 77.62 3 VAL B N 1
ATOM 2681 C CA . VAL B 1 3 ? 19.844 -19.797 -16 1 77.62 3 VAL B CA 1
ATOM 2682 C C . VAL B 1 3 ? 20.672 -18.578 -16.422 1 77.62 3 VAL B C 1
ATOM 2684 O O . VAL B 1 3 ? 20.109 -17.531 -16.734 1 77.62 3 VAL B O 1
ATOM 2687 N N . LEU B 1 4 ? 21.969 -18.766 -16.578 1 78.81 4 LEU B N 1
ATOM 2688 C CA . LEU B 1 4 ? 22.844 -17.656 -16.953 1 78.81 4 LEU B CA 1
ATOM 2689 C C . LEU B 1 4 ? 22.781 -17.422 -18.469 1 78.81 4 LEU B C 1
ATOM 2691 O O . LEU B 1 4 ? 23.203 -16.359 -18.953 1 78.81 4 LEU B O 1
ATOM 2695 N N . ARG B 1 5 ? 22.172 -18.328 -19.203 1 87.19 5 ARG B N 1
ATOM 2696 C CA . ARG B 1 5 ? 22.156 -18.219 -20.656 1 87.19 5 ARG B CA 1
ATOM 2697 C C . ARG B 1 5 ? 20.797 -17.766 -21.156 1 87.19 5 ARG B C 1
ATOM 2699 O O . ARG B 1 5 ? 20.578 -17.656 -22.359 1 87.19 5 ARG B O 1
ATOM 2706 N N . ILE B 1 6 ? 19.969 -17.516 -20.25 1 93.31 6 ILE B N 1
ATOM 2707 C CA . ILE B 1 6 ? 18.641 -17.094 -20.641 1 93.31 6 ILE B CA 1
ATOM 2708 C C . ILE B 1 6 ? 18.703 -15.727 -21.328 1 93.31 6 ILE B C 1
ATOM 2710 O O . ILE B 1 6 ? 19.375 -14.812 -20.828 1 93.31 6 ILE B O 1
ATOM 2714 N N . LYS B 1 7 ? 18.094 -15.688 -22.516 1 94.69 7 LYS B N 1
ATOM 2715 C CA . LYS B 1 7 ? 18.031 -14.43 -23.25 1 94.69 7 LYS B CA 1
ATOM 2716 C C . LYS B 1 7 ? 16.719 -13.695 -22.969 1 94.69 7 LYS B C 1
ATOM 2718 O O . LYS B 1 7 ? 15.633 -14.273 -23.094 1 94.69 7 LYS B O 1
ATOM 2723 N N . TYR B 1 8 ? 16.859 -12.422 -22.625 1 97.38 8 TYR B N 1
ATOM 2724 C CA . TYR B 1 8 ? 15.68 -11.617 -22.328 1 97.38 8 TYR B CA 1
ATOM 2725 C C . TYR B 1 8 ? 15.422 -10.602 -23.438 1 97.38 8 TYR B C 1
ATOM 2727 O O . TYR B 1 8 ? 16.359 -10.055 -24.016 1 97.38 8 TYR B O 1
ATOM 2735 N N . ASP B 1 9 ? 14.18 -10.398 -23.75 1 98.06 9 ASP B N 1
ATOM 2736 C CA . ASP B 1 9 ? 13.742 -9.359 -24.672 1 98.06 9 ASP B CA 1
ATOM 2737 C C . ASP B 1 9 ? 12.656 -8.484 -24.047 1 98.06 9 ASP B C 1
ATOM 2739 O O . ASP B 1 9 ? 11.688 -8.992 -23.484 1 98.06 9 ASP B O 1
ATOM 2743 N N . ILE B 1 10 ? 12.836 -7.219 -24.141 1 98.5 10 ILE B N 1
ATOM 2744 C CA . ILE B 1 10 ? 11.883 -6.246 -23.625 1 98.5 10 ILE B CA 1
ATOM 2745 C C . ILE B 1 10 ? 11.43 -5.32 -24.75 1 98.5 10 ILE B C 1
ATOM 2747 O O . ILE B 1 10 ? 12.258 -4.742 -25.453 1 98.5 10 ILE B O 1
ATOM 2751 N N . TYR B 1 11 ? 10.141 -5.203 -24.875 1 98.31 11 TYR B N 1
ATOM 2752 C CA . TYR B 1 11 ? 9.586 -4.395 -25.953 1 98.31 11 TYR B CA 1
ATOM 2753 C C . TYR B 1 11 ? 8.633 -3.336 -25.406 1 98.31 11 TYR B C 1
ATOM 2755 O O . TYR B 1 11 ? 7.902 -3.586 -24.453 1 98.31 11 TYR B O 1
ATOM 2763 N N . LEU B 1 12 ? 8.68 -2.203 -26.047 1 97.62 12 LEU B N 1
ATOM 2764 C CA . LEU B 1 12 ? 7.668 -1.159 -25.891 1 97.62 12 LEU B CA 1
ATOM 2765 C C . LEU B 1 12 ? 6.691 -1.177 -27.062 1 97.62 12 LEU B C 1
ATOM 2767 O O . LEU B 1 12 ? 7.109 -1.219 -28.219 1 97.62 12 LEU B O 1
ATOM 2771 N N . TYR B 1 13 ? 5.445 -1.237 -26.766 1 97.31 13 TYR B N 1
ATOM 2772 C CA . TYR B 1 13 ? 4.387 -1.035 -27.75 1 97.31 13 TYR B CA 1
ATOM 2773 C C . TYR B 1 13 ? 3.641 0.267 -27.484 1 97.31 13 TYR B C 1
ATOM 2775 O O . TYR B 1 13 ? 2.973 0.412 -26.453 1 97.31 13 TYR B O 1
ATOM 2783 N N . THR B 1 14 ? 3.715 1.163 -28.375 1 94.81 14 THR B N 1
ATOM 2784 C CA . THR B 1 14 ? 3.039 2.445 -28.203 1 94.81 14 THR B CA 1
ATOM 2785 C C . THR B 1 14 ? 1.587 2.355 -28.672 1 94.81 14 THR B C 1
ATOM 2787 O O . THR B 1 14 ? 1.223 1.443 -29.406 1 94.81 14 THR B O 1
ATOM 2790 N N . ASN B 1 15 ? 0.809 3.279 -28.203 1 90.56 15 ASN B N 1
ATOM 2791 C CA . ASN B 1 15 ? -0.596 3.312 -28.594 1 90.56 15 ASN B CA 1
ATOM 2792 C C . ASN B 1 15 ? -0.754 3.518 -30.094 1 90.56 15 ASN B C 1
ATOM 2794 O O . ASN B 1 15 ? -1.79 3.174 -30.672 1 90.56 15 ASN B O 1
ATOM 2798 N N . GLU B 1 16 ? 0.216 4.004 -30.734 1 89.56 16 GLU B N 1
ATOM 2799 C CA . GLU B 1 16 ? 0.192 4.234 -32.188 1 89.56 16 GLU B CA 1
ATOM 2800 C C . GLU B 1 16 ? 0.572 2.973 -32.938 1 89.56 16 GLU B C 1
ATOM 2802 O O . GLU B 1 16 ? 0.561 2.961 -34.188 1 89.56 16 GLU B O 1
ATOM 2807 N N . GLY B 1 17 ? 0.983 1.931 -32.25 1 89.88 17 GLY B N 1
ATOM 2808 C CA . GLY B 1 17 ? 1.243 0.65 -32.906 1 89.88 17 GLY B CA 1
ATOM 2809 C C . GLY B 1 17 ? 2.715 0.408 -33.156 1 89.88 17 GLY B C 1
ATOM 2810 O O . GLY B 1 17 ? 3.076 -0.559 -33.844 1 89.88 17 GLY B O 1
ATOM 2811 N N . GLU B 1 18 ? 3.496 1.252 -32.656 1 93.25 18 GLU B N 1
ATOM 2812 C CA . GLU B 1 18 ? 4.934 1.091 -32.844 1 93.25 18 GLU B CA 1
ATOM 2813 C C . GLU B 1 18 ? 5.523 0.113 -31.828 1 93.25 18 GLU B C 1
ATOM 2815 O O . GLU B 1 18 ? 5.184 0.158 -30.656 1 93.25 18 GLU B O 1
ATOM 2820 N N . LYS B 1 19 ? 6.324 -0.76 -32.375 1 96 19 LYS B N 1
ATOM 2821 C CA . LYS B 1 19 ? 7.09 -1.671 -31.531 1 96 19 LYS B CA 1
ATOM 2822 C C . LYS B 1 19 ? 8.555 -1.244 -31.438 1 96 19 LYS B C 1
ATOM 2824 O O . LYS B 1 19 ? 9.219 -1.084 -32.469 1 96 19 LYS B O 1
ATOM 2829 N N . ILE B 1 20 ? 9.094 -1.062 -30.25 1 95.75 20 ILE B N 1
ATOM 2830 C CA . ILE B 1 20 ? 10.477 -0.634 -30.047 1 95.75 20 ILE B CA 1
ATOM 2831 C C . ILE B 1 20 ? 11.172 -1.604 -29.094 1 95.75 20 ILE B C 1
ATOM 2833 O O . ILE B 1 20 ? 10.656 -1.914 -28.016 1 95.75 20 ILE B O 1
ATOM 2837 N N . THR B 1 21 ? 12.344 -2.109 -29.484 1 96.31 21 THR B N 1
ATOM 2838 C CA . THR B 1 21 ? 13.141 -2.936 -28.594 1 96.31 21 THR B CA 1
ATOM 2839 C C . THR B 1 21 ? 13.867 -2.07 -27.562 1 96.31 21 THR B C 1
ATOM 2841 O O . THR B 1 21 ? 14.445 -1.039 -27.922 1 96.31 21 THR B O 1
ATOM 2844 N N . LEU B 1 22 ? 13.812 -2.514 -26.328 1 96.44 22 LEU B N 1
ATOM 2845 C CA . LEU B 1 22 ? 14.438 -1.732 -25.281 1 96.44 22 LEU B CA 1
ATOM 2846 C C . LEU B 1 22 ? 15.703 -2.422 -24.766 1 96.44 22 LEU B C 1
ATOM 2848 O O . LEU B 1 22 ? 16.359 -1.92 -23.859 1 96.44 22 LEU B O 1
ATOM 2852 N N . ASN B 1 23 ? 16.125 -3.48 -25.297 1 95.38 23 ASN B N 1
ATOM 2853 C CA . ASN B 1 23 ? 17.188 -4.344 -24.781 1 95.38 23 ASN B CA 1
ATOM 2854 C C . ASN B 1 23 ? 18.484 -3.574 -24.547 1 95.38 23 ASN B C 1
ATOM 2856 O O . ASN B 1 23 ? 19.094 -3.697 -23.5 1 95.38 23 ASN B O 1
ATOM 2860 N N . ASN B 1 24 ? 18.891 -2.783 -25.422 1 93.31 24 ASN B N 1
ATOM 2861 C CA . ASN B 1 24 ? 20.172 -2.102 -25.344 1 93.31 24 ASN B CA 1
ATOM 2862 C C . ASN B 1 24 ? 20.109 -0.87 -24.438 1 93.31 24 ASN B C 1
ATOM 2864 O O . ASN B 1 24 ? 21.125 -0.223 -24.188 1 93.31 24 ASN B O 1
ATOM 2868 N N . LEU B 1 25 ? 18.922 -0.601 -23.938 1 93.88 25 LEU B N 1
ATOM 2869 C CA . LEU B 1 25 ? 18.75 0.6 -23.125 1 93.88 25 LEU B CA 1
ATOM 2870 C C . LEU B 1 25 ? 18.562 0.243 -21.656 1 93.88 25 LEU B C 1
ATOM 2872 O O . LEU B 1 25 ? 18.609 1.12 -20.797 1 93.88 25 LEU B O 1
ATOM 2876 N N . VAL B 1 26 ? 18.422 -0.941 -21.359 1 95.56 26 VAL B N 1
ATOM 2877 C CA . VAL B 1 26 ? 18.016 -1.358 -20.016 1 95.56 26 VAL B CA 1
ATOM 2878 C C . VAL B 1 26 ? 19.219 -1.304 -19.078 1 95.56 26 VAL B C 1
ATOM 2880 O O . VAL B 1 26 ? 20.25 -1.931 -19.328 1 95.56 26 VAL B O 1
ATOM 2883 N N . GLN B 1 27 ? 19.078 -0.548 -18.125 1 93.75 27 GLN B N 1
ATOM 2884 C CA . GLN B 1 27 ? 20.031 -0.561 -17.016 1 93.75 27 GLN B CA 1
ATOM 2885 C C . GLN B 1 27 ? 19.609 -1.568 -15.938 1 93.75 27 GLN B C 1
ATOM 2887 O O . GLN B 1 27 ? 20.438 -2.312 -15.422 1 93.75 27 GLN B O 1
ATOM 2892 N N . SER B 1 28 ? 18.391 -1.525 -15.617 1 96.5 28 SER B N 1
ATOM 2893 C CA . SER B 1 28 ? 17.828 -2.492 -14.672 1 96.5 28 SER B CA 1
ATOM 2894 C C . SER B 1 28 ? 16.375 -2.828 -15.023 1 96.5 28 SER B C 1
ATOM 2896 O O . SER B 1 28 ? 15.664 -1.994 -15.578 1 96.5 28 SER B O 1
ATOM 2898 N N . ALA B 1 29 ? 15.984 -4.059 -14.758 1 97.88 29 ALA B N 1
ATOM 2899 C CA . ALA B 1 29 ? 14.617 -4.535 -14.992 1 97.88 29 ALA B CA 1
ATOM 2900 C C . ALA B 1 29 ? 14.227 -5.598 -13.969 1 97.88 29 ALA B C 1
ATOM 2902 O O . ALA B 1 29 ? 14.969 -6.559 -13.75 1 97.88 29 ALA B O 1
ATOM 2903 N N . THR B 1 30 ? 13.094 -5.402 -13.352 1 98.56 30 THR B N 1
ATOM 2904 C CA . THR B 1 30 ? 12.609 -6.383 -12.383 1 98.56 30 THR B CA 1
ATOM 2905 C C . THR B 1 30 ? 11.141 -6.715 -12.641 1 98.56 30 THR B C 1
ATOM 2907 O O . THR B 1 30 ? 10.391 -5.883 -13.156 1 98.56 30 THR B O 1
ATOM 2910 N N . LEU B 1 31 ? 10.758 -7.918 -12.398 1 98.62 31 LEU B N 1
ATOM 2911 C CA . LEU B 1 31 ? 9.375 -8.383 -12.352 1 98.62 31 LEU B CA 1
ATOM 2912 C C . LEU B 1 31 ? 9 -8.859 -10.953 1 98.62 31 LEU B C 1
ATOM 2914 O O . LEU B 1 31 ? 9.75 -9.609 -10.328 1 98.62 31 LEU B O 1
ATOM 2918 N N . GLU B 1 32 ? 7.852 -8.391 -10.539 1 98.69 32 GLU B N 1
ATOM 2919 C CA . GLU B 1 32 ? 7.512 -8.641 -9.141 1 98.69 32 GLU B CA 1
ATOM 2920 C C . GLU B 1 32 ? 6.059 -9.078 -9 1 98.69 32 GLU B C 1
ATOM 2922 O O . GLU B 1 32 ? 5.172 -8.539 -9.672 1 98.69 32 GLU B O 1
ATOM 2927 N N . GLU B 1 33 ? 5.82 -10.086 -8.219 1 98.06 33 GLU B N 1
ATOM 2928 C CA . GLU B 1 33 ? 4.512 -10.492 -7.715 1 98.06 33 GLU B CA 1
ATOM 2929 C C . GLU B 1 33 ? 4.508 -10.586 -6.191 1 98.06 33 GLU B C 1
ATOM 2931 O O . GLU B 1 33 ? 5.316 -11.312 -5.605 1 98.06 33 GLU B O 1
ATOM 2936 N N . GLN B 1 34 ? 3.604 -9.867 -5.633 1 93.88 34 GLN B N 1
ATOM 2937 C CA . GLN B 1 34 ? 3.59 -9.789 -4.176 1 93.88 34 GLN B CA 1
ATOM 2938 C C . GLN B 1 34 ? 2.355 -10.477 -3.604 1 93.88 34 GLN B C 1
ATOM 2940 O O . GLN B 1 34 ? 1.289 -10.469 -4.223 1 93.88 34 GLN B O 1
ATOM 2945 N N . LYS B 1 35 ? 2.594 -11.016 -2.393 1 89.31 35 LYS B N 1
ATOM 2946 C CA . LYS B 1 35 ? 1.452 -11.578 -1.676 1 89.31 35 LYS B CA 1
ATOM 2947 C C . LYS B 1 35 ? 0.354 -10.539 -1.485 1 89.31 35 LYS B C 1
ATOM 2949 O O . LYS B 1 35 ? 0.636 -9.391 -1.138 1 89.31 35 LYS B O 1
ATOM 2954 N N . GLY B 1 36 ? -0.846 -10.93 -1.801 1 86.62 36 GLY B N 1
ATOM 2955 C CA . GLY B 1 36 ? -1.992 -10.062 -1.577 1 86.62 36 GLY B CA 1
ATOM 2956 C C . GLY B 1 36 ? -2.256 -9.109 -2.73 1 86.62 36 GLY B C 1
ATOM 2957 O O . GLY B 1 36 ? -3.285 -8.43 -2.76 1 86.62 36 GLY B O 1
ATOM 2958 N N . GLN B 1 37 ? -1.311 -8.984 -3.619 1 92.12 37 GLN B N 1
ATOM 2959 C CA . GLN B 1 37 ? -1.521 -8.172 -4.812 1 92.12 37 GLN B CA 1
ATOM 2960 C C . GLN B 1 37 ? -1.908 -9.039 -6.008 1 92.12 37 GLN B C 1
ATOM 2962 O O . GLN B 1 37 ? -1.389 -10.141 -6.176 1 92.12 37 GLN B O 1
ATOM 2967 N N . LEU B 1 38 ? -2.799 -8.461 -6.785 1 97.44 38 LEU B N 1
ATOM 2968 C CA . LEU B 1 38 ? -3.234 -9.219 -7.957 1 97.44 38 LEU B CA 1
ATOM 2969 C C . LEU B 1 38 ? -2.289 -8.992 -9.133 1 97.44 38 LEU B C 1
ATOM 2971 O O . LEU B 1 38 ? -1.882 -9.945 -9.797 1 97.44 38 LEU B O 1
ATOM 2975 N N . ALA B 1 39 ? -1.925 -7.73 -9.266 1 98.44 39 ALA B N 1
ATOM 2976 C CA . ALA B 1 39 ? -1.197 -7.359 -10.477 1 98.44 39 ALA B CA 1
ATOM 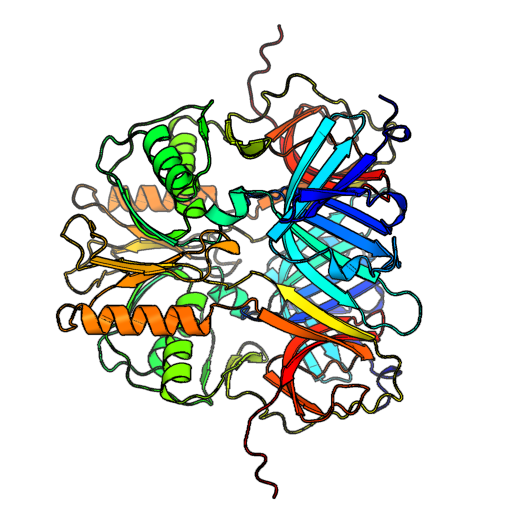2977 C C . ALA B 1 39 ? 0.296 -7.633 -10.328 1 98.44 39 ALA B C 1
ATOM 2979 O O . ALA B 1 39 ? 0.872 -7.406 -9.258 1 98.44 39 ALA B O 1
ATOM 2980 N N . GLN B 1 40 ? 0.854 -8.141 -11.367 1 98.62 40 GLN B N 1
ATOM 2981 C CA . GLN B 1 40 ? 2.307 -8.172 -11.492 1 98.62 40 GLN B CA 1
ATOM 2982 C C . GLN B 1 40 ? 2.861 -6.801 -11.859 1 98.62 40 GLN B C 1
ATOM 2984 O O . GLN B 1 40 ? 2.242 -6.055 -12.625 1 98.62 40 GLN B O 1
ATOM 2989 N N . LYS B 1 41 ? 3.994 -6.523 -11.336 1 98.62 41 LYS B N 1
ATOM 2990 C CA . LYS B 1 41 ? 4.641 -5.227 -11.523 1 98.62 41 LYS B CA 1
ATOM 2991 C C . LYS B 1 41 ? 5.969 -5.375 -12.258 1 98.62 41 LYS B C 1
ATOM 2993 O O . LYS B 1 41 ? 6.762 -6.266 -11.938 1 98.62 41 LYS B O 1
ATOM 2998 N N . ALA B 1 42 ? 6.223 -4.551 -13.234 1 98.75 42 ALA B N 1
ATOM 2999 C CA . ALA B 1 42 ? 7.531 -4.422 -13.875 1 98.75 42 ALA B CA 1
ATOM 3000 C C . ALA B 1 42 ? 8.156 -3.061 -13.578 1 98.75 42 ALA B C 1
ATOM 3002 O O . ALA B 1 42 ? 7.492 -2.027 -13.703 1 98.75 42 ALA B O 1
ATOM 3003 N N . SER B 1 43 ? 9.344 -3.08 -13.172 1 98.06 43 SER B N 1
ATOM 3004 C CA . SER B 1 43 ? 10.117 -1.859 -12.961 1 98.06 43 SER B CA 1
ATOM 3005 C C . SER B 1 43 ? 11.344 -1.814 -13.867 1 98.06 43 SER B C 1
ATOM 3007 O O . SER B 1 43 ? 12.18 -2.721 -13.844 1 98.06 43 SER B O 1
ATOM 3009 N N . LEU B 1 44 ? 11.492 -0.743 -14.656 1 97.38 44 LEU B N 1
ATOM 3010 C CA . LEU B 1 44 ? 12.602 -0.608 -15.594 1 97.38 44 LEU B CA 1
ATOM 3011 C C . LEU B 1 44 ? 13.312 0.728 -15.406 1 97.38 44 LEU B C 1
ATOM 3013 O O . LEU B 1 44 ? 12.664 1.757 -15.195 1 97.38 44 LEU B O 1
ATOM 3017 N N . THR B 1 45 ? 14.547 0.685 -15.391 1 94.31 45 THR B N 1
ATOM 3018 C CA . THR B 1 45 ? 15.398 1.86 -15.547 1 94.31 45 THR B CA 1
ATOM 3019 C C . THR B 1 45 ? 16.188 1.786 -16.844 1 94.31 45 THR B C 1
ATOM 3021 O O . THR B 1 45 ? 16.875 0.795 -17.109 1 94.31 45 THR B O 1
ATOM 3024 N N . LEU B 1 46 ? 16.078 2.791 -17.656 1 94.19 46 LEU B N 1
ATOM 3025 C CA . LEU B 1 46 ? 16.656 2.777 -18.984 1 94.19 46 LEU B CA 1
ATOM 3026 C C . LEU B 1 46 ? 17.594 3.969 -19.188 1 94.19 46 LEU B C 1
ATOM 3028 O O . LEU B 1 46 ? 17.375 5.039 -18.609 1 94.19 46 LEU B O 1
ATOM 3032 N N . TYR B 1 47 ? 18.578 3.695 -19.984 1 90.81 47 TYR B N 1
ATOM 3033 C CA . TYR B 1 47 ? 19.328 4.832 -20.5 1 90.81 47 TYR B CA 1
ATOM 3034 C C . TYR B 1 47 ? 18.469 5.648 -21.469 1 90.81 47 TYR B C 1
ATOM 3036 O O . TYR B 1 47 ? 17.875 5.102 -22.391 1 90.81 47 TYR B O 1
ATOM 3044 N N . ASN B 1 48 ? 18.312 6.902 -21.172 1 90 48 ASN B N 1
ATOM 3045 C CA . ASN B 1 48 ? 17.469 7.77 -21.969 1 90 48 ASN B CA 1
ATOM 3046 C C . ASN B 1 48 ? 18.172 8.258 -23.219 1 90 48 ASN B C 1
ATOM 3048 O O . ASN B 1 48 ? 18.391 9.461 -23.391 1 90 48 ASN B O 1
ATOM 3052 N N . LYS B 1 49 ? 18.422 7.371 -24.094 1 88.12 49 LYS B N 1
ATOM 3053 C CA . LYS B 1 49 ? 19.156 7.648 -25.328 1 88.12 49 LYS B CA 1
ATOM 3054 C C . LYS B 1 49 ? 18.219 8.117 -26.438 1 88.12 49 LYS B C 1
ATOM 3056 O O . LYS B 1 49 ? 17.016 7.914 -26.359 1 88.12 49 LYS B O 1
ATOM 3061 N N . VAL B 1 50 ? 18.812 8.805 -27.359 1 87 50 VAL B N 1
ATOM 3062 C CA . VAL B 1 50 ? 18.094 9.203 -28.562 1 87 50 VAL B CA 1
ATOM 3063 C C . VAL B 1 50 ? 18.141 8.07 -29.594 1 87 50 VAL B C 1
ATOM 3065 O O . VAL B 1 50 ? 19.203 7.57 -29.938 1 87 50 VAL B O 1
ATOM 3068 N N . ILE B 1 51 ? 16.984 7.594 -29.859 1 82.75 51 ILE B N 1
ATOM 3069 C CA . ILE B 1 51 ? 16.812 6.574 -30.891 1 82.75 51 ILE B CA 1
ATOM 3070 C C . ILE B 1 51 ? 15.977 7.129 -32.031 1 82.75 51 ILE B C 1
ATOM 3072 O O . ILE B 1 51 ? 14.844 7.57 -31.828 1 82.75 51 ILE B O 1
ATOM 3076 N N . SER B 1 52 ? 16.547 6.996 -33.312 1 84.12 52 SER B N 1
ATOM 3077 C CA . SER B 1 52 ? 15.859 7.5 -34.5 1 84.12 52 SER B CA 1
ATOM 3078 C C . SER B 1 52 ? 15.398 8.938 -34.312 1 84.12 52 SER B C 1
ATOM 3080 O O . SER B 1 52 ? 14.25 9.273 -34.594 1 84.12 52 SER B O 1
ATOM 3082 N N . GLY B 1 53 ? 16.156 9.758 -33.562 1 86.12 53 GLY B N 1
ATOM 3083 C CA . GLY B 1 53 ? 15.945 11.188 -33.469 1 86.12 53 GLY B CA 1
ATOM 3084 C C . GLY B 1 53 ? 15.062 11.57 -32.281 1 86.12 53 GLY B C 1
ATOM 3085 O O . GLY B 1 53 ? 14.812 12.75 -32.062 1 86.12 53 GLY B O 1
ATOM 3086 N N . VAL B 1 54 ? 14.578 10.602 -31.625 1 86.31 54 VAL B N 1
ATOM 3087 C CA . VAL B 1 54 ? 13.688 10.906 -30.516 1 86.31 54 VAL B CA 1
ATOM 3088 C C . VAL B 1 54 ? 14.219 10.266 -29.234 1 86.31 54 VAL B C 1
ATOM 3090 O O . VAL B 1 54 ? 14.727 9.141 -29.266 1 86.31 54 VAL B O 1
ATOM 3093 N N . ARG B 1 55 ? 14.164 11.078 -28.156 1 88.19 55 ARG B N 1
ATOM 3094 C CA . ARG B 1 55 ? 14.523 10.523 -26.859 1 88.19 55 ARG B CA 1
ATOM 3095 C C . ARG B 1 55 ? 13.531 9.445 -26.422 1 88.19 55 ARG B C 1
ATOM 3097 O O . ARG B 1 55 ? 12.32 9.625 -26.562 1 88.19 55 ARG B O 1
ATOM 3104 N N . ILE B 1 56 ? 14.047 8.336 -25.922 1 90.81 56 ILE B N 1
ATOM 3105 C CA . ILE B 1 56 ? 13.195 7.195 -25.641 1 90.81 56 ILE B CA 1
ATOM 3106 C C . ILE B 1 56 ? 12.164 7.574 -24.578 1 90.81 56 ILE B C 1
ATOM 3108 O O . ILE B 1 56 ? 11.055 7.043 -24.562 1 90.81 56 ILE B O 1
ATOM 3112 N N . SER B 1 57 ? 12.492 8.492 -23.656 1 90.12 57 SER B N 1
ATOM 3113 C CA . SER B 1 57 ? 11.57 8.93 -22.609 1 90.12 57 SER B CA 1
ATOM 3114 C C . SER B 1 57 ? 10.289 9.508 -23.219 1 90.12 57 SER B C 1
ATOM 3116 O O . SER B 1 57 ? 9.219 9.414 -22.625 1 90.12 57 SER B O 1
ATOM 3118 N N . SER B 1 58 ? 10.391 10.047 -24.391 1 88.5 58 SER B N 1
ATOM 3119 C CA . SER B 1 58 ? 9.227 10.633 -25.047 1 88.5 58 SER B CA 1
ATOM 3120 C C . SER B 1 58 ? 8.273 9.555 -25.547 1 88.5 58 SER B C 1
ATOM 3122 O O . SER B 1 58 ? 7.105 9.836 -25.828 1 88.5 58 SER B O 1
ATOM 3124 N N . LYS B 1 59 ? 8.82 8.375 -25.703 1 91.5 59 LYS B N 1
ATOM 3125 C CA . LYS B 1 59 ? 8 7.262 -26.172 1 91.5 59 LYS B CA 1
ATOM 3126 C C . LYS B 1 59 ? 7.449 6.453 -25 1 91.5 59 LYS B C 1
ATOM 3128 O O . LYS B 1 59 ? 6.492 5.695 -25.156 1 91.5 59 LYS B O 1
ATOM 3133 N N . LEU B 1 60 ? 8.102 6.547 -23.859 1 93 60 LEU B N 1
ATOM 3134 C CA . LEU B 1 60 ? 7.695 5.809 -22.656 1 93 60 LEU B CA 1
ATOM 3135 C C . LEU B 1 60 ? 6.574 6.539 -21.922 1 93 60 LEU B C 1
ATOM 3137 O O . LEU B 1 60 ? 6.691 6.824 -20.734 1 93 60 LEU B O 1
ATOM 3141 N N . LYS B 1 61 ? 5.516 6.707 -22.609 1 90.56 61 LYS B N 1
ATOM 3142 C CA . LYS B 1 61 ? 4.387 7.449 -22.062 1 90.56 61 LYS B CA 1
ATOM 3143 C C . LYS B 1 61 ? 3.438 6.5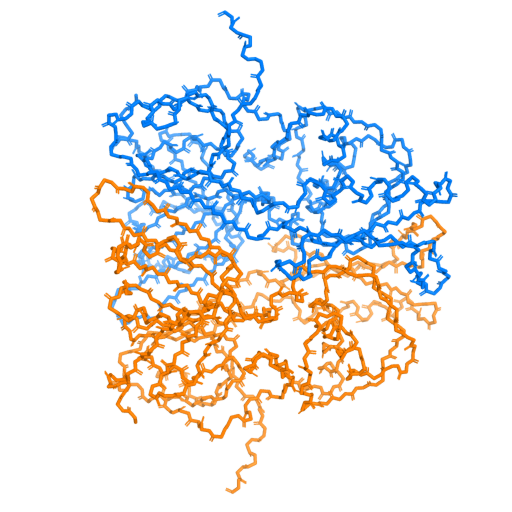23 -21.297 1 90.56 61 LYS B C 1
ATOM 3145 O O . LYS B 1 61 ? 3.385 5.32 -21.578 1 90.56 61 LYS B O 1
ATOM 3150 N N . LEU B 1 62 ? 2.699 7.141 -20.391 1 95.25 62 LEU B N 1
ATOM 3151 C CA . LEU B 1 62 ? 1.649 6.395 -19.719 1 95.25 62 LEU B CA 1
ATOM 3152 C C . LEU B 1 62 ? 0.73 5.703 -20.719 1 95.25 62 LEU B C 1
ATOM 3154 O O . LEU B 1 62 ? 0.533 6.199 -21.828 1 95.25 62 LEU B O 1
ATOM 3158 N N . CYS B 1 63 ? 0.22 4.555 -20.391 1 95.75 63 CYS B N 1
ATOM 3159 C CA . CYS B 1 63 ? -0.779 3.787 -21.125 1 95.75 63 CYS B CA 1
ATOM 3160 C C . CYS B 1 63 ? -0.133 2.98 -22.234 1 95.75 63 CYS B C 1
ATOM 3162 O O . CYS B 1 63 ? -0.755 2.074 -22.797 1 95.75 63 CYS B O 1
ATOM 3164 N N . ASN B 1 64 ? 1.141 3.361 -22.609 1 96.94 64 ASN B N 1
ATOM 3165 C CA . ASN B 1 64 ? 1.844 2.445 -23.516 1 96.94 64 ASN B CA 1
ATOM 3166 C C . ASN B 1 64 ? 2.154 1.119 -22.828 1 96.94 64 ASN B C 1
ATOM 3168 O O . ASN B 1 64 ? 2.004 0.997 -21.609 1 96.94 64 ASN B O 1
ATOM 3172 N N . LYS B 1 65 ? 2.541 0.108 -23.625 1 97.69 65 LYS B N 1
ATOM 3173 C CA . LYS B 1 65 ? 2.646 -1.243 -23.078 1 97.69 65 LYS B CA 1
ATOM 3174 C C . LYS B 1 65 ? 4.094 -1.729 -23.094 1 97.69 65 LYS B C 1
ATOM 3176 O O . LYS B 1 65 ? 4.84 -1.446 -24.031 1 97.69 65 LYS B O 1
ATOM 3181 N N . ILE B 1 66 ? 4.457 -2.451 -22.062 1 98.5 66 ILE B N 1
ATOM 3182 C CA . ILE B 1 66 ? 5.75 -3.117 -21.938 1 98.5 66 ILE B CA 1
ATOM 3183 C C . ILE B 1 66 ? 5.559 -4.633 -21.984 1 98.5 66 ILE B C 1
ATOM 3185 O O . ILE B 1 66 ? 4.645 -5.168 -21.359 1 98.5 66 ILE B O 1
ATOM 3189 N N . PHE B 1 67 ? 6.348 -5.27 -22.812 1 98.69 67 PHE B N 1
ATOM 3190 C CA . PHE B 1 67 ? 6.391 -6.727 -22.875 1 98.69 67 PHE B CA 1
ATOM 3191 C C . PHE B 1 67 ? 7.777 -7.246 -22.5 1 98.69 67 PHE B C 1
ATOM 3193 O O . PHE B 1 67 ? 8.789 -6.684 -22.922 1 98.69 67 PHE B O 1
ATOM 3200 N N . VAL B 1 68 ? 7.828 -8.227 -21.688 1 98.75 68 VAL B N 1
ATOM 3201 C CA . VAL B 1 68 ? 9.078 -8.867 -21.312 1 98.75 68 VAL B CA 1
ATOM 3202 C C . VAL B 1 68 ? 9.031 -10.352 -21.672 1 98.75 68 VAL B C 1
ATOM 3204 O O . VAL B 1 68 ? 8.062 -11.047 -21.344 1 98.75 68 VAL B O 1
ATOM 3207 N N . TYR B 1 69 ? 10.062 -10.805 -22.328 1 98.31 69 TYR B N 1
ATOM 3208 C CA . TYR B 1 69 ? 10.195 -12.203 -22.734 1 98.31 69 TYR B CA 1
ATOM 3209 C C . TYR B 1 69 ? 11.492 -12.805 -22.203 1 98.31 69 TYR B C 1
ATOM 3211 O O . TYR B 1 69 ? 12.484 -12.094 -22.016 1 98.31 69 TYR B O 1
ATOM 3219 N N . ALA B 1 70 ? 11.484 -14.062 -21.906 1 97.31 70 ALA B N 1
ATOM 3220 C CA . ALA B 1 70 ? 12.672 -14.875 -21.656 1 97.31 70 ALA B CA 1
ATOM 3221 C C . ALA B 1 70 ? 12.703 -16.094 -22.578 1 97.31 70 ALA B C 1
ATOM 3223 O O . ALA B 1 70 ? 11.805 -16.938 -22.547 1 97.31 70 ALA B O 1
ATOM 3224 N N . ASP B 1 71 ? 13.742 -16.234 -23.391 1 96.31 71 ASP B N 1
ATOM 3225 C CA . ASP B 1 71 ? 13.898 -17.312 -24.375 1 96.31 71 ASP B CA 1
ATOM 3226 C C . ASP B 1 71 ? 12.625 -17.5 -25.188 1 96.31 71 ASP B C 1
ATOM 3228 O O . ASP B 1 71 ? 12.141 -18.609 -25.359 1 96.31 71 ASP B O 1
ATOM 3232 N N . GLY B 1 72 ? 12.055 -16.406 -25.516 1 95.69 72 GLY B N 1
ATOM 3233 C CA . GLY B 1 72 ? 10.906 -16.406 -26.422 1 95.69 72 GLY B CA 1
ATOM 3234 C C . GLY B 1 72 ? 9.586 -16.578 -25.688 1 95.69 72 GLY B C 1
ATOM 3235 O O . GLY B 1 72 ? 8.516 -16.406 -26.297 1 95.69 72 GLY B O 1
ATOM 3236 N N . LYS B 1 73 ? 9.609 -16.891 -24.469 1 96.38 73 LYS B N 1
ATOM 3237 C CA . LYS B 1 73 ? 8.391 -17.062 -23.688 1 96.38 73 LYS B CA 1
ATOM 3238 C C . LYS B 1 73 ? 8.008 -15.758 -22.984 1 96.38 73 LYS B C 1
ATOM 3240 O O . LYS B 1 73 ? 8.852 -15.125 -22.344 1 96.38 73 LYS B O 1
ATOM 3245 N N . GLU B 1 74 ? 6.734 -15.359 -23.062 1 98.25 74 GLU B N 1
ATOM 3246 C CA . GLU B 1 74 ? 6.273 -14.125 -22.438 1 98.25 74 GLU B CA 1
ATOM 3247 C C . GLU B 1 74 ? 6.242 -14.25 -20.906 1 98.25 74 GLU B C 1
ATOM 3249 O O . GLU B 1 74 ? 5.699 -15.219 -20.375 1 98.25 74 GLU B O 1
ATOM 3254 N N . LEU B 1 75 ? 6.832 -13.289 -20.234 1 98.19 75 LEU B N 1
ATOM 3255 C CA . LEU B 1 75 ? 6.859 -13.25 -18.781 1 98.19 75 LEU B CA 1
ATOM 3256 C C . LEU B 1 75 ? 5.883 -12.203 -18.234 1 98.19 75 LEU B C 1
ATOM 3258 O O . LEU B 1 75 ? 5.316 -12.375 -17.156 1 98.19 75 LEU B O 1
ATOM 3262 N N . PHE B 1 76 ? 5.77 -11.188 -19.062 1 98.62 76 PHE B N 1
ATOM 3263 C CA . PHE B 1 76 ? 5.016 -10.031 -18.578 1 98.62 76 PHE B CA 1
ATOM 3264 C C . PHE B 1 76 ? 4.469 -9.219 -19.75 1 98.62 76 PHE B C 1
ATOM 3266 O O . PHE B 1 76 ? 5.133 -9.062 -20.766 1 98.62 76 PHE B O 1
ATOM 3273 N N . ARG B 1 77 ? 3.332 -8.711 -19.594 1 98.81 77 ARG B N 1
ATOM 3274 C CA . ARG B 1 77 ? 2.756 -7.625 -20.375 1 98.81 77 ARG B CA 1
ATOM 3275 C C . ARG B 1 77 ? 1.984 -6.656 -19.484 1 98.81 77 ARG B C 1
ATOM 3277 O O . ARG B 1 77 ? 1.214 -7.082 -18.625 1 98.81 77 ARG B O 1
ATOM 3284 N N . GLY B 1 78 ? 2.195 -5.434 -19.656 1 98.25 78 GLY B N 1
ATOM 3285 C CA . GLY B 1 78 ? 1.505 -4.488 -18.797 1 98.25 78 GLY B CA 1
ATOM 3286 C C . GLY B 1 78 ? 1.555 -3.062 -19.312 1 98.25 78 GLY B C 1
ATOM 3287 O O . GLY B 1 78 ? 2.215 -2.781 -20.312 1 98.25 78 GLY B O 1
ATOM 3288 N N . THR B 1 79 ? 0.838 -2.225 -18.672 1 98.06 79 THR B N 1
ATOM 3289 C CA . THR B 1 79 ? 0.688 -0.817 -19.016 1 98.06 79 THR B CA 1
ATOM 3290 C C . THR B 1 79 ? 1.61 0.055 -18.172 1 98.06 79 THR B C 1
ATOM 3292 O O . THR B 1 79 ? 1.706 -0.128 -16.969 1 98.06 79 THR B O 1
ATOM 3295 N N . ILE B 1 80 ? 2.303 0.969 -18.875 1 98.06 80 ILE B N 1
ATOM 3296 C CA . ILE B 1 80 ? 3.117 1.915 -18.125 1 98.06 80 ILE B CA 1
ATOM 3297 C C . ILE B 1 80 ? 2.225 2.758 -17.219 1 98.06 80 ILE B C 1
ATOM 3299 O O . ILE B 1 80 ? 1.318 3.447 -17.688 1 98.06 80 ILE B O 1
ATOM 3303 N N . TRP B 1 81 ? 2.529 2.65 -15.945 1 98.12 81 TRP B N 1
ATOM 3304 C CA . TRP B 1 81 ? 1.696 3.254 -14.914 1 98.12 81 TRP B CA 1
ATOM 3305 C C . TRP B 1 81 ? 2.385 4.469 -14.305 1 98.12 81 TRP B C 1
ATOM 3307 O O . TRP B 1 81 ? 1.721 5.395 -13.828 1 98.12 81 TRP B O 1
ATOM 3317 N N . GLU B 1 82 ? 3.637 4.402 -14.297 1 96.25 82 GLU B N 1
ATOM 3318 C CA . GLU B 1 82 ? 4.461 5.488 -13.781 1 96.25 82 GLU B CA 1
ATOM 3319 C C . GLU B 1 82 ? 5.66 5.754 -14.688 1 96.25 82 GLU B C 1
ATOM 3321 O O . GLU B 1 82 ? 6.234 4.82 -15.25 1 96.25 82 GLU B O 1
ATOM 3326 N N . TRP B 1 83 ? 5.988 7.016 -14.781 1 90.62 83 TRP B N 1
ATOM 3327 C CA . TRP B 1 83 ? 7.066 7.52 -15.625 1 90.62 83 TRP B CA 1
ATOM 3328 C C . TRP B 1 83 ? 7.898 8.562 -14.883 1 90.62 83 TRP B C 1
ATOM 3330 O O . TRP B 1 83 ? 7.367 9.562 -14.406 1 90.62 83 TRP B O 1
ATOM 3340 N N . ASN B 1 84 ? 9.172 8.305 -14.703 1 84.31 84 ASN B N 1
ATOM 3341 C CA . ASN B 1 84 ? 10.039 9.195 -13.945 1 84.31 84 ASN B CA 1
ATOM 3342 C C . ASN B 1 84 ? 11.281 9.586 -14.75 1 84.31 84 ASN B C 1
ATOM 3344 O O . ASN B 1 84 ? 12.328 8.945 -14.641 1 84.31 84 ASN B O 1
ATOM 3348 N N . PRO B 1 85 ? 11.141 10.656 -15.547 1 76.56 85 PRO B N 1
ATOM 3349 C CA . PRO B 1 85 ? 12.375 11.102 -16.203 1 76.56 85 PRO B CA 1
ATOM 3350 C C . PRO B 1 85 ? 13.258 11.93 -15.281 1 76.56 85 PRO B C 1
ATOM 3352 O O . PRO B 1 85 ? 12.758 12.695 -14.453 1 76.56 85 PRO B O 1
ATOM 3355 N N . GLU B 1 86 ? 14.523 11.57 -15.219 1 72.75 86 GLU B N 1
ATOM 3356 C CA . GLU B 1 86 ? 15.477 12.359 -14.453 1 72.75 86 GLU B CA 1
ATOM 3357 C C . GLU B 1 86 ? 16.156 13.406 -15.328 1 72.75 86 GLU B C 1
ATOM 3359 O O . GLU B 1 86 ? 16.438 13.156 -16.5 1 72.75 86 GLU B O 1
ATOM 3364 N N . GLU B 1 87 ? 16.047 14.664 -15.023 1 61.59 87 GLU B N 1
ATOM 3365 C CA . GLU B 1 87 ? 16.734 15.703 -15.781 1 61.59 87 GLU B CA 1
ATOM 3366 C C . GLU B 1 87 ? 18.234 15.711 -15.484 1 61.59 87 GLU B C 1
ATOM 3368 O O . GLU B 1 87 ? 18.984 16.484 -16.078 1 61.59 87 GLU B O 1
ATOM 3373 N N . GLU B 1 88 ? 18.859 14.625 -14.93 1 54.44 88 GLU B N 1
ATOM 3374 C CA . GLU B 1 88 ? 20.234 14.953 -14.578 1 54.44 88 GLU B CA 1
ATOM 3375 C C . GLU B 1 88 ? 21.062 15.32 -15.812 1 54.44 88 GLU B C 1
ATOM 3377 O O . GLU B 1 88 ? 20.75 14.875 -16.922 1 54.44 88 GLU B O 1
ATOM 3382 N N . ASN B 1 89 ? 22.109 16.203 -15.57 1 50.28 89 ASN B N 1
ATOM 3383 C CA . ASN B 1 89 ? 23.047 16.812 -16.516 1 50.28 89 ASN B CA 1
ATOM 3384 C C . ASN B 1 89 ? 23.625 15.773 -17.469 1 50.28 89 ASN B C 1
ATOM 3386 O O . ASN B 1 89 ? 24 16.109 -18.594 1 50.28 89 ASN B O 1
ATOM 3390 N N . GLN B 1 90 ? 24.125 14.633 -16.766 1 51.69 90 GLN B N 1
ATOM 3391 C CA . GLN B 1 90 ? 25 13.852 -17.625 1 51.69 90 GLN B CA 1
ATOM 3392 C C . GLN B 1 90 ? 24.297 12.602 -18.141 1 51.69 90 GLN B C 1
ATOM 3394 O O . GLN B 1 90 ? 24.281 12.336 -19.344 1 51.69 90 GLN B O 1
ATOM 3399 N N . SER B 1 91 ? 24.125 11.594 -17.297 1 56.62 91 SER B N 1
ATOM 3400 C CA . SER B 1 91 ? 23.625 10.297 -17.719 1 56.62 91 SER B CA 1
ATOM 3401 C C . SER B 1 91 ? 22.109 10.227 -17.641 1 56.62 91 SER B C 1
ATOM 3403 O O . SER B 1 91 ? 21.531 10.336 -16.547 1 56.62 91 SER B O 1
ATOM 3405 N N . ARG B 1 92 ? 21.344 10.602 -18.656 1 75.62 92 ARG B N 1
ATOM 3406 C CA . ARG B 1 92 ? 19.906 10.742 -18.703 1 75.62 92 ARG B CA 1
ATOM 3407 C C . ARG B 1 92 ? 19.219 9.391 -18.578 1 75.62 92 ARG B C 1
ATOM 3409 O O . ARG B 1 92 ? 19.406 8.5 -19.406 1 75.62 92 ARG B O 1
ATOM 3416 N N . ILE B 1 93 ? 18.844 9.031 -17.297 1 86.88 93 ILE B N 1
ATOM 3417 C CA . ILE B 1 93 ? 18.078 7.797 -17.109 1 86.88 93 ILE B CA 1
ATOM 3418 C C . ILE B 1 93 ? 16.594 8.117 -17.016 1 86.88 93 ILE B C 1
ATOM 3420 O O . ILE B 1 93 ? 16.219 9.25 -16.703 1 86.88 93 ILE B O 1
ATOM 3424 N N . VAL B 1 94 ? 15.844 7.125 -17.438 1 90.88 94 VAL B N 1
ATOM 3425 C CA . VAL B 1 94 ? 14.398 7.195 -17.266 1 90.88 94 VAL B CA 1
ATOM 3426 C C . VAL B 1 94 ? 13.883 5.898 -16.641 1 90.88 94 VAL B C 1
ATOM 3428 O O . VAL B 1 94 ? 14.281 4.805 -17.062 1 90.88 94 VAL B O 1
ATOM 3431 N N . SER B 1 95 ? 13.125 6.082 -15.594 1 92.88 95 SER B N 1
ATOM 3432 C CA . SER B 1 95 ? 12.531 4.914 -14.945 1 92.88 95 SER B CA 1
ATOM 3433 C C . SER B 1 95 ? 11.031 4.852 -15.188 1 92.88 95 SER B C 1
ATOM 3435 O O . SER B 1 95 ? 10.352 5.883 -15.18 1 92.88 95 SER B O 1
ATOM 3437 N N . ILE B 1 96 ? 10.539 3.602 -15.344 1 96.44 96 ILE B N 1
ATOM 3438 C CA . ILE B 1 96 ? 9.102 3.408 -15.492 1 96.44 96 ILE B CA 1
ATOM 3439 C C . ILE B 1 96 ? 8.648 2.238 -14.625 1 96.44 96 ILE B C 1
ATOM 3441 O O . ILE B 1 96 ? 9.445 1.36 -14.289 1 96.44 96 ILE B O 1
ATOM 3445 N N . ILE B 1 97 ? 7.395 2.264 -14.258 1 97.75 97 ILE B N 1
ATOM 3446 C CA . ILE B 1 97 ? 6.684 1.152 -13.633 1 97.75 97 ILE B CA 1
ATOM 3447 C C . ILE B 1 97 ? 5.488 0.755 -14.5 1 97.75 97 ILE B C 1
ATOM 3449 O O . ILE B 1 97 ? 4.746 1.617 -14.977 1 97.75 97 ILE B O 1
ATOM 3453 N N . ALA B 1 98 ? 5.406 -0.493 -14.727 1 98.56 98 ALA B N 1
ATOM 3454 C CA . ALA B 1 98 ? 4.266 -1.026 -15.461 1 98.56 98 ALA B CA 1
ATOM 3455 C C . ALA B 1 98 ? 3.561 -2.119 -14.664 1 98.56 98 ALA B C 1
ATOM 3457 O O . ALA B 1 98 ? 4.195 -2.832 -13.883 1 98.56 98 ALA B O 1
ATOM 3458 N N . TYR B 1 99 ? 2.26 -2.201 -14.836 1 98.75 99 TYR B N 1
ATOM 3459 C CA . TYR B 1 99 ? 1.453 -3.246 -14.219 1 98.75 99 TYR B CA 1
ATOM 3460 C C . TYR B 1 99 ? 0.672 -4.027 -15.273 1 98.75 99 TYR B C 1
ATOM 3462 O O . TYR B 1 99 ? 0.281 -3.471 -16.297 1 98.75 99 TYR B O 1
ATOM 3470 N N . ASP B 1 100 ? 0.481 -5.289 -14.953 1 98.69 100 ASP B N 1
ATOM 3471 C CA . ASP B 1 100 ? -0.441 -6.012 -15.82 1 98.69 100 ASP B CA 1
ATOM 3472 C C . ASP B 1 100 ? -1.88 -5.551 -15.602 1 98.69 100 ASP B C 1
ATOM 3474 O O . ASP B 1 100 ? -2.133 -4.645 -14.805 1 98.69 100 ASP B O 1
ATOM 3478 N N . ASN B 1 101 ? -2.795 -6.207 -16.328 1 98.44 101 ASN B N 1
ATOM 3479 C CA . ASN B 1 101 ? -4.148 -5.672 -16.453 1 98.44 101 ASN B CA 1
ATOM 3480 C C . ASN B 1 101 ? -4.918 -5.793 -15.133 1 98.44 101 ASN B C 1
ATOM 3482 O O . ASN B 1 101 ? -5.934 -5.125 -14.945 1 98.44 101 ASN B O 1
ATOM 3486 N N . LEU B 1 102 ? -4.445 -6.547 -14.234 1 98.69 102 LEU B N 1
ATOM 3487 C CA . LEU B 1 102 ? -5.188 -6.738 -12.992 1 98.69 102 LEU B CA 1
ATOM 3488 C C . LEU B 1 102 ? -5.078 -5.512 -12.094 1 98.69 102 LEU B C 1
ATOM 3490 O O . LEU B 1 102 ? -5.816 -5.379 -11.117 1 98.69 102 LEU B O 1
ATOM 3494 N N . ILE B 1 103 ? -4.195 -4.52 -12.453 1 98.56 103 ILE B N 1
ATOM 3495 C CA . ILE B 1 103 ? -4.062 -3.285 -11.688 1 98.56 103 ILE B CA 1
ATOM 3496 C C . ILE B 1 103 ? -5.383 -2.521 -11.703 1 98.56 103 ILE B C 1
ATOM 3498 O O . ILE B 1 103 ? -5.734 -1.85 -10.727 1 98.56 103 ILE B O 1
ATOM 3502 N N . PHE B 1 104 ? -6.16 -2.688 -12.711 1 98.12 104 PHE B N 1
ATOM 3503 C CA . PHE B 1 104 ? -7.41 -1.951 -12.852 1 98.12 104 PHE B CA 1
ATOM 3504 C C . PHE B 1 104 ? -8.445 -2.461 -11.852 1 98.12 104 PHE B C 1
ATOM 3506 O O . PHE B 1 104 ? -9.391 -1.743 -11.508 1 98.12 104 PHE B O 1
ATOM 3513 N N . LEU B 1 105 ? -8.32 -3.729 -11.453 1 98.56 105 LEU B N 1
ATOM 3514 C CA . LEU B 1 105 ? -9.188 -4.266 -10.406 1 98.56 105 LEU B CA 1
ATOM 3515 C C . LEU B 1 105 ? -8.805 -3.693 -9.047 1 98.56 105 LEU B C 1
ATOM 3517 O O . LEU B 1 105 ? -9.656 -3.566 -8.164 1 98.56 105 LEU B O 1
ATOM 3521 N N . GLN B 1 106 ? -7.59 -3.299 -8.938 1 97.38 106 GLN B N 1
ATOM 3522 C CA . GLN B 1 106 ? -7.055 -2.82 -7.668 1 97.38 106 GLN B CA 1
ATOM 3523 C C . GLN B 1 106 ? -7.25 -1.313 -7.523 1 97.38 106 GLN B C 1
ATOM 3525 O O . GLN B 1 106 ? -7.078 -0.764 -6.434 1 97.38 106 GLN B O 1
ATOM 3530 N N . LYS B 1 107 ? -7.605 -0.643 -8.633 1 97.25 107 LYS B N 1
ATOM 3531 C CA . LYS B 1 107 ? -7.641 0.816 -8.602 1 97.25 107 LYS B CA 1
ATOM 3532 C C . LYS B 1 107 ? -9.031 1.338 -8.953 1 97.25 107 LYS B C 1
ATOM 3534 O O . LYS B 1 107 ? -9.219 2.539 -9.156 1 97.25 107 LYS B O 1
ATOM 3539 N N . SER B 1 108 ? -10.062 0.458 -9.008 1 97.44 108 SER B N 1
ATOM 3540 C CA . SER B 1 108 ? -11.43 0.854 -9.312 1 97.44 108 SER B CA 1
ATOM 3541 C C . SER B 1 108 ? -12.391 0.408 -8.211 1 97.44 108 SER B C 1
ATOM 3543 O O . SER B 1 108 ? -12.383 -0.755 -7.805 1 97.44 108 SER B O 1
ATOM 3545 N N . ARG B 1 109 ? -13.273 1.334 -7.785 1 94.94 109 ARG B N 1
ATOM 3546 C CA . ARG B 1 109 ? -14.25 1.037 -6.738 1 94.94 109 ARG B CA 1
ATOM 3547 C C . ARG B 1 109 ? -15.648 0.868 -7.324 1 94.94 109 ARG B C 1
ATOM 3549 O O . ARG B 1 109 ? -16 1.531 -8.297 1 94.94 109 ARG B O 1
ATOM 3556 N N . TYR B 1 110 ? -16.375 0 -6.637 1 96.25 110 TYR B N 1
ATOM 3557 C CA . TYR B 1 110 ? -17.734 -0.296 -7.074 1 96.25 110 TYR B CA 1
ATOM 3558 C C . TYR B 1 110 ? -18.641 -0.535 -5.879 1 96.25 110 TYR B C 1
ATOM 3560 O O . TYR B 1 110 ? -18.172 -0.758 -4.762 1 96.25 110 TYR B O 1
ATOM 3568 N N . HIS B 1 111 ? -19.906 -0.279 -6.09 1 93.62 111 HIS B N 1
ATOM 3569 C CA . HIS B 1 111 ? -20.984 -0.832 -5.273 1 93.62 111 HIS B CA 1
ATOM 3570 C C . HIS B 1 111 ? -21.562 -2.098 -5.898 1 93.62 111 HIS B C 1
ATOM 3572 O O . HIS B 1 111 ? -22.016 -2.076 -7.047 1 93.62 111 HIS B O 1
ATOM 3578 N N . LYS B 1 112 ? -21.484 -3.18 -5.133 1 95.69 112 LYS B N 1
ATOM 3579 C CA . LYS B 1 112 ? -21.984 -4.438 -5.68 1 95.69 112 LYS B CA 1
ATOM 3580 C C . LYS B 1 112 ? -22.828 -5.191 -4.648 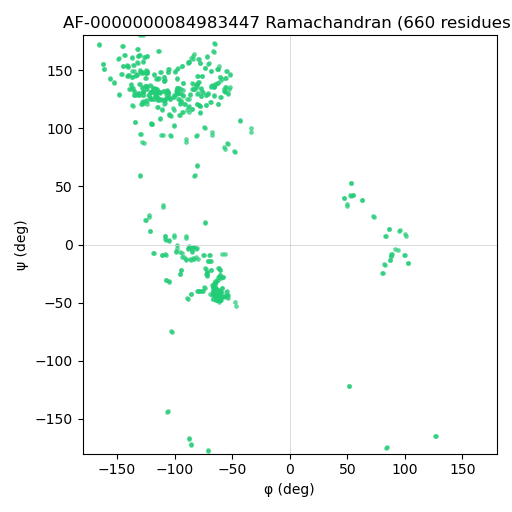1 95.69 112 LYS B C 1
ATOM 3582 O O . LYS B 1 112 ? -22.609 -5.039 -3.443 1 95.69 112 LYS B O 1
ATOM 3587 N N . TYR B 1 113 ? -23.781 -5.922 -5.168 1 94.56 113 TYR B N 1
ATOM 3588 C CA . TYR B 1 113 ? -24.609 -6.82 -4.367 1 94.56 113 TYR B CA 1
ATOM 3589 C C . TYR B 1 113 ? -24.734 -8.18 -5.035 1 94.56 113 TYR B C 1
ATOM 3591 O O . TYR B 1 113 ? -25.062 -8.273 -6.223 1 94.56 113 TYR B O 1
ATOM 3599 N N . PHE B 1 114 ? -24.453 -9.156 -4.254 1 96.38 114 PHE B N 1
ATOM 3600 C CA . PHE B 1 114 ? -24.656 -10.523 -4.719 1 96.38 114 PHE B CA 1
ATOM 3601 C C . PHE B 1 114 ? -25.641 -11.266 -3.822 1 96.38 114 PHE B C 1
ATOM 3603 O O . PHE B 1 114 ? -25.453 -11.336 -2.607 1 96.38 114 PHE B O 1
ATOM 3610 N N . SER B 1 115 ? -26.672 -11.797 -4.414 1 95.12 115 SER B N 1
ATOM 3611 C CA . SER B 1 115 ? -27.719 -12.508 -3.666 1 95.12 115 SER B CA 1
ATOM 3612 C C . SER B 1 115 ? -27.188 -13.828 -3.115 1 95.12 115 SER B C 1
ATOM 3614 O O . SER B 1 115 ? -26.234 -14.391 -3.637 1 95.12 115 SER B O 1
ATOM 3616 N N . ALA B 1 116 ? -27.844 -14.258 -2.084 1 93.88 116 ALA B N 1
ATOM 3617 C CA . ALA B 1 116 ? -27.547 -15.586 -1.558 1 93.88 116 ALA B CA 1
ATOM 3618 C C . ALA B 1 116 ? -27.625 -16.641 -2.652 1 93.88 116 ALA B C 1
ATOM 3620 O O . ALA B 1 116 ? -28.547 -16.609 -3.484 1 93.88 116 ALA B O 1
ATOM 3621 N N . GLY B 1 117 ? -26.625 -17.484 -2.656 1 96.5 117 GLY B N 1
ATOM 3622 C CA . GLY B 1 117 ? -26.625 -18.562 -3.641 1 96.5 117 GLY B CA 1
ATOM 3623 C C . GLY B 1 117 ? -25.734 -18.266 -4.832 1 96.5 117 GLY B C 1
ATOM 3624 O O . GLY B 1 117 ? -25.484 -19.156 -5.656 1 96.5 117 GLY B O 1
ATOM 3625 N N . THR B 1 118 ? -25.234 -17.031 -4.91 1 97.69 118 THR B N 1
ATOM 3626 C CA . THR B 1 118 ? -24.344 -16.703 -6.02 1 97.69 118 THR B CA 1
ATOM 3627 C C . THR B 1 118 ? -23.047 -17.5 -5.938 1 97.69 118 THR B C 1
ATOM 3629 O O . THR B 1 118 ? -22.469 -17.641 -4.855 1 97.69 118 THR B O 1
ATOM 3632 N N . SER B 1 119 ? -22.609 -17.984 -7.047 1 98.31 119 SER B N 1
ATOM 3633 C CA . SER B 1 119 ? -21.391 -18.797 -7.066 1 98.31 119 SER B CA 1
ATOM 3634 C C . SER B 1 119 ? -20.156 -17.906 -7.02 1 98.31 119 SER B C 1
ATOM 3636 O O . SER B 1 119 ? -20.203 -16.734 -7.41 1 98.31 119 SER B O 1
ATOM 3638 N N . THR B 1 120 ? -19.078 -18.516 -6.625 1 98.44 120 THR B N 1
ATOM 3639 C CA . THR B 1 120 ? -17.812 -17.797 -6.59 1 98.44 120 THR B CA 1
ATOM 3640 C C . THR B 1 120 ? -17.422 -17.312 -7.984 1 98.44 120 THR B C 1
ATOM 3642 O O . THR B 1 120 ? -17.047 -16.156 -8.164 1 98.44 120 THR B O 1
ATOM 3645 N N . ARG B 1 121 ? -17.484 -18.234 -8.961 1 98.44 121 ARG B N 1
ATOM 3646 C CA . ARG B 1 121 ? -17.141 -17.891 -10.336 1 98.44 121 ARG B CA 1
ATOM 3647 C C . ARG B 1 121 ? -17.953 -16.688 -10.828 1 98.44 121 ARG B C 1
ATOM 3649 O O . ARG B 1 121 ? -17.406 -15.797 -11.484 1 98.44 121 ARG B O 1
ATOM 3656 N N . SER B 1 122 ? -19.203 -16.656 -10.469 1 98.56 122 SER B N 1
ATOM 3657 C CA . SER B 1 122 ? -20.078 -15.562 -10.898 1 98.56 122 SER B CA 1
ATOM 3658 C C . SER B 1 122 ? -19.641 -14.234 -10.297 1 98.56 122 SER B C 1
ATOM 3660 O O . SER B 1 122 ? -19.672 -13.203 -10.969 1 98.56 122 SER B O 1
ATOM 3662 N N . ILE B 1 123 ? -19.281 -14.25 -9.039 1 98.62 123 ILE B N 1
ATOM 3663 C CA . ILE B 1 123 ? -18.828 -13.031 -8.359 1 98.62 123 ILE B CA 1
ATOM 3664 C C . ILE B 1 123 ? -17.547 -12.531 -9.008 1 98.62 123 ILE B C 1
ATOM 3666 O O . ILE B 1 123 ? -17.453 -11.352 -9.367 1 98.62 123 ILE B O 1
ATOM 3670 N N . VAL B 1 124 ? -16.562 -13.438 -9.227 1 98.69 124 VAL B N 1
ATOM 3671 C CA . VAL B 1 124 ? -15.266 -13.062 -9.773 1 98.69 124 VAL B CA 1
ATOM 3672 C C . VAL B 1 124 ? -15.43 -12.578 -11.211 1 98.69 124 VAL B C 1
ATOM 3674 O O . VAL B 1 124 ? -14.875 -11.555 -11.602 1 98.69 124 VAL B O 1
ATOM 3677 N N . ASP B 1 125 ? -16.234 -13.266 -11.945 1 98.62 125 ASP B N 1
ATOM 3678 C CA . ASP B 1 125 ? -16.469 -12.914 -13.336 1 98.62 125 ASP B CA 1
ATOM 3679 C C . ASP B 1 125 ? -17.141 -11.555 -13.453 1 98.62 125 ASP B C 1
ATOM 3681 O O . ASP B 1 125 ? -16.812 -10.758 -14.336 1 98.62 125 ASP B O 1
ATOM 3685 N N . ASN B 1 126 ? -18.141 -11.352 -12.617 1 98.62 126 ASN B N 1
ATOM 3686 C CA . ASN B 1 126 ? -18.828 -10.062 -12.609 1 98.62 126 ASN B CA 1
ATOM 3687 C C . ASN B 1 126 ? -17.859 -8.906 -12.406 1 98.62 126 ASN B C 1
ATOM 3689 O O . ASN B 1 126 ? -17.906 -7.914 -13.133 1 98.62 126 ASN B O 1
ATOM 3693 N N . CYS B 1 127 ? -16.938 -9.031 -11.477 1 98.5 127 CYS B N 1
ATOM 3694 C CA . CYS B 1 127 ? -15.93 -8.016 -11.188 1 98.5 127 CYS B CA 1
ATOM 3695 C C . CYS B 1 127 ? -14.953 -7.863 -12.352 1 98.5 127 CYS B C 1
ATOM 3697 O O . CYS B 1 127 ? -14.656 -6.746 -12.781 1 98.5 127 CYS B O 1
ATOM 3699 N N . ALA B 1 128 ? -14.469 -8.992 -12.859 1 98.62 128 ALA B N 1
ATOM 3700 C CA . ALA B 1 128 ? -13.531 -8.977 -13.984 1 98.62 128 ALA B CA 1
ATOM 3701 C C . ALA B 1 128 ? -14.164 -8.328 -15.211 1 98.62 128 ALA B C 1
ATOM 3703 O O . ALA B 1 128 ? -13.523 -7.523 -15.898 1 98.62 128 ALA B O 1
ATOM 3704 N N . ALA B 1 129 ? -15.398 -8.617 -15.477 1 98 129 ALA B N 1
ATOM 3705 C CA . ALA B 1 129 ? -16.109 -8.133 -16.656 1 98 129 ALA B CA 1
ATOM 3706 C C . ALA B 1 129 ? -16.266 -6.617 -16.625 1 98 129 ALA B C 1
ATOM 3708 O O . ALA B 1 129 ? -16.25 -5.957 -17.672 1 98 129 ALA B O 1
ATOM 3709 N N . ASP B 1 130 ? -16.375 -6.074 -15.453 1 96.88 130 ASP B N 1
ATOM 3710 C CA . ASP B 1 130 ? -16.5 -4.629 -15.312 1 96.88 130 ASP B CA 1
ATOM 3711 C C . ASP B 1 130 ? -15.281 -3.91 -15.875 1 96.88 130 ASP B C 1
ATOM 3713 O O . ASP B 1 130 ? -15.359 -2.746 -16.266 1 96.88 130 ASP B O 1
ATOM 3717 N N . GLN B 1 131 ? -14.18 -4.609 -15.883 1 97.38 131 GLN B N 1
ATOM 3718 C CA . GLN B 1 131 ? -12.945 -4.02 -16.375 1 97.38 131 GLN B CA 1
ATOM 3719 C C . GLN B 1 131 ? -12.547 -4.621 -17.719 1 97.38 131 GLN B C 1
ATOM 3721 O O . GLN B 1 131 ? -11.414 -4.449 -18.188 1 97.38 131 GLN B O 1
ATOM 3726 N N . GLY B 1 132 ? -13.391 -5.406 -18.281 1 97.25 132 GLY B N 1
ATOM 3727 C CA . GLY B 1 132 ? -13.109 -6.02 -19.578 1 97.25 132 GLY B CA 1
ATOM 3728 C C . GLY B 1 132 ? -12.062 -7.109 -19.5 1 97.25 132 GLY B C 1
ATOM 3729 O O . GLY B 1 132 ? -11.344 -7.359 -20.469 1 97.25 132 GLY B O 1
ATOM 3730 N N . ILE B 1 133 ? -11.914 -7.68 -18.406 1 98.44 133 ILE B N 1
ATOM 3731 C CA . ILE B 1 133 ? -10.914 -8.727 -18.203 1 98.44 133 ILE B CA 1
ATOM 3732 C C . ILE B 1 133 ? -11.578 -10.094 -18.328 1 98.44 133 ILE B C 1
ATOM 3734 O O . ILE B 1 133 ? -12.633 -10.336 -17.75 1 98.44 133 ILE B O 1
ATOM 3738 N N . VAL B 1 134 ? -10.977 -10.969 -19.141 1 98.62 134 VAL B N 1
ATOM 3739 C CA . VAL B 1 134 ? -11.461 -12.336 -19.312 1 98.62 134 VAL B CA 1
ATOM 3740 C C . VAL B 1 134 ? -11.008 -13.195 -18.125 1 98.62 134 VAL B C 1
ATOM 3742 O O . VAL B 1 134 ? -9.875 -13.078 -17.672 1 98.62 134 VAL B O 1
ATOM 3745 N N . LEU B 1 135 ? -11.891 -14.07 -17.641 1 98.62 135 LEU B N 1
ATOM 3746 C CA . LEU B 1 135 ? -11.609 -14.922 -16.5 1 98.62 135 LEU B CA 1
ATOM 3747 C C . LEU B 1 135 ? -11.406 -16.375 -16.922 1 98.62 135 LEU B C 1
ATOM 3749 O O . LEU B 1 135 ? -12.172 -16.891 -17.75 1 98.62 135 LEU B O 1
ATOM 3753 N N . ASP B 1 136 ? -10.375 -16.984 -16.516 1 98.62 136 ASP B N 1
ATOM 3754 C CA . ASP B 1 136 ? -10.164 -18.422 -16.531 1 98.62 136 ASP B CA 1
ATOM 3755 C C . ASP B 1 136 ? -10.172 -19 -15.109 1 98.62 136 ASP B C 1
ATOM 3757 O O . ASP B 1 136 ? -9.148 -19 -14.43 1 98.62 136 ASP B O 1
ATOM 3761 N N . TYR B 1 137 ? -11.297 -19.469 -14.641 1 98.38 137 TYR B N 1
ATOM 3762 C CA . TYR B 1 137 ? -11.484 -19.953 -13.281 1 98.38 137 TYR B CA 1
ATOM 3763 C C . TYR B 1 137 ? -11.258 -21.453 -13.203 1 98.38 137 TYR B C 1
ATOM 3765 O O . TYR B 1 137 ? -12.023 -22.234 -13.766 1 98.38 137 TYR B O 1
ATOM 3773 N N . ARG B 1 138 ? -10.188 -21.922 -12.484 1 97.5 138 ARG B N 1
ATOM 3774 C CA . ARG B 1 138 ? -9.758 -23.328 -12.461 1 97.5 138 ARG B CA 1
ATOM 3775 C C . ARG B 1 138 ? -9.75 -23.875 -11.039 1 97.5 138 ARG B C 1
ATOM 3777 O O . ARG B 1 138 ? -8.984 -24.781 -10.727 1 97.5 138 ARG B O 1
ATOM 3784 N N . TRP B 1 139 ? -10.531 -23.297 -10.125 1 96.81 139 TRP B N 1
ATOM 3785 C CA . TRP B 1 139 ? -10.469 -23.656 -8.711 1 96.81 139 TRP B CA 1
ATOM 3786 C C . TRP B 1 139 ? -11.852 -24 -8.18 1 96.81 139 TRP B C 1
ATOM 3788 O O . TRP B 1 139 ? -12.828 -24.047 -8.938 1 96.81 139 TRP B O 1
ATOM 3798 N N . ALA B 1 140 ? -11.945 -24.344 -6.922 1 96.62 140 ALA B N 1
ATOM 3799 C CA . ALA B 1 140 ? -13.195 -24.688 -6.258 1 96.62 140 ALA B CA 1
ATOM 3800 C C . ALA B 1 140 ? -14.102 -23.469 -6.109 1 96.62 140 ALA B C 1
ATOM 3802 O O . ALA B 1 140 ? -13.617 -22.328 -6.055 1 96.62 140 ALA B O 1
ATOM 3803 N N . GLU B 1 141 ? -15.391 -23.688 -6.133 1 96.62 141 GLU B N 1
ATOM 3804 C CA . GLU B 1 141 ? -16.359 -22.609 -5.945 1 96.62 141 GLU B CA 1
ATOM 3805 C C . GLU B 1 141 ? -17.438 -23 -4.945 1 96.62 141 GLU B C 1
ATOM 3807 O O . GLU B 1 141 ? -17.625 -24.188 -4.672 1 96.62 141 GLU B O 1
ATOM 3812 N N . ILE B 1 142 ? -18.078 -22.109 -4.348 1 97.62 142 ILE B N 1
ATOM 3813 C CA . ILE B 1 142 ? -19.172 -22.328 -3.4 1 97.62 142 ILE B CA 1
ATOM 3814 C C . ILE B 1 142 ? -20.328 -21.406 -3.74 1 97.62 142 ILE B C 1
ATOM 3816 O O . ILE B 1 142 ? -20.219 -20.547 -4.613 1 97.62 142 ILE B O 1
ATOM 3820 N N . SER B 1 143 ? -21.438 -21.75 -3.049 1 97.31 143 SER B N 1
ATOM 3821 C CA . SER B 1 143 ? -22.547 -20.797 -3 1 97.31 143 SER B CA 1
ATOM 3822 C C . SER B 1 143 ? -22.406 -19.844 -1.829 1 97.31 143 SER B C 1
ATOM 3824 O O . SER B 1 143 ? -22.281 -20.266 -0.678 1 97.31 143 SER B O 1
ATOM 3826 N N . HIS B 1 144 ? -22.438 -18.609 -2.113 1 95.75 144 HIS B N 1
ATOM 3827 C CA . HIS B 1 144 ? -22.156 -17.625 -1.067 1 95.75 144 HIS B CA 1
ATOM 3828 C C . HIS B 1 144 ? -23.438 -17.156 -0.393 1 95.75 144 HIS B C 1
ATOM 3830 O O . HIS B 1 144 ? -24.516 -17.234 -0.988 1 95.75 144 HIS B O 1
ATOM 3836 N N . ALA B 1 145 ? -23.312 -16.734 0.814 1 90.56 145 ALA B N 1
ATOM 3837 C CA . ALA B 1 145 ? -24.375 -15.922 1.415 1 90.56 145 ALA B CA 1
ATOM 3838 C C . ALA B 1 145 ? -24.5 -14.578 0.705 1 90.56 145 ALA B C 1
ATOM 3840 O O . ALA B 1 145 ? -23.734 -14.273 -0.204 1 90.56 145 ALA B O 1
ATOM 3841 N N . LYS B 1 146 ? -25.484 -13.93 1.109 1 91.5 146 LYS B N 1
ATOM 3842 C CA . LYS B 1 146 ? -25.641 -12.586 0.568 1 91.5 146 LYS B CA 1
ATOM 3843 C C . LYS B 1 146 ? -24.406 -11.742 0.827 1 91.5 146 LYS B C 1
ATOM 3845 O O . LYS B 1 146 ? -23.844 -11.75 1.931 1 91.5 146 LYS B O 1
ATOM 3850 N N . LYS B 1 147 ? -23.906 -11.047 -0.189 1 90.94 147 LYS B N 1
ATOM 3851 C CA . LYS B 1 147 ? -22.688 -10.258 -0.075 1 90.94 147 LYS B CA 1
ATOM 3852 C C . LYS B 1 147 ? -22.891 -8.836 -0.58 1 90.94 147 LYS B C 1
ATOM 3854 O O . LYS B 1 147 ? -22.734 -8.562 -1.771 1 90.94 147 LYS B O 1
ATOM 3859 N N . PRO B 1 148 ? -23.203 -7.883 0.316 1 89.06 148 PRO B N 1
ATOM 3860 C CA . PRO B 1 148 ? -23.234 -6.469 -0.061 1 89.06 148 PRO B CA 1
ATOM 3861 C C . PRO B 1 148 ? -21.875 -5.793 0.057 1 89.06 148 PRO B C 1
ATOM 3863 O O . PRO B 1 148 ? -21.188 -5.961 1.063 1 89.06 148 PRO B O 1
ATOM 3866 N N . TYR B 1 149 ? -21.438 -5.125 -0.985 1 89.38 149 TYR B N 1
ATOM 3867 C CA . TYR B 1 149 ? -20.188 -4.367 -0.984 1 89.38 149 TYR B CA 1
ATOM 3868 C C . TYR B 1 149 ? -20.438 -2.898 -1.298 1 89.38 149 TYR B C 1
ATOM 3870 O O . TYR B 1 149 ? -21.125 -2.574 -2.277 1 89.38 149 TYR B O 1
ATOM 3878 N N . GLN B 1 150 ? -19.969 -2.008 -0.467 1 86.12 150 GLN B N 1
ATOM 3879 C CA . GLN B 1 150 ? -20.141 -0.567 -0.646 1 86.12 150 GLN B CA 1
ATOM 3880 C C . GLN B 1 150 ? -18.781 0.111 -0.865 1 86.12 150 GLN B C 1
ATOM 3882 O O . GLN B 1 150 ? -17.906 0.065 0.005 1 86.12 150 GLN B O 1
ATOM 3887 N N . ASN B 1 151 ? -18.641 0.724 -2.029 1 88.06 151 ASN B N 1
ATOM 3888 C CA . ASN B 1 151 ? -17.453 1.516 -2.311 1 88.06 151 ASN B CA 1
ATOM 3889 C C . ASN B 1 151 ? -16.172 0.711 -2.076 1 88.06 151 ASN B C 1
ATOM 3891 O O . ASN B 1 151 ? -15.297 1.143 -1.334 1 88.06 151 ASN B O 1
ATOM 3895 N N . GLN B 1 152 ? -16.094 -0.493 -2.713 1 90.31 152 GLN B N 1
ATOM 3896 C CA . GLN B 1 152 ? -14.969 -1.401 -2.543 1 90.31 152 GLN B CA 1
ATOM 3897 C C . GLN B 1 152 ? -14.211 -1.591 -3.854 1 90.31 152 GLN B C 1
ATOM 3899 O O . GLN B 1 152 ? -14.812 -1.579 -4.93 1 90.31 152 GLN B O 1
ATOM 3904 N N . TYR B 1 153 ? -12.914 -1.682 -3.676 1 94.62 153 TYR B N 1
ATOM 3905 C CA . TYR B 1 153 ? -12.156 -2.062 -4.859 1 94.62 153 TYR B CA 1
ATOM 3906 C C . TYR B 1 153 ? -12.594 -3.428 -5.375 1 94.62 153 TYR B C 1
ATOM 3908 O O . TYR B 1 153 ? -12.867 -4.336 -4.586 1 94.62 153 TYR B O 1
ATOM 3916 N N . LEU B 1 154 ? -12.602 -3.617 -6.66 1 97.94 154 LEU B N 1
ATOM 3917 C CA . LEU B 1 154 ? -12.977 -4.895 -7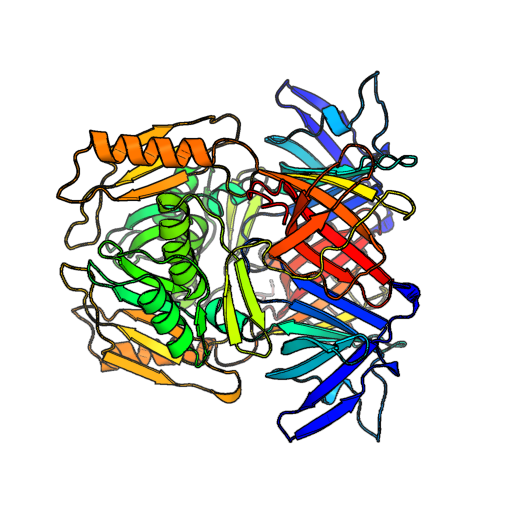.254 1 97.94 154 LEU B CA 1
ATOM 3918 C C . LEU B 1 154 ? -12.07 -6.012 -6.762 1 97.94 154 LEU B C 1
ATOM 3920 O O . LEU B 1 154 ? -12.523 -7.133 -6.52 1 97.94 154 LEU B O 1
ATOM 3924 N N . SER B 1 155 ? -10.805 -5.68 -6.605 1 97.62 155 SER B N 1
ATOM 3925 C CA . SER B 1 155 ? -9.852 -6.672 -6.113 1 97.62 155 SER B CA 1
ATOM 3926 C C . SER B 1 155 ? -10.242 -7.172 -4.727 1 97.62 155 SER B C 1
ATOM 3928 O O . SER B 1 155 ? -10.156 -8.367 -4.445 1 97.62 155 SER B O 1
ATOM 3930 N N . ASP B 1 156 ? -10.688 -6.305 -3.873 1 93.38 156 ASP B N 1
ATOM 3931 C CA . ASP B 1 156 ? -11.078 -6.676 -2.516 1 93.38 156 ASP B CA 1
ATOM 3932 C C . ASP B 1 156 ? -12.305 -7.578 -2.523 1 93.38 156 ASP B C 1
ATOM 3934 O O . ASP B 1 156 ? -12.398 -8.516 -1.73 1 93.38 156 ASP B O 1
ATOM 3938 N N . ILE B 1 157 ? -13.242 -7.285 -3.363 1 95.5 157 ILE B N 1
ATOM 3939 C CA . ILE B 1 157 ? -14.445 -8.102 -3.504 1 95.5 157 ILE B CA 1
ATOM 3940 C C . ILE B 1 157 ? -14.062 -9.516 -3.945 1 95.5 157 ILE B C 1
ATOM 3942 O O . ILE B 1 157 ? -14.508 -10.5 -3.354 1 95.5 157 ILE B O 1
ATOM 3946 N N . ILE B 1 158 ? -13.211 -9.562 -4.922 1 97.88 158 ILE B N 1
ATOM 3947 C CA . ILE B 1 158 ? -12.758 -10.836 -5.457 1 97.88 158 ILE B CA 1
ATOM 3948 C C . ILE B 1 158 ? -12.062 -11.633 -4.355 1 97.88 158 ILE B C 1
ATOM 3950 O O . ILE B 1 158 ? -12.383 -12.805 -4.133 1 97.88 158 ILE B O 1
ATOM 3954 N N . LEU B 1 159 ? -11.203 -11 -3.668 1 95.5 159 LEU B N 1
ATOM 3955 C CA . LEU B 1 159 ? -10.422 -11.68 -2.641 1 95.5 159 LEU B CA 1
ATOM 3956 C C . LEU B 1 159 ? -11.312 -12.125 -1.485 1 95.5 159 LEU B C 1
ATOM 3958 O O . LEU B 1 159 ? -11.102 -13.195 -0.907 1 95.5 159 LEU B O 1
ATOM 3962 N N . ASP B 1 160 ? -12.266 -11.32 -1.186 1 91.56 160 ASP B N 1
ATOM 3963 C CA . ASP B 1 160 ? -13.227 -11.688 -0.147 1 91.56 160 ASP B CA 1
ATOM 3964 C C . ASP B 1 160 ? -13.969 -12.969 -0.513 1 91.56 160 ASP B C 1
ATOM 3966 O O . ASP B 1 160 ? -14.102 -13.875 0.312 1 91.56 160 ASP B O 1
ATOM 3970 N N . ALA B 1 161 ? -14.445 -13.039 -1.703 1 96.75 161 ALA B N 1
ATOM 3971 C CA . ALA B 1 161 ? -15.156 -14.227 -2.186 1 96.75 161 ALA B CA 1
ATOM 3972 C C . ALA B 1 161 ? -14.242 -15.453 -2.178 1 96.75 161 ALA B C 1
ATOM 3974 O O . ALA B 1 161 ? -14.656 -16.531 -1.768 1 96.75 161 ALA B O 1
ATOM 3975 N N . LEU B 1 162 ? -13.062 -15.312 -2.619 1 96.94 162 LEU B N 1
ATOM 3976 C CA . LEU B 1 162 ? -12.117 -16.422 -2.68 1 96.94 162 LEU B CA 1
ATOM 3977 C C . LEU B 1 162 ? -11.734 -16.891 -1.278 1 96.94 162 LEU B C 1
ATOM 3979 O O . LEU B 1 162 ? -11.516 -18.078 -1.054 1 96.94 162 LEU B O 1
ATOM 3983 N N . GLU B 1 163 ? -11.656 -15.969 -0.356 1 91.75 163 GLU B N 1
ATOM 3984 C CA . GLU B 1 163 ? -11.359 -16.328 1.029 1 91.75 163 GLU B CA 1
ATOM 3985 C C . GLU B 1 163 ? -12.477 -17.172 1.628 1 91.75 163 GLU B C 1
ATOM 3987 O O . GLU B 1 163 ? -12.211 -18.109 2.393 1 91.75 163 GLU B O 1
ATOM 3992 N N . ASP B 1 164 ? -13.703 -16.875 1.265 1 92.5 164 ASP B N 1
ATOM 3993 C CA . ASP B 1 164 ? -14.812 -17.719 1.689 1 92.5 164 ASP B CA 1
ATOM 3994 C C . ASP B 1 164 ? -14.617 -19.156 1.226 1 92.5 164 ASP B C 1
ATOM 3996 O O . ASP B 1 164 ? -14.844 -20.094 1.991 1 92.5 164 ASP B O 1
ATOM 4000 N N . VAL B 1 165 ? -14.219 -19.266 -0.018 1 96 165 VAL B N 1
ATOM 4001 C CA . VAL B 1 165 ? -14.008 -20.578 -0.593 1 96 165 VAL B CA 1
ATOM 4002 C C . VAL B 1 165 ? -12.875 -21.297 0.146 1 96 165 VAL B C 1
ATOM 4004 O O . VAL B 1 165 ? -13.016 -22.453 0.546 1 96 165 VAL B O 1
ATOM 4007 N N . ARG B 1 166 ? -11.82 -20.578 0.314 1 93.44 166 ARG B N 1
ATOM 4008 C CA . ARG B 1 166 ? -10.664 -21.156 0.997 1 93.44 166 ARG B CA 1
ATOM 4009 C C . ARG B 1 166 ? -11.047 -21.719 2.357 1 93.44 166 ARG B C 1
ATOM 4011 O O . ARG B 1 166 ? -10.641 -22.828 2.715 1 93.44 166 ARG B O 1
ATOM 4018 N N . LYS B 1 167 ? -11.836 -21.016 3.094 1 87.38 167 LYS B N 1
ATOM 4019 C CA . LYS B 1 167 ? -12.258 -21.422 4.43 1 87.38 167 LYS B CA 1
ATOM 4020 C C . LYS B 1 167 ? -13.125 -22.688 4.367 1 87.38 167 LYS B C 1
ATOM 4022 O O . LYS B 1 167 ? -13.008 -23.562 5.223 1 87.38 167 LYS B O 1
ATOM 4027 N N . GLN B 1 168 ? -13.883 -22.719 3.434 1 91.81 168 GLN B N 1
ATOM 4028 C CA . GLN B 1 168 ? -14.836 -23.828 3.346 1 91.81 168 GLN B CA 1
ATOM 4029 C C . GLN B 1 168 ? -14.156 -25.078 2.816 1 91.81 168 GLN B C 1
ATOM 4031 O O . GLN B 1 168 ? -14.43 -26.188 3.293 1 91.81 168 GLN B O 1
ATOM 4036 N N . VAL B 1 169 ? -13.297 -24.906 1.842 1 92.75 169 VAL B N 1
ATOM 4037 C CA . VAL B 1 169 ? -12.727 -26.078 1.2 1 92.75 169 VAL B CA 1
ATOM 4038 C C . VAL B 1 169 ? -11.344 -26.375 1.781 1 92.75 169 VAL B C 1
ATOM 4040 O O . VAL B 1 169 ? -10.727 -27.391 1.444 1 92.75 169 VAL B O 1
ATOM 4043 N N . ASN B 1 170 ? -10.844 -25.594 2.568 1 87.94 170 ASN B N 1
ATOM 4044 C CA . ASN B 1 170 ? -9.539 -25.719 3.215 1 87.94 170 ASN B CA 1
ATOM 4045 C C . ASN B 1 170 ? -8.43 -25.906 2.189 1 87.94 170 ASN B C 1
ATOM 4047 O O . ASN B 1 170 ? -7.621 -26.844 2.305 1 87.94 170 ASN B O 1
ATOM 4051 N N . SER B 1 171 ? -8.523 -25.156 1.169 1 90.81 171 SER B N 1
ATOM 4052 C CA . SER B 1 171 ? -7.531 -25.156 0.103 1 90.81 171 SER B CA 1
ATOM 4053 C C . SER B 1 171 ? -7.145 -23.734 -0.285 1 90.81 171 SER B C 1
ATOM 4055 O O . SER B 1 171 ? -7.988 -22.844 -0.297 1 90.81 171 SER B O 1
ATOM 4057 N N . LYS B 1 172 ? -5.93 -23.562 -0.638 1 92.31 172 LYS B N 1
ATOM 4058 C CA . LYS B 1 172 ? -5.43 -22.25 -1.012 1 92.31 172 LYS B CA 1
ATOM 4059 C C . LYS B 1 172 ? -5.723 -21.938 -2.479 1 92.31 172 LYS B C 1
ATOM 4061 O O . LYS B 1 172 ? -6.051 -22.844 -3.252 1 92.31 172 LYS B O 1
ATOM 4066 N N . TYR B 1 173 ? -5.652 -20.688 -2.814 1 96 173 TYR B N 1
ATOM 4067 C CA . TYR B 1 173 ? -5.836 -20.219 -4.184 1 96 173 TYR B CA 1
ATOM 4068 C C . TYR B 1 173 ? -4.703 -19.297 -4.605 1 96 173 TYR B C 1
ATOM 4070 O O . TYR B 1 173 ? -3.938 -18.812 -3.764 1 96 173 TYR B O 1
ATOM 4078 N N . VAL B 1 174 ? -4.602 -19.109 -5.941 1 96.75 174 VAL B N 1
ATOM 4079 C CA . VAL B 1 174 ? -3.699 -18.125 -6.512 1 96.75 174 VAL B CA 1
ATOM 4080 C C . VAL B 1 174 ? -4.398 -17.391 -7.656 1 96.75 174 VAL B C 1
ATOM 4082 O O . VAL B 1 174 ? -5.156 -17.984 -8.414 1 96.75 174 VAL B O 1
ATOM 4085 N N . VAL B 1 175 ? -4.223 -16.109 -7.711 1 97.81 175 VAL B N 1
ATOM 4086 C CA . VAL B 1 175 ? -4.73 -15.273 -8.789 1 97.81 175 VAL B CA 1
ATOM 4087 C C . VAL B 1 175 ? -3.561 -14.633 -9.539 1 97.81 175 VAL B C 1
ATOM 4089 O O . VAL B 1 175 ? -2.648 -14.086 -8.922 1 97.81 175 VAL B O 1
ATOM 4092 N N . ARG B 1 176 ? -3.584 -14.727 -10.891 1 97.5 176 ARG B N 1
ATOM 4093 C CA . ARG B 1 176 ? -2.545 -14.133 -11.727 1 97.5 176 ARG B CA 1
ATOM 4094 C C . ARG B 1 176 ? -3.107 -13.703 -13.078 1 97.5 176 ARG B C 1
ATOM 4096 O O . ARG B 1 176 ? -4.184 -14.141 -13.477 1 97.5 176 ARG B O 1
ATOM 4103 N N . SER B 1 177 ? -2.381 -12.828 -13.688 1 98.25 177 SER B N 1
ATOM 4104 C CA . SER B 1 177 ? -2.652 -12.484 -15.078 1 98.25 177 SER B CA 1
ATOM 4105 C C . SER B 1 177 ? -1.752 -13.273 -16.031 1 98.25 177 SER B C 1
ATOM 4107 O O . SER B 1 177 ? -0.537 -13.336 -15.828 1 98.25 177 SER B O 1
ATOM 4109 N N . GLU B 1 178 ? -2.32 -13.93 -16.922 1 97 178 GLU B N 1
ATOM 4110 C CA . GLU B 1 178 ? -1.619 -14.594 -18.016 1 97 178 GLU B CA 1
ATOM 4111 C C . GLU B 1 178 ? -2.082 -14.07 -19.375 1 97 178 GLU B C 1
ATOM 4113 O O . GLU B 1 178 ? -3.16 -14.438 -19.844 1 97 178 GLU B O 1
ATOM 4118 N N . GLN B 1 179 ? -1.201 -13.211 -19.969 1 97.38 179 GLN B N 1
ATOM 4119 C CA . GLN B 1 179 ? -1.502 -12.609 -21.266 1 97.38 179 GLN B CA 1
ATOM 4120 C C . GLN B 1 179 ? -2.863 -11.922 -21.25 1 97.38 179 GLN B C 1
ATOM 4122 O O . GLN B 1 179 ? -3.695 -12.156 -22.125 1 97.38 179 GLN B O 1
ATOM 4127 N N . ASP B 1 180 ? -3.141 -11.258 -20.219 1 97.75 180 ASP B N 1
ATOM 4128 C CA . ASP B 1 180 ? -4.289 -10.375 -20.047 1 97.75 180 ASP B CA 1
ATOM 4129 C C . ASP B 1 180 ? -5.531 -11.164 -19.641 1 97.75 180 ASP B C 1
ATOM 4131 O O . ASP B 1 180 ? -6.637 -10.617 -19.609 1 97.75 180 ASP B O 1
ATOM 4135 N N . VAL B 1 181 ? -5.344 -12.469 -19.359 1 98.5 181 VAL B N 1
ATOM 4136 C CA . VAL B 1 181 ? -6.414 -13.297 -18.812 1 98.5 181 VAL B CA 1
ATOM 4137 C C . VAL B 1 181 ? -6.223 -13.453 -17.312 1 98.5 181 VAL B C 1
ATOM 4139 O O . VAL B 1 181 ? -5.129 -13.773 -16.844 1 98.5 181 VAL B O 1
ATOM 4142 N N . MET B 1 182 ? -7.273 -13.172 -16.547 1 98.69 182 MET B N 1
ATOM 4143 C CA . MET B 1 182 ? -7.215 -13.422 -15.117 1 98.69 182 MET B CA 1
ATOM 4144 C C . MET B 1 182 ? -7.418 -14.906 -14.805 1 98.69 182 MET B C 1
ATOM 4146 O O . MET B 1 182 ? -8.477 -15.461 -15.109 1 98.69 182 MET B O 1
ATOM 4150 N N . VAL B 1 183 ? -6.453 -15.5 -14.211 1 98.38 183 VAL B N 1
ATOM 4151 C CA . VAL B 1 183 ? -6.512 -16.922 -13.891 1 98.38 183 VAL B CA 1
ATOM 4152 C C . VAL B 1 183 ? -6.656 -17.109 -12.375 1 98.38 183 VAL B C 1
ATOM 4154 O O . VAL B 1 183 ? -5.895 -16.516 -11.602 1 98.38 183 VAL B O 1
ATOM 4157 N N . VAL B 1 184 ? -7.641 -17.797 -11.93 1 98.31 184 VAL B N 1
ATOM 4158 C CA . VAL B 1 184 ? -7.801 -18.25 -10.547 1 98.31 184 VAL B CA 1
ATOM 4159 C C . VAL B 1 184 ? -7.594 -19.766 -10.477 1 98.31 184 VAL B C 1
ATOM 4161 O O . VAL B 1 184 ? -8.281 -20.531 -11.164 1 98.31 184 VAL B O 1
ATOM 4164 N N . ASP B 1 185 ? -6.605 -20.125 -9.672 1 96.62 185 ASP B N 1
ATOM 4165 C CA . ASP B 1 185 ? -6.207 -21.531 -9.672 1 96.62 185 ASP B CA 1
ATOM 4166 C C . ASP B 1 185 ? -5.777 -21.984 -8.273 1 96.62 185 ASP B C 1
ATOM 4168 O O . ASP B 1 185 ? -5.727 -21.172 -7.348 1 96.62 185 ASP B O 1
ATOM 4172 N N . GLN B 1 186 ? -5.598 -23.297 -8.203 1 95.12 186 GLN B N 1
ATOM 4173 C CA . GLN B 1 186 ? -4.922 -23.844 -7.031 1 95.12 186 GLN B CA 1
ATOM 4174 C C . GLN B 1 186 ? -3.408 -23.703 -7.145 1 95.12 186 GLN B C 1
ATOM 4176 O O . GLN B 1 186 ? -2.842 -23.859 -8.227 1 95.12 186 GLN B O 1
ATOM 4181 N N . PRO B 1 187 ? -2.824 -23.328 -6.039 1 94.81 187 PRO B N 1
ATOM 4182 C CA . PRO B 1 187 ? -1.36 -23.297 -6.102 1 94.81 187 PRO B CA 1
ATOM 4183 C C . PRO B 1 187 ? -0.74 -24.656 -6.363 1 94.81 187 PRO B C 1
ATOM 4185 O O . PRO B 1 187 ? -1.326 -25.688 -6.004 1 94.81 187 PRO B O 1
ATOM 4188 N N . GLY B 1 188 ? 0.422 -24.672 -7 1 94.75 188 GLY B N 1
ATOM 4189 C CA . GLY B 1 188 ? 1.223 -25.875 -7.156 1 94.75 188 GLY B CA 1
ATOM 4190 C C . GLY B 1 188 ? 0.827 -26.703 -8.367 1 94.75 188 GLY B C 1
ATOM 4191 O O . GLY B 1 188 ? 1.227 -27.859 -8.492 1 94.75 188 GLY B O 1
ATOM 4192 N N . THR B 1 189 ? 0.056 -26.125 -9.234 1 92.88 189 THR B N 1
ATOM 4193 C CA . THR B 1 189 ? -0.416 -26.875 -10.383 1 92.88 189 THR B CA 1
ATOM 4194 C C . THR B 1 189 ? 0.581 -26.797 -11.539 1 92.88 189 THR B C 1
ATOM 4196 O O . THR B 1 189 ? 0.374 -27.391 -12.594 1 92.88 189 THR B O 1
ATOM 4199 N N . ASN B 1 190 ? 1.641 -26.016 -11.281 1 93.62 190 ASN B N 1
ATOM 4200 C CA . ASN B 1 190 ? 2.656 -25.938 -12.328 1 93.62 190 ASN B CA 1
ATOM 4201 C C . ASN B 1 190 ? 3.238 -27.312 -12.656 1 93.62 190 ASN B C 1
ATOM 4203 O O . ASN B 1 190 ? 3.432 -28.141 -11.758 1 93.62 190 ASN B O 1
ATOM 4207 N N . THR B 1 191 ? 3.51 -27.547 -13.961 1 91.88 191 THR B N 1
ATOM 4208 C CA . THR B 1 191 ? 4.012 -28.828 -14.43 1 91.88 191 THR B CA 1
ATOM 4209 C C . THR B 1 191 ? 5.516 -28.953 -14.188 1 91.88 191 THR B C 1
ATOM 4211 O O . THR B 1 191 ? 6.012 -30.016 -13.828 1 91.88 191 THR B O 1
ATOM 4214 N N . GLU B 1 192 ? 6.152 -27.844 -14.438 1 91.44 192 GLU B N 1
ATOM 4215 C CA . GLU B 1 192 ? 7.594 -27.828 -14.211 1 91.44 192 GLU B CA 1
ATOM 4216 C C . GLU B 1 192 ? 7.922 -27.453 -12.766 1 91.44 192 GLU B C 1
ATOM 4218 O O . GLU B 1 192 ? 7.645 -26.328 -12.336 1 91.44 192 GLU B O 1
ATOM 4223 N N . ILE B 1 193 ? 8.492 -28.406 -12.031 1 93.75 193 ILE B N 1
ATOM 4224 C CA . ILE B 1 193 ? 8.883 -28.156 -10.648 1 93.75 193 ILE B CA 1
ATOM 4225 C C . ILE B 1 193 ? 10.398 -28 -10.562 1 93.75 193 ILE B C 1
ATOM 4227 O O . ILE B 1 193 ? 11.148 -28.953 -10.797 1 93.75 193 ILE B O 1
ATOM 4231 N N . TYR B 1 194 ? 10.812 -26.844 -10.273 1 92 194 TYR B N 1
ATOM 4232 C CA . TYR B 1 194 ? 12.242 -26.562 -10.188 1 92 194 TYR B CA 1
ATOM 4233 C C . TYR B 1 194 ? 12.797 -27 -8.836 1 92 194 TYR B C 1
ATOM 4235 O O . TYR B 1 194 ? 12.164 -26.812 -7.801 1 92 194 TYR B O 1
ATOM 4243 N N . LEU B 1 195 ? 13.969 -27.641 -8.875 1 91.44 195 LEU B N 1
ATOM 4244 C CA . LEU B 1 195 ? 14.68 -28.078 -7.676 1 91.44 195 LEU B CA 1
ATOM 4245 C C . LEU B 1 195 ? 15.891 -27.188 -7.406 1 91.44 195 LEU B C 1
ATOM 4247 O O . LEU B 1 195 ? 16.719 -26.984 -8.289 1 91.44 195 LEU B O 1
ATOM 4251 N N . PHE B 1 196 ? 15.93 -26.688 -6.184 1 88.88 196 PHE B N 1
ATOM 4252 C CA . PHE B 1 196 ? 17.094 -25.922 -5.746 1 88.88 196 PHE B CA 1
ATOM 4253 C C . PHE B 1 196 ? 17.859 -26.672 -4.656 1 88.88 196 PHE B C 1
ATOM 4255 O O . PHE B 1 196 ? 17.359 -26.844 -3.545 1 88.88 196 PHE B O 1
ATOM 4262 N N . ASP B 1 197 ? 19.047 -27.234 -4.891 1 82.06 197 ASP B N 1
ATOM 4263 C CA . ASP B 1 197 ? 19.766 -28.172 -4.023 1 82.06 197 ASP B CA 1
ATOM 4264 C C . ASP B 1 197 ? 21 -27.516 -3.422 1 82.06 197 ASP B C 1
ATOM 4266 O O . ASP B 1 197 ? 21.891 -28.203 -2.906 1 82.06 197 ASP B O 1
ATOM 4270 N N . GLY B 1 198 ? 21.141 -26.328 -3.113 1 69.06 198 GLY B N 1
ATOM 4271 C CA . GLY B 1 198 ? 22.234 -25.703 -2.383 1 69.06 198 GLY B CA 1
ATOM 4272 C C . GLY B 1 198 ? 23.453 -25.422 -3.25 1 69.06 198 GLY B C 1
ATOM 4273 O O . GLY B 1 198 ? 24.406 -24.766 -2.811 1 69.06 198 GLY B O 1
ATOM 4274 N N . SER B 1 199 ? 23.656 -26.125 -4.32 1 64.12 199 SER B N 1
ATOM 4275 C CA . SER B 1 199 ? 24.812 -25.859 -5.156 1 64.12 199 SER B CA 1
ATOM 4276 C C . SER B 1 199 ? 24.844 -24.406 -5.625 1 64.12 199 SER B C 1
ATOM 4278 O O . SER B 1 199 ? 25.875 -23.906 -6.094 1 64.12 199 SER B O 1
ATOM 4280 N N . ASN B 1 200 ? 23.797 -23.75 -5.355 1 60.47 200 ASN B N 1
ATOM 4281 C CA . ASN B 1 200 ? 23.688 -22.375 -5.832 1 60.47 200 ASN B CA 1
ATOM 4282 C C . ASN B 1 200 ? 23.875 -21.359 -4.699 1 60.47 200 ASN B C 1
ATOM 4284 O O . ASN B 1 200 ? 23.625 -21.688 -3.533 1 60.47 200 ASN B O 1
ATOM 4288 N N . THR B 1 201 ? 24.734 -20.375 -4.977 1 67.25 201 THR B N 1
ATOM 4289 C CA . THR B 1 201 ? 24.781 -19.266 -4.027 1 67.25 201 THR B CA 1
ATOM 4290 C C . THR B 1 201 ? 23.375 -18.859 -3.602 1 67.25 201 THR B C 1
ATOM 4292 O O . THR B 1 201 ? 22.531 -18.578 -4.449 1 67.25 201 THR B O 1
ATOM 4295 N N . MET B 1 202 ? 23.031 -19.188 -2.412 1 79.25 202 MET B N 1
ATOM 4296 C CA . MET B 1 202 ? 21.688 -18.875 -1.918 1 79.25 202 MET B CA 1
ATOM 4297 C C . MET B 1 202 ? 21.766 -18.203 -0.553 1 79.25 202 MET B C 1
ATOM 4299 O O . MET B 1 202 ? 22.656 -18.484 0.239 1 79.25 202 MET B O 1
ATOM 4303 N N . THR B 1 203 ? 20.969 -17.25 -0.459 1 81.12 203 THR B N 1
ATOM 4304 C CA . THR B 1 203 ? 20.781 -16.609 0.84 1 81.12 203 THR B CA 1
ATOM 4305 C C . THR B 1 203 ? 19.359 -16.828 1.347 1 81.12 203 THR B C 1
ATOM 4307 O O . THR B 1 203 ? 18.391 -16.625 0.611 1 81.12 203 THR B O 1
ATOM 4310 N N . ILE B 1 204 ? 19.234 -17.375 2.533 1 83.06 204 ILE B N 1
ATOM 4311 C CA . ILE B 1 204 ? 17.938 -17.609 3.16 1 83.06 204 ILE B CA 1
ATOM 4312 C C . ILE B 1 204 ? 17.734 -16.594 4.285 1 83.06 204 ILE B C 1
ATOM 4314 O O . ILE B 1 204 ? 18.656 -16.312 5.062 1 83.06 204 ILE B O 1
ATOM 4318 N N . SER B 1 205 ? 16.609 -16.031 4.25 1 85.5 205 SER B N 1
ATOM 4319 C CA . SER B 1 205 ? 16.234 -15.117 5.328 1 85.5 205 SER B CA 1
ATOM 4320 C C . SER B 1 205 ? 14.789 -15.336 5.758 1 85.5 205 SER B C 1
ATOM 4322 O O . SER B 1 205 ? 14.047 -16.078 5.117 1 85.5 205 SER B O 1
ATOM 4324 N N . THR B 1 206 ? 14.484 -14.867 6.926 1 86.88 206 THR B N 1
ATOM 4325 C CA . THR B 1 206 ? 13.133 -14.93 7.457 1 86.88 206 THR B CA 1
ATOM 4326 C C . THR B 1 206 ? 12.586 -13.531 7.723 1 86.88 206 THR B C 1
ATOM 4328 O O . THR B 1 206 ? 13.289 -12.672 8.258 1 86.88 206 THR B O 1
ATOM 4331 N N . ARG B 1 207 ? 11.398 -13.375 7.242 1 89.31 207 ARG B N 1
ATOM 4332 C CA . ARG B 1 207 ? 10.695 -12.125 7.512 1 89.31 207 ARG B CA 1
ATOM 4333 C C . ARG B 1 207 ? 9.547 -12.344 8.484 1 89.31 207 ARG B C 1
ATOM 4335 O O . ARG B 1 207 ? 8.711 -13.227 8.281 1 89.31 207 ARG B O 1
ATOM 4342 N N . ILE B 1 208 ? 9.562 -11.625 9.547 1 92.88 208 ILE B N 1
ATOM 4343 C CA . ILE B 1 208 ? 8.461 -11.625 10.508 1 92.88 208 ILE B CA 1
ATOM 4344 C C . ILE B 1 208 ? 7.828 -10.234 10.57 1 92.88 208 ILE B C 1
ATOM 4346 O O . ILE B 1 208 ? 8.531 -9.234 10.711 1 92.88 208 ILE B O 1
ATOM 4350 N N . THR B 1 209 ? 6.512 -10.164 10.469 1 94.81 209 THR B N 1
ATOM 4351 C CA . THR B 1 209 ? 5.871 -8.859 10.383 1 94.81 209 THR B CA 1
ATOM 4352 C C . THR B 1 209 ? 4.562 -8.844 11.172 1 94.81 209 THR B C 1
ATOM 4354 O O . THR B 1 209 ? 3.918 -9.883 11.328 1 94.81 209 THR B O 1
ATOM 4357 N N . MET B 1 210 ? 4.211 -7.66 11.602 1 96.38 210 MET B N 1
ATOM 4358 C CA . MET B 1 210 ? 2.932 -7.453 12.273 1 96.38 210 MET B CA 1
ATOM 4359 C C . MET B 1 210 ? 1.818 -7.219 11.258 1 96.38 210 MET B C 1
ATOM 4361 O O . MET B 1 210 ? 0.644 -7.141 11.625 1 96.38 210 MET B O 1
ATOM 4365 N N . ASP B 1 211 ? 2.156 -7.18 10.023 1 93.38 211 ASP B N 1
ATOM 4366 C CA . ASP B 1 211 ? 1.117 -7.016 9.016 1 93.38 211 ASP B CA 1
ATOM 4367 C C . ASP B 1 211 ? 0.115 -8.172 9.062 1 93.38 211 ASP B C 1
ATOM 4369 O O . ASP B 1 211 ? 0.503 -9.336 9.031 1 93.38 211 ASP B O 1
ATOM 4373 N N . GLY B 1 212 ? -1.188 -7.852 9.164 1 92.25 212 GLY B N 1
ATOM 4374 C CA . GLY B 1 212 ? -2.246 -8.852 9.18 1 92.25 212 GLY B CA 1
ATOM 4375 C C . GLY B 1 212 ? -2.564 -9.359 10.578 1 92.25 212 GLY B C 1
ATOM 4376 O O . GLY B 1 212 ? -3.531 -10.094 10.766 1 92.25 212 GLY B O 1
ATOM 4377 N N . LEU B 1 213 ? -1.758 -8.953 11.492 1 96.81 213 LEU B N 1
ATOM 4378 C CA . LEU B 1 213 ? -1.962 -9.352 12.883 1 96.81 213 LEU B CA 1
ATOM 4379 C C . LEU B 1 213 ? -3.221 -8.711 13.453 1 96.81 213 LEU B C 1
ATOM 4381 O O . LEU B 1 213 ? -3.5 -7.535 13.195 1 96.81 213 LEU B O 1
ATOM 4385 N N . LEU B 1 214 ? -3.998 -9.508 14.164 1 97.69 214 LEU B N 1
ATOM 4386 C CA . LEU B 1 214 ? -5.176 -8.992 14.859 1 97.69 214 LEU B CA 1
ATOM 4387 C C . LEU B 1 214 ? -5.062 -9.211 16.359 1 97.69 214 LEU B C 1
ATOM 4389 O O . LEU B 1 214 ? -4.641 -10.281 16.812 1 97.69 214 LEU B O 1
ATOM 4393 N N . THR B 1 215 ? -5.375 -8.211 17.062 1 98.44 215 THR B N 1
ATOM 4394 C CA . THR B 1 215 ? -5.379 -8.328 18.516 1 98.44 215 THR B CA 1
ATOM 4395 C C . THR B 1 215 ? -6.777 -8.078 19.078 1 98.44 215 THR B C 1
ATOM 4397 O O . THR B 1 215 ? -7.02 -8.266 20.281 1 98.44 215 THR B O 1
ATOM 4400 N N . ARG B 1 216 ? -7.691 -7.668 18.25 1 98.25 216 ARG B N 1
ATOM 4401 C CA . ARG B 1 216 ? -9.062 -7.379 18.656 1 98.25 216 ARG B CA 1
ATOM 4402 C C . ARG B 1 216 ? -10.031 -7.574 17.5 1 98.25 216 ARG B C 1
ATOM 4404 O O . ARG B 1 216 ? -9.711 -7.254 16.344 1 98.25 216 ARG B O 1
ATOM 4411 N N . VAL B 1 217 ? -11.18 -8.133 17.703 1 97.94 217 VAL B N 1
ATOM 4412 C CA . VAL B 1 217 ? -12.266 -8.211 16.734 1 97.94 217 VAL B CA 1
ATOM 4413 C C . VAL B 1 217 ? -13.562 -7.699 17.359 1 97.94 217 VAL B C 1
ATOM 4415 O O . VAL B 1 217 ? -13.984 -8.195 18.406 1 97.94 217 VAL B O 1
ATOM 4418 N N . ALA B 1 218 ? -14.102 -6.723 16.797 1 97.81 218 ALA B N 1
ATOM 4419 C CA . ALA B 1 218 ? -15.367 -6.156 17.266 1 97.81 218 ALA B CA 1
ATOM 4420 C C . ALA B 1 218 ? -16.547 -6.695 16.453 1 97.81 218 ALA B C 1
ATOM 4422 O O . ALA B 1 218 ? -16.5 -6.723 15.227 1 97.81 218 ALA B O 1
ATOM 4423 N N . VAL B 1 219 ? -17.594 -7.121 17.125 1 96.81 219 VAL B N 1
ATOM 4424 C CA . VAL B 1 219 ? -18.828 -7.598 16.5 1 96.81 219 VAL B CA 1
ATOM 4425 C C . VAL B 1 219 ? -19.891 -6.504 16.562 1 96.81 219 VAL B C 1
ATOM 4427 O O . VAL B 1 219 ? -20.312 -6.09 17.641 1 96.81 219 VAL B O 1
ATOM 4430 N N . TYR B 1 220 ? -20.25 -6.109 15.406 1 94.25 220 TYR B N 1
ATOM 4431 C CA . TYR B 1 220 ? -21.297 -5.09 15.305 1 94.25 220 TYR B CA 1
ATOM 4432 C C . TYR B 1 220 ? -22.641 -5.711 14.992 1 94.25 220 TYR B C 1
ATOM 4434 O O . TYR B 1 220 ? -22.719 -6.746 14.328 1 94.25 220 TYR B O 1
ATOM 4442 N N . GLY B 1 221 ? -23.703 -5.109 15.469 1 90.56 221 GLY B N 1
ATOM 4443 C CA . GLY B 1 221 ? -25.062 -5.566 15.195 1 90.56 221 GLY B CA 1
ATOM 4444 C C . GLY B 1 221 ? -25.641 -4.98 13.922 1 90.56 221 GLY B C 1
ATOM 4445 O O . GLY B 1 221 ? -24.906 -4.5 13.062 1 90.56 221 GLY B O 1
ATOM 4446 N N . LYS B 1 222 ? -26.906 -5.184 13.836 1 83.06 222 LYS B N 1
ATOM 4447 C CA . LYS B 1 222 ? -27.625 -4.652 12.688 1 83.06 222 LYS B CA 1
ATOM 4448 C C . LYS B 1 222 ? -27.562 -3.129 12.641 1 83.06 222 LYS B C 1
ATOM 4450 O O . LYS B 1 222 ? -27.688 -2.467 13.672 1 83.06 222 LYS B O 1
ATOM 4455 N N . ARG B 1 223 ? -27.375 -2.672 11.461 1 82.75 223 ARG B N 1
ATOM 4456 C CA . ARG B 1 223 ? -27.344 -1.226 11.266 1 82.75 223 ARG B CA 1
ATOM 4457 C C . ARG B 1 223 ? -28.766 -0.654 11.211 1 82.75 223 ARG B C 1
ATOM 4459 O O . ARG B 1 223 ? -29.672 -1.284 10.672 1 82.75 223 ARG B O 1
ATOM 4466 N N . ASP B 1 224 ? -28.906 0.523 11.734 1 83.06 224 ASP B N 1
ATOM 4467 C CA . ASP B 1 224 ? -30.188 1.207 11.586 1 83.06 224 ASP B CA 1
ATOM 4468 C C . ASP B 1 224 ? -30.25 1.98 10.273 1 83.06 224 ASP B C 1
ATOM 4470 O O . ASP B 1 224 ? -29.359 1.854 9.43 1 83.06 224 ASP B O 1
ATOM 4474 N N . ASP B 1 225 ? -31.266 2.754 10.117 1 75.25 225 ASP B N 1
ATOM 4475 C CA . ASP B 1 225 ? -31.531 3.428 8.852 1 75.25 225 ASP B CA 1
ATOM 4476 C C . ASP B 1 225 ? -30.484 4.5 8.562 1 75.25 225 ASP B C 1
ATOM 4478 O O . ASP B 1 225 ? -30.203 4.812 7.402 1 75.25 225 ASP B O 1
ATOM 4482 N N . ASP B 1 226 ? -29.875 4.91 9.656 1 77.94 226 ASP B N 1
ATOM 4483 C CA . ASP B 1 226 ? -28.875 5.961 9.5 1 77.94 226 ASP B CA 1
ATOM 4484 C C . ASP B 1 226 ? -27.469 5.367 9.336 1 77.94 226 ASP B C 1
ATOM 4486 O O . ASP B 1 226 ? -26.516 6.094 9.062 1 77.94 226 ASP B O 1
ATOM 4490 N N . GLY B 1 227 ? -27.375 4.066 9.516 1 80.19 227 GLY B N 1
ATOM 4491 C CA . GLY B 1 227 ? -26.094 3.389 9.375 1 80.19 227 GLY B CA 1
ATOM 4492 C C . GLY B 1 227 ? -25.375 3.207 10.703 1 80.19 227 GLY B C 1
ATOM 4493 O O . GLY B 1 227 ? -24.203 2.812 10.727 1 80.19 227 GLY B O 1
ATOM 4494 N N . ARG B 1 228 ? -26.125 3.455 11.828 1 87.62 228 ARG B N 1
ATOM 4495 C CA . ARG B 1 228 ? -25.547 3.252 13.148 1 87.62 228 ARG B CA 1
ATOM 4496 C C . ARG B 1 228 ? -25.578 1.778 13.539 1 87.62 228 ARG B C 1
ATOM 4498 O O . ARG B 1 228 ? -26.5 1.048 13.164 1 87.62 228 ARG B O 1
ATOM 4505 N N . SER B 1 229 ? -24.5 1.408 14.109 1 87.94 229 SER B N 1
ATOM 4506 C CA . SER B 1 229 ? -24.422 0.067 14.68 1 87.94 229 SER B CA 1
ATOM 4507 C C . SER B 1 229 ? -23.656 0.064 15.992 1 87.94 229 SER B C 1
ATOM 4509 O O . SER B 1 229 ? -22.734 0.872 16.188 1 87.94 229 SER B O 1
ATOM 4511 N N . SER B 1 230 ? -24.047 -0.754 16.891 1 89.56 230 SER B N 1
ATOM 4512 C CA . SER B 1 230 ? -23.375 -0.835 18.188 1 89.56 230 SER B CA 1
ATOM 4513 C C . SER B 1 230 ? -22.516 -2.094 18.281 1 89.56 230 SER B C 1
ATOM 4515 O O . SER B 1 230 ? -22.812 -3.104 17.641 1 89.56 230 SER B O 1
ATOM 4517 N N . VAL B 1 231 ? -21.531 -1.894 19.062 1 91.44 231 VAL B N 1
ATOM 4518 C CA . VAL B 1 231 ? -20.719 -3.07 19.359 1 91.44 231 VAL B CA 1
ATOM 4519 C C . VAL B 1 231 ? -21.484 -4.008 20.297 1 91.44 231 VAL B C 1
ATOM 4521 O O . VAL B 1 231 ? -21.875 -3.615 21.391 1 91.44 231 VAL B O 1
ATOM 4524 N N . GLU B 1 232 ? -21.672 -5.188 19.781 1 93.81 232 GLU B N 1
ATOM 4525 C CA . GLU B 1 232 ? -22.406 -6.168 20.578 1 93.81 232 GLU B CA 1
ATOM 4526 C C . GLU B 1 232 ? -21.453 -7.07 21.359 1 93.81 232 GLU B C 1
ATOM 4528 O O . GLU B 1 232 ? -21.828 -7.648 22.375 1 93.81 232 GLU B O 1
ATOM 4533 N N . ALA B 1 233 ? -20.297 -7.207 20.891 1 95.44 233 ALA B N 1
ATOM 4534 C CA . ALA B 1 233 ? -19.281 -8.008 21.562 1 95.44 233 ALA B CA 1
ATOM 4535 C C . ALA B 1 233 ? -17.891 -7.672 21.047 1 95.44 233 ALA B C 1
ATOM 4537 O O . ALA B 1 233 ? -17.734 -7.086 19.969 1 95.44 233 ALA B O 1
ATOM 4538 N N . THR B 1 234 ? -16.938 -7.906 21.828 1 96.75 234 THR B N 1
ATOM 4539 C CA . THR B 1 234 ? -15.531 -7.777 21.438 1 96.75 234 THR B CA 1
ATOM 4540 C C . THR B 1 234 ? -14.719 -8.977 21.922 1 96.75 234 THR B C 1
ATOM 4542 O O . THR B 1 234 ? -14.883 -9.422 23.047 1 96.75 234 THR B O 1
ATOM 4545 N N . VAL B 1 235 ? -13.953 -9.5 21.031 1 97.56 235 VAL B N 1
ATOM 4546 C CA . VAL B 1 235 ? -12.977 -10.516 21.406 1 97.56 235 VAL B CA 1
ATOM 4547 C C . VAL B 1 235 ? -11.578 -9.914 21.391 1 97.56 235 VAL B C 1
ATOM 4549 O O . VAL B 1 235 ? -11.188 -9.258 20.422 1 97.56 235 VAL B O 1
ATOM 4552 N N . VAL B 1 236 ? -10.867 -10.156 22.484 1 97.25 236 VAL B N 1
ATOM 4553 C CA . VAL B 1 236 ? -9.57 -9.516 22.656 1 97.25 236 VAL B CA 1
ATOM 4554 C C . VAL B 1 236 ? -8.469 -10.57 22.688 1 97.25 236 VAL B C 1
ATOM 4556 O O . VAL B 1 236 ? -8.617 -11.609 23.344 1 97.25 236 VAL B O 1
ATOM 4559 N N . GLY B 1 237 ? -7.418 -10.344 21.938 1 96.75 237 GLY B N 1
ATOM 4560 C CA . GLY B 1 237 ? -6.254 -11.219 21.891 1 96.75 237 GLY B CA 1
ATOM 4561 C C . GLY B 1 237 ? -5.047 -10.641 22.594 1 96.75 237 GLY B C 1
ATOM 4562 O O . GLY B 1 237 ? -5.168 -10.102 23.703 1 96.75 237 GLY B O 1
ATOM 4563 N N . ASP B 1 238 ? -3.861 -10.898 22.062 1 95.56 238 ASP B N 1
ATOM 4564 C CA . ASP B 1 238 ? -2.596 -10.469 22.656 1 95.56 238 ASP B CA 1
ATOM 4565 C C . ASP B 1 238 ? -2.381 -8.969 22.469 1 95.56 238 ASP B C 1
ATOM 4567 O O . ASP B 1 238 ? -1.866 -8.531 21.438 1 95.56 238 ASP B O 1
ATOM 4571 N N . THR B 1 239 ? -2.623 -8.172 23.438 1 90.75 239 THR B N 1
ATOM 4572 C CA . THR B 1 239 ? -2.594 -6.719 23.344 1 90.75 239 THR B CA 1
ATOM 4573 C C . THR B 1 239 ? -1.166 -6.199 23.484 1 90.75 239 THR B C 1
ATOM 4575 O O . THR B 1 239 ? -0.93 -4.992 23.406 1 90.75 239 THR B O 1
ATOM 4578 N N . ARG B 1 240 ? -0.144 -7.137 23.719 1 92.06 240 ARG B N 1
ATOM 4579 C CA . ARG B 1 240 ? 1.25 -6.707 23.766 1 92.06 240 ARG B CA 1
ATOM 4580 C C . ARG B 1 240 ? 1.667 -6.082 22.438 1 92.06 240 ARG B C 1
ATOM 4582 O O . ARG B 1 240 ? 2.598 -5.273 22.391 1 92.06 240 ARG B O 1
ATOM 4589 N N . TYR B 1 241 ? 0.929 -6.402 21.281 1 95.69 241 TYR B N 1
ATOM 4590 C CA . TYR B 1 241 ? 1.228 -5.891 19.953 1 95.69 241 TYR B CA 1
ATOM 4591 C C . TYR B 1 241 ? 0.484 -4.586 19.688 1 95.69 241 TYR B C 1
ATOM 4593 O O . TYR B 1 241 ? 0.563 -4.031 18.594 1 95.69 241 TYR B O 1
ATOM 4601 N N . GLY B 1 242 ? -0.199 -4.047 20.688 1 94.44 242 GLY B N 1
ATOM 4602 C CA . GLY B 1 242 ? -1.099 -2.93 20.453 1 94.44 242 GLY B CA 1
ATOM 4603 C C . GLY B 1 242 ? -2.48 -3.363 20 1 94.44 242 GLY B C 1
ATOM 4604 O O . GLY B 1 242 ? -2.811 -4.551 20.047 1 94.44 242 GLY B O 1
ATOM 4605 N N . THR B 1 243 ? -3.285 -2.385 19.672 1 97 243 THR B N 1
ATOM 4606 C CA . THR B 1 243 ? -4.629 -2.701 19.203 1 97 243 THR B CA 1
ATOM 4607 C C . THR B 1 243 ? -4.68 -2.736 17.688 1 97 243 THR B C 1
ATOM 4609 O O . THR B 1 243 ? -4.5 -1.708 17.031 1 97 243 THR B O 1
ATOM 4612 N N . LEU B 1 244 ? -4.867 -3.846 17.172 1 98.12 244 LEU B N 1
ATOM 4613 C CA . LEU B 1 244 ? -5.113 -4.129 15.758 1 98.12 244 LEU B CA 1
ATOM 4614 C C . LEU B 1 244 ? -6.469 -4.801 15.57 1 98.12 244 LEU B C 1
ATOM 4616 O O . LEU B 1 244 ? -6.609 -6.004 15.797 1 98.12 244 LEU B O 1
ATOM 4620 N N . GLN B 1 245 ? -7.418 -3.961 15.094 1 97.94 245 GLN B N 1
ATOM 4621 C CA . GLN B 1 245 ? -8.805 -4.391 15.195 1 97.94 245 GLN B CA 1
ATOM 4622 C C . GLN B 1 245 ? -9.383 -4.734 13.82 1 97.94 245 GLN B C 1
ATOM 4624 O O . GLN B 1 245 ? -9.133 -4.027 12.844 1 97.94 245 GLN B O 1
ATOM 4629 N N . ALA B 1 246 ? -10.172 -5.766 13.766 1 96.62 246 ALA B N 1
ATOM 4630 C CA . ALA B 1 246 ? -11.078 -6.07 12.656 1 96.62 246 ALA B CA 1
ATOM 4631 C C . ALA B 1 246 ? -12.539 -5.984 13.102 1 96.62 246 ALA B C 1
ATOM 4633 O O . ALA B 1 246 ? -12.82 -5.91 14.297 1 96.62 246 ALA B O 1
ATOM 4634 N N . VAL B 1 247 ? -13.422 -5.965 12.133 1 95.12 247 VAL B N 1
ATOM 4635 C CA . VAL B 1 247 ? -14.852 -5.824 12.383 1 95.12 247 VAL B CA 1
ATOM 4636 C C . VAL B 1 247 ? -15.609 -6.98 11.734 1 95.12 247 VAL B C 1
ATOM 4638 O O . VAL B 1 247 ? -15.305 -7.371 10.602 1 95.12 247 VAL B O 1
ATOM 4641 N N . ILE B 1 248 ? -16.562 -7.543 12.445 1 92.56 248 ILE B N 1
ATOM 4642 C CA . ILE B 1 248 ? -17.531 -8.438 11.828 1 92.56 248 ILE B CA 1
ATOM 4643 C C . ILE B 1 248 ? -18.953 -7.98 12.18 1 92.56 248 ILE B C 1
ATOM 4645 O O . ILE B 1 248 ? -19.156 -7.258 13.156 1 92.56 248 ILE B O 1
ATOM 4649 N N . TYR B 1 249 ? -19.906 -8.375 11.344 1 87.5 249 TYR B N 1
ATOM 4650 C CA . TYR B 1 249 ? -21.312 -8 11.547 1 87.5 249 TYR B CA 1
ATOM 4651 C C . TYR B 1 249 ? -22.172 -9.227 11.805 1 87.5 249 TYR B C 1
ATOM 4653 O O . TYR B 1 249 ? -22.078 -10.227 11.086 1 87.5 249 TYR B O 1
ATOM 4661 N N . ARG B 1 250 ? -22.922 -9.141 12.859 1 89.5 250 ARG B N 1
ATOM 4662 C CA . ARG B 1 250 ? -23.844 -10.219 13.188 1 89.5 250 ARG B CA 1
ATOM 4663 C C . ARG B 1 250 ? -25.078 -10.195 12.281 1 89.5 250 ARG B C 1
ATOM 4665 O O . ARG B 1 250 ? -25.734 -9.164 12.156 1 89.5 250 ARG B O 1
ATOM 4672 N N . ASP B 1 251 ? -25.328 -11.352 11.781 1 80.06 251 ASP B N 1
ATOM 4673 C CA . ASP B 1 251 ? -26.516 -11.492 10.945 1 80.06 251 ASP B CA 1
ATOM 4674 C C . ASP B 1 251 ? -27.781 -11.586 11.805 1 80.06 251 ASP B C 1
ATOM 4676 O O . ASP B 1 251 ? -27.734 -12.062 12.938 1 80.06 251 ASP B O 1
ATOM 4680 N N . GLU B 1 252 ? -28.938 -11.234 11.25 1 78.19 252 GLU B N 1
ATOM 4681 C CA . GLU B 1 252 ? -30.203 -11.273 11.969 1 78.19 252 GLU B CA 1
ATOM 4682 C C . GLU B 1 252 ? -30.516 -12.688 12.461 1 78.19 252 GLU B C 1
ATOM 4684 O O . GLU B 1 252 ? -31.141 -12.859 13.516 1 78.19 252 GLU B O 1
ATOM 4689 N N . ASN B 1 253 ? -30.031 -13.641 11.773 1 83 253 ASN B N 1
ATOM 4690 C CA . ASN B 1 253 ? -30.359 -15.023 12.102 1 83 253 ASN B CA 1
ATOM 4691 C C . ASN B 1 253 ? -29.234 -15.688 12.898 1 83 253 ASN B C 1
ATOM 4693 O O . ASN B 1 253 ? -29.266 -16.891 13.156 1 83 253 ASN B O 1
ATOM 4697 N N . GLN B 1 254 ? -28.297 -14.906 13.242 1 86.81 254 GLN B N 1
ATOM 4698 C CA . GLN B 1 254 ? -27.141 -15.422 13.969 1 86.81 254 GLN B CA 1
ATOM 4699 C C . GLN B 1 254 ? -27.188 -15.008 15.438 1 86.81 254 GLN B C 1
ATOM 4701 O O . GLN B 1 254 ? -27.469 -13.852 15.758 1 86.81 254 GLN B O 1
ATOM 4706 N N . SER B 1 255 ? -26.969 -15.93 16.328 1 92.12 255 SER B N 1
ATOM 4707 C CA . SER B 1 255 ? -26.875 -15.586 17.734 1 92.12 255 SER B CA 1
ATOM 4708 C C . SER B 1 255 ? -25.578 -14.836 18.031 1 92.12 255 SER B C 1
ATOM 4710 O O . SER B 1 255 ? -24.625 -14.906 17.266 1 92.12 255 SER B O 1
ATOM 4712 N N . ILE B 1 256 ? -25.578 -14.172 19.172 1 93 256 ILE B N 1
ATOM 4713 C CA . ILE B 1 256 ? -24.391 -13.438 19.578 1 93 256 ILE B CA 1
ATOM 4714 C C . ILE B 1 256 ? -23.25 -14.414 19.859 1 93 256 ILE B C 1
ATOM 4716 O O . ILE B 1 256 ? -22.094 -14.117 19.578 1 93 256 ILE B O 1
ATOM 4720 N N . GLN B 1 257 ? -23.609 -15.609 20.375 1 94.88 257 GLN B N 1
ATOM 4721 C CA . GLN B 1 257 ? -22.609 -16.625 20.656 1 94.88 257 GLN B CA 1
ATOM 4722 C C . GLN B 1 257 ? -21.953 -17.141 19.375 1 94.88 257 GLN B C 1
ATOM 4724 O O . GLN B 1 257 ? -20.734 -17.344 19.344 1 94.88 257 GLN B O 1
ATOM 4729 N N . GLU B 1 258 ? -22.766 -17.203 18.438 1 93.5 258 GLU B N 1
ATOM 4730 C CA . GLU B 1 258 ? -22.234 -17.641 17.141 1 93.5 258 GLU B CA 1
ATOM 4731 C C . GLU B 1 258 ? -21.312 -16.578 16.547 1 93.5 258 GLU B C 1
ATOM 4733 O O . GLU B 1 258 ? -20.25 -16.906 16.016 1 93.5 258 GLU B O 1
ATOM 4738 N N . ALA B 1 259 ? -21.719 -15.383 16.641 1 93.69 259 ALA B N 1
ATOM 4739 C CA . ALA B 1 259 ? -20.906 -14.281 16.125 1 93.69 259 ALA B CA 1
ATOM 4740 C C . ALA B 1 259 ? -19.594 -14.164 16.875 1 93.69 259 ALA B C 1
ATOM 4742 O O . ALA B 1 259 ? -18.547 -13.914 16.266 1 93.69 259 ALA B O 1
ATOM 4743 N N . LYS B 1 260 ? -19.625 -14.375 18.125 1 95.75 260 LYS B N 1
ATOM 4744 C CA . LYS B 1 260 ? -18.406 -14.352 18.938 1 95.75 260 LYS B CA 1
ATOM 4745 C C . LYS B 1 260 ? -17.453 -15.469 18.547 1 95.75 260 LYS B C 1
ATOM 4747 O O . LYS B 1 260 ? -16.234 -15.273 18.516 1 95.75 260 LYS B O 1
ATOM 4752 N N . SER B 1 261 ? -18.078 -16.594 18.328 1 95.31 261 SER B N 1
ATOM 4753 C CA . SER B 1 261 ? -17.266 -17.734 17.891 1 95.31 261 SER B CA 1
ATOM 4754 C C . SER B 1 261 ? -16.578 -17.453 16.562 1 95.31 261 SER B C 1
ATOM 4756 O O . SER B 1 261 ? -15.406 -17.797 16.375 1 95.31 261 SER B O 1
ATOM 4758 N N . GLU B 1 262 ? -17.297 -16.812 15.727 1 92.81 262 GLU B N 1
ATOM 4759 C CA . GLU B 1 262 ? -16.719 -16.406 14.453 1 92.81 262 GLU B CA 1
ATOM 4760 C C . GLU B 1 262 ? -15.586 -15.406 14.656 1 92.81 262 GLU B C 1
ATOM 4762 O O . GLU B 1 262 ? -14.531 -15.523 14.039 1 92.81 262 GLU B O 1
ATOM 4767 N N . ALA B 1 263 ? -15.805 -14.453 15.508 1 96.12 263 ALA B N 1
ATOM 4768 C CA . ALA B 1 263 ? -14.789 -13.453 15.836 1 96.12 263 ALA B CA 1
ATOM 4769 C C . ALA B 1 263 ? -13.539 -14.102 16.406 1 96.12 263 ALA B C 1
ATOM 4771 O O . ALA B 1 263 ? -12.414 -13.742 16.047 1 96.12 263 ALA B O 1
ATOM 4772 N N . GLN B 1 264 ? -13.758 -15.109 17.266 1 97 264 GLN B N 1
ATOM 4773 C CA . GLN B 1 264 ? -12.641 -15.82 17.875 1 97 264 GLN B CA 1
ATOM 4774 C C . GLN B 1 264 ? -11.836 -16.578 16.828 1 97 264 GLN B C 1
ATOM 4776 O O . GLN B 1 264 ? -10.609 -16.609 16.859 1 97 264 GLN B O 1
ATOM 4781 N N . THR B 1 265 ? -12.547 -17.188 15.953 1 94 265 THR B N 1
ATOM 4782 C CA . THR B 1 265 ? -11.883 -17.922 14.875 1 94 265 THR B CA 1
ATOM 4783 C C . THR B 1 265 ? -11.016 -16.984 14.047 1 94 265 THR B C 1
ATOM 4785 O O . THR B 1 265 ? -9.867 -17.297 13.734 1 94 265 THR B O 1
ATOM 4788 N N . LEU B 1 266 ? -11.617 -15.836 13.742 1 93.62 266 LEU B N 1
ATOM 4789 C CA . LEU B 1 266 ? -10.875 -14.836 12.992 1 93.62 266 LEU B CA 1
ATOM 4790 C C . LEU B 1 266 ? -9.633 -14.391 13.75 1 93.62 266 LEU B C 1
ATOM 4792 O O . LEU B 1 266 ? -8.547 -14.305 13.164 1 93.62 266 LEU B O 1
ATOM 4796 N N . LEU B 1 267 ? -9.773 -14.133 14.969 1 97.19 267 LEU B N 1
ATOM 4797 C CA . LEU B 1 267 ? -8.656 -13.727 15.805 1 97.19 267 LEU B CA 1
ATOM 4798 C C . LEU B 1 267 ? -7.59 -14.812 15.859 1 97.19 267 LEU B C 1
ATOM 4800 O O . LEU B 1 267 ? -6.398 -14.531 15.727 1 97.19 267 LEU B O 1
ATOM 4804 N N . ASP B 1 268 ? -7.961 -16.047 15.992 1 96 268 ASP B N 1
ATOM 4805 C CA . ASP B 1 268 ? -7.035 -17.172 16.109 1 96 268 ASP B CA 1
ATOM 4806 C C . ASP B 1 268 ? -6.227 -17.344 14.828 1 96 268 ASP B C 1
ATOM 4808 O O . ASP B 1 268 ? -5.047 -17.703 14.875 1 96 268 ASP B O 1
ATOM 4812 N N . GLU B 1 269 ? -6.852 -17.047 13.797 1 91.75 269 GLU B N 1
ATOM 4813 C CA . GLU B 1 269 ? -6.188 -17.188 12.5 1 91.75 269 GLU B CA 1
ATOM 4814 C C . GLU B 1 269 ? -5.117 -16.125 12.305 1 91.75 269 GLU B C 1
ATOM 4816 O O . GLU B 1 269 ? -4.188 -16.297 11.523 1 91.75 269 GLU B O 1
ATOM 4821 N N . HIS B 1 270 ? -5.242 -14.984 13.016 1 95.31 270 HIS B N 1
ATOM 4822 C CA . HIS B 1 270 ? -4.359 -13.852 12.781 1 95.31 270 HIS B CA 1
ATOM 4823 C C . HIS B 1 270 ? -3.676 -13.406 14.07 1 95.31 270 HIS B C 1
ATOM 4825 O O . HIS B 1 270 ? -3.236 -12.258 14.18 1 95.31 270 HIS B O 1
ATOM 4831 N N . LYS B 1 271 ? -3.584 -14.203 15.055 1 96.44 271 LYS B N 1
ATOM 4832 C CA . LYS B 1 271 ? -3.156 -13.789 16.391 1 96.44 271 LYS B CA 1
ATOM 4833 C C . LYS B 1 271 ? -1.634 -13.758 16.484 1 96.44 271 LYS B C 1
ATOM 4835 O O . LYS B 1 271 ? -1.083 -13.273 17.484 1 96.44 271 LYS B O 1
ATOM 4840 N N . LYS B 1 272 ? -0.957 -14.328 15.5 1 95.44 272 LYS B N 1
ATOM 4841 C CA . LYS B 1 272 ? 0.502 -14.359 15.508 1 95.44 272 LYS B CA 1
ATOM 4842 C C . LYS B 1 272 ? 1.078 -13.602 14.312 1 95.44 272 LYS B C 1
ATOM 4844 O O . LYS B 1 272 ? 0.486 -13.594 13.234 1 95.44 272 LYS B O 1
ATOM 4849 N N . PRO B 1 273 ? 2.277 -12.945 14.562 1 94.81 273 PRO B N 1
ATOM 4850 C CA . PRO B 1 273 ? 2.943 -12.328 13.406 1 94.81 273 PRO B CA 1
ATOM 4851 C C . PRO B 1 273 ? 3.201 -13.32 12.273 1 94.81 273 PRO B C 1
ATOM 4853 O O . PRO B 1 273 ? 3.488 -14.492 12.531 1 94.81 273 PRO B O 1
ATOM 4856 N N . GLU B 1 274 ? 3.076 -12.852 11.109 1 91.31 274 GLU B N 1
ATOM 4857 C CA . GLU B 1 274 ? 3.299 -13.695 9.938 1 91.31 274 GLU B CA 1
ATOM 4858 C C . GLU B 1 274 ? 4.789 -13.906 9.68 1 91.31 274 GLU B C 1
ATOM 4860 O O . GLU B 1 274 ? 5.566 -12.953 9.695 1 91.31 274 GLU B O 1
ATOM 4865 N N . GLU B 1 275 ? 5.16 -15.102 9.555 1 90.19 275 GLU B N 1
ATOM 4866 C CA . GLU B 1 275 ? 6.535 -15.469 9.234 1 90.19 275 GLU B CA 1
ATOM 4867 C C . GLU B 1 275 ? 6.645 -15.984 7.801 1 90.19 275 GLU B C 1
ATOM 4869 O O . GLU B 1 275 ? 5.883 -16.859 7.391 1 90.19 275 GLU B O 1
ATOM 4874 N N . THR B 1 276 ? 7.527 -15.398 7.055 1 89.19 276 THR B N 1
ATOM 4875 C CA . THR B 1 276 ? 7.738 -15.812 5.672 1 89.19 276 THR B CA 1
ATOM 4876 C C . THR B 1 276 ? 9.211 -16.094 5.414 1 89.19 276 THR B C 1
ATOM 4878 O O . THR B 1 276 ? 10.078 -15.305 5.785 1 89.19 276 THR B O 1
ATOM 4881 N N . ARG B 1 277 ? 9.422 -17.203 4.824 1 89.5 277 ARG B N 1
ATOM 4882 C CA . ARG B 1 277 ? 10.781 -17.531 4.395 1 89.5 277 ARG B CA 1
ATOM 4883 C C . ARG B 1 277 ? 11.086 -16.891 3.039 1 89.5 277 ARG B C 1
ATOM 4885 O O . ARG B 1 277 ? 10.25 -16.922 2.135 1 89.5 277 ARG B O 1
ATOM 4892 N N . THR B 1 278 ? 12.211 -16.312 3.008 1 89.62 278 THR B N 1
ATOM 4893 C CA . THR B 1 278 ? 12.664 -15.688 1.773 1 89.62 278 THR B CA 1
ATOM 4894 C C . THR B 1 278 ? 13.992 -16.281 1.313 1 89.62 278 THR B C 1
ATOM 4896 O O . THR B 1 278 ? 14.906 -16.469 2.119 1 89.62 278 THR B O 1
ATOM 4899 N N . VAL B 1 279 ? 14.109 -16.531 0.019 1 89.69 279 VAL B N 1
ATOM 4900 C CA . VAL B 1 279 ? 15.328 -17.125 -0.528 1 89.69 279 VAL B CA 1
ATOM 4901 C C . VAL B 1 279 ? 15.781 -16.328 -1.747 1 89.69 279 VAL B C 1
ATOM 4903 O O . VAL B 1 279 ? 14.977 -16.016 -2.629 1 89.69 279 VAL B O 1
ATOM 4906 N N . LYS B 1 280 ? 16.984 -15.984 -1.779 1 89.62 280 LYS B N 1
ATOM 4907 C CA . LYS B 1 280 ? 17.609 -15.391 -2.957 1 89.62 280 LYS B CA 1
ATOM 4908 C C . LYS B 1 280 ? 18.359 -16.438 -3.766 1 89.62 280 LYS B C 1
ATOM 4910 O O . LYS B 1 280 ? 19.156 -17.203 -3.215 1 89.62 280 LYS B O 1
ATOM 4915 N N . LEU B 1 281 ? 18.125 -16.469 -5.016 1 89.81 281 LEU B N 1
ATOM 4916 C CA . LEU B 1 281 ? 18.609 -17.516 -5.91 1 89.81 281 LEU B CA 1
ATOM 4917 C C . LEU B 1 281 ? 18.969 -16.953 -7.277 1 89.81 281 LEU B C 1
ATOM 4919 O O . LEU B 1 281 ? 18.641 -15.797 -7.574 1 89.81 281 LEU B O 1
ATOM 4923 N N . PRO B 1 282 ? 19.75 -17.766 -8.039 1 90.69 282 PRO B N 1
ATOM 4924 C CA . PRO B 1 282 ? 19.828 -17.391 -9.453 1 90.69 282 PRO B CA 1
ATOM 4925 C C . PRO B 1 282 ? 18.453 -17.281 -10.102 1 90.69 282 PRO B C 1
ATOM 4927 O O . PRO B 1 282 ? 17.547 -18.047 -9.773 1 90.69 282 PRO B O 1
ATOM 4930 N N . ASN B 1 283 ? 18.297 -16.453 -11.039 1 94.44 283 ASN B N 1
ATOM 4931 C CA . ASN B 1 283 ? 16.984 -16.094 -11.578 1 94.44 283 ASN B CA 1
ATOM 4932 C C . ASN B 1 283 ? 16.453 -17.172 -12.523 1 94.44 283 ASN B C 1
ATOM 4934 O O . ASN B 1 283 ? 17.047 -17.422 -13.57 1 94.44 283 ASN B O 1
ATOM 4938 N N . VAL B 1 284 ? 15.438 -17.781 -12.133 1 94.94 284 VAL B N 1
ATOM 4939 C CA . VAL B 1 284 ? 14.586 -18.594 -13 1 94.94 284 VAL B CA 1
ATOM 4940 C C . VAL B 1 284 ? 13.297 -17.844 -13.312 1 94.94 284 VAL B C 1
ATOM 4942 O O . VAL B 1 284 ? 12.305 -17.953 -12.594 1 94.94 284 VAL B O 1
ATOM 4945 N N . PRO B 1 285 ? 13.242 -17.141 -14.398 1 96.56 285 PRO B N 1
ATOM 4946 C CA . PRO B 1 285 ? 12.219 -16.109 -14.617 1 96.56 285 PRO B CA 1
ATOM 4947 C C . PRO B 1 285 ? 10.828 -16.703 -14.82 1 96.56 285 PRO B C 1
ATOM 4949 O O . PRO B 1 285 ? 9.828 -15.977 -14.797 1 96.56 285 PRO B O 1
ATOM 4952 N N . PHE B 1 286 ? 10.688 -18 -14.969 1 96.38 286 PHE B N 1
ATOM 4953 C CA . PHE B 1 286 ? 9.414 -18.641 -15.266 1 96.38 286 PHE B CA 1
ATOM 4954 C C . PHE B 1 286 ? 8.641 -18.938 -13.992 1 96.38 286 PHE B C 1
ATOM 4956 O O . PHE B 1 286 ? 7.457 -19.266 -14.039 1 96.38 286 PHE B O 1
ATOM 4963 N N . ILE B 1 287 ? 9.312 -18.828 -12.844 1 97.06 287 ILE B N 1
ATOM 4964 C CA . ILE B 1 287 ? 8.664 -19.078 -11.562 1 97.06 287 ILE B CA 1
ATOM 4965 C C . ILE B 1 287 ? 7.715 -17.922 -11.234 1 97.06 287 ILE B C 1
ATOM 4967 O O . ILE B 1 287 ? 8.102 -16.75 -11.305 1 97.06 287 ILE B O 1
ATOM 4971 N N . ARG B 1 288 ? 6.5 -18.281 -10.922 1 97.31 288 ARG B N 1
ATOM 4972 C CA . ARG B 1 288 ? 5.473 -17.297 -10.609 1 97.31 288 ARG B CA 1
ATOM 4973 C C . ARG B 1 288 ? 4.863 -17.547 -9.234 1 97.31 288 ARG B C 1
ATOM 4975 O O . ARG B 1 288 ? 5.039 -18.641 -8.672 1 97.31 288 ARG B O 1
ATOM 4982 N N . LYS B 1 289 ? 4.238 -16.5 -8.773 1 97.69 289 LYS B N 1
ATOM 4983 C CA . LYS B 1 289 ? 3.414 -16.672 -7.578 1 97.69 289 LYS B CA 1
ATOM 4984 C C . LYS B 1 289 ? 2.416 -17.812 -7.77 1 97.69 289 LYS B C 1
ATOM 4986 O O . LYS B 1 289 ? 1.755 -17.906 -8.805 1 97.69 289 LYS B O 1
ATOM 4991 N N . GLY B 1 290 ? 2.391 -18.719 -6.777 1 96.56 290 GLY B N 1
ATOM 4992 C CA . GLY B 1 290 ? 1.489 -19.859 -6.859 1 96.56 290 GLY B CA 1
ATOM 4993 C C . GLY B 1 290 ? 2.189 -21.141 -7.246 1 96.56 290 GLY B C 1
ATOM 4994 O O . GLY B 1 290 ? 1.645 -22.234 -7.055 1 96.56 290 GLY B O 1
ATOM 4995 N N . ASP B 1 291 ? 3.367 -21.062 -7.758 1 97.31 291 ASP B N 1
ATOM 4996 C CA . ASP B 1 291 ? 4.094 -22.25 -8.195 1 97.31 291 ASP B CA 1
ATOM 4997 C C . ASP B 1 291 ? 4.605 -23.062 -7.008 1 97.31 291 ASP B C 1
ATOM 4999 O O . ASP B 1 291 ? 4.859 -22.5 -5.938 1 97.31 291 ASP B O 1
ATOM 5003 N N . ARG B 1 292 ? 4.719 -24.297 -7.277 1 96.88 292 ARG B N 1
ATOM 5004 C CA . ARG B 1 292 ? 5.398 -25.203 -6.355 1 96.88 292 ARG B CA 1
ATOM 5005 C C . ARG B 1 292 ? 6.844 -25.438 -6.777 1 96.88 292 ARG B C 1
ATOM 5007 O O . ARG B 1 292 ? 7.129 -25.609 -7.965 1 96.88 292 ARG B O 1
ATOM 5014 N N . ILE B 1 293 ? 7.711 -25.359 -5.793 1 95.88 293 ILE B N 1
ATOM 5015 C CA . ILE B 1 293 ? 9.125 -25.641 -6.047 1 95.88 293 ILE B CA 1
ATOM 5016 C C . ILE B 1 293 ? 9.664 -26.594 -4.988 1 95.88 293 ILE B C 1
ATOM 5018 O O . ILE B 1 293 ? 9.023 -26.812 -3.957 1 95.88 293 ILE B O 1
ATOM 5022 N N . LYS B 1 294 ? 10.797 -27.219 -5.285 1 93.75 294 LYS B N 1
ATOM 5023 C CA . LYS B 1 294 ? 11.453 -28.109 -4.332 1 93.75 294 LYS B CA 1
ATOM 5024 C C . LYS B 1 294 ? 12.766 -27.516 -3.84 1 93.75 294 LYS B C 1
ATOM 5026 O O . LYS B 1 294 ? 13.57 -27.016 -4.633 1 93.75 294 LYS B O 1
ATOM 5031 N N . MET B 1 295 ? 12.844 -27.438 -2.553 1 90.75 295 MET B N 1
ATOM 5032 C CA . MET B 1 295 ? 14.062 -26.922 -1.923 1 90.75 295 MET B CA 1
ATOM 5033 C C . MET B 1 295 ? 14.797 -28.047 -1.199 1 90.75 295 MET B C 1
ATOM 5035 O O . MET B 1 295 ? 14.18 -28.875 -0.532 1 90.75 295 MET B O 1
ATOM 5039 N N . ASN B 1 296 ? 16.031 -28.125 -1.436 1 86.88 296 ASN B N 1
ATOM 5040 C CA . ASN B 1 296 ? 16.938 -28.984 -0.681 1 86.88 296 ASN B CA 1
ATOM 5041 C C . ASN B 1 296 ? 18.172 -28.234 -0.211 1 86.88 296 ASN B C 1
ATOM 5043 O O . ASN B 1 296 ? 19.297 -28.547 -0.618 1 86.88 296 ASN B O 1
ATOM 5047 N N . VAL B 1 297 ? 17.891 -27.219 0.548 1 77.56 297 VAL B N 1
ATOM 5048 C CA . VAL B 1 297 ? 18.969 -26.344 0.974 1 77.56 297 VAL B CA 1
ATOM 5049 C C . VAL B 1 297 ? 18.828 -26.031 2.459 1 77.56 297 VAL B C 1
ATOM 5051 O O . VAL B 1 297 ? 17.781 -25.531 2.893 1 77.56 297 VAL B O 1
ATOM 5054 N N . GLY B 1 298 ? 19.984 -26.266 3.139 1 73.06 298 GLY B N 1
ATOM 5055 C CA . GLY B 1 298 ? 19.984 -25.953 4.559 1 73.06 298 GLY B CA 1
ATOM 5056 C C . GLY B 1 298 ? 18.828 -26.562 5.309 1 73.06 298 GLY B C 1
ATOM 5057 O O . GLY B 1 298 ? 18.625 -27.781 5.254 1 73.06 298 GLY B O 1
ATOM 5058 N N . SER B 1 299 ? 18.031 -25.641 5.953 1 75.19 299 SER B N 1
ATOM 5059 C CA . SER B 1 299 ? 16.906 -26.078 6.77 1 75.19 299 SER B CA 1
ATOM 5060 C C . SER B 1 299 ? 15.641 -26.219 5.941 1 75.19 299 SER B C 1
ATOM 5062 O O . SER B 1 299 ? 14.609 -26.672 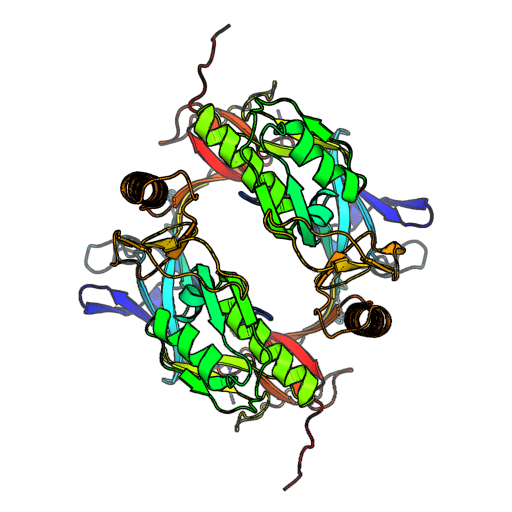6.438 1 75.19 299 SER B O 1
ATOM 5064 N N . MET B 1 300 ? 15.773 -25.859 4.688 1 83.88 300 MET B N 1
ATOM 5065 C CA . MET B 1 300 ? 14.594 -25.953 3.828 1 83.88 300 MET B CA 1
ATOM 5066 C C . MET B 1 300 ? 14.648 -27.219 2.967 1 83.88 300 MET B C 1
ATOM 5068 O O . MET B 1 300 ? 15.492 -27.328 2.076 1 83.88 300 MET B O 1
ATOM 5072 N N . ASN B 1 301 ? 13.883 -28.141 3.4 1 87.06 301 ASN B N 1
ATOM 5073 C CA . ASN B 1 301 ? 13.766 -29.391 2.668 1 87.06 301 ASN B CA 1
ATOM 5074 C C . ASN B 1 301 ? 12.312 -29.75 2.385 1 87.06 301 ASN B C 1
ATOM 5076 O O . ASN B 1 301 ? 11.477 -29.75 3.295 1 87.06 301 ASN B O 1
ATOM 5080 N N . GLY B 1 302 ? 12.07 -29.906 1.091 1 91.81 302 GLY B N 1
ATOM 5081 C CA . GLY B 1 302 ? 10.711 -30.266 0.716 1 91.81 302 GLY B CA 1
ATOM 5082 C C . GLY B 1 302 ? 10.109 -29.344 -0.319 1 91.81 302 GLY B C 1
ATOM 5083 O O . GLY B 1 302 ? 10.836 -28.672 -1.062 1 91.81 302 GLY B O 1
ATOM 5084 N N . TYR B 1 303 ? 8.82 -29.469 -0.413 1 94.56 303 TYR B N 1
ATOM 5085 C CA . TYR B 1 303 ? 8.094 -28.656 -1.382 1 94.56 303 TYR B CA 1
ATOM 5086 C C . TYR B 1 303 ? 7.59 -27.375 -0.742 1 94.56 303 TYR B C 1
ATOM 5088 O O . TYR B 1 303 ? 7.141 -27.375 0.406 1 94.56 303 TYR B O 1
ATOM 5096 N N . TYR B 1 304 ? 7.73 -26.359 -1.5 1 95 304 TYR B N 1
ATOM 5097 C CA . TYR B 1 304 ? 7.273 -25.047 -1.062 1 95 304 TYR B CA 1
ATOM 5098 C C . TYR B 1 304 ? 6.402 -24.391 -2.125 1 95 304 TYR B C 1
ATOM 5100 O O . TYR B 1 304 ? 6.562 -24.656 -3.318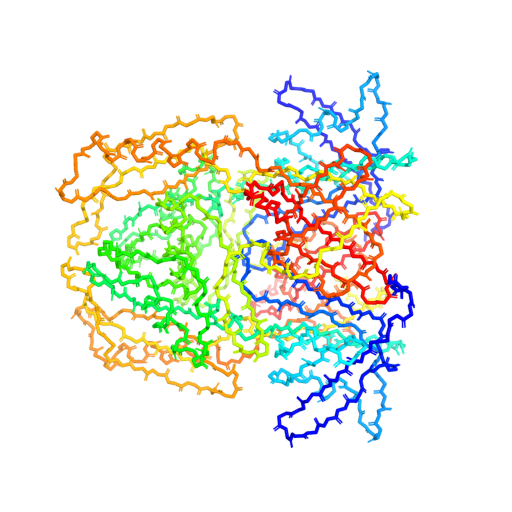 1 95 304 TYR B O 1
ATOM 5108 N N . GLN B 1 305 ? 5.5 -23.594 -1.658 1 95.88 305 GLN B N 1
ATOM 5109 C CA . GLN B 1 305 ? 4.711 -22.734 -2.535 1 95.88 305 GLN B CA 1
ATOM 5110 C C . GLN B 1 305 ? 5.301 -21.328 -2.604 1 95.88 305 GLN B C 1
ATOM 5112 O O . GLN B 1 305 ? 5.672 -20.75 -1.576 1 95.88 305 GLN B O 1
ATOM 5117 N N . VAL B 1 306 ? 5.383 -20.828 -3.814 1 97.12 306 VAL B N 1
ATOM 5118 C CA . VAL B 1 306 ? 5.836 -19.469 -4.023 1 97.12 306 VAL B CA 1
ATOM 5119 C C . VAL B 1 306 ? 4.688 -18.484 -3.768 1 97.12 306 VAL B C 1
ATOM 5121 O O . VAL B 1 306 ? 3.658 -18.547 -4.445 1 97.12 306 VAL B O 1
ATOM 5124 N N . ILE B 1 307 ? 4.855 -17.578 -2.844 1 96.19 307 ILE B N 1
ATOM 5125 C CA . ILE B 1 307 ? 3.77 -16.656 -2.531 1 96.19 307 ILE B CA 1
ATOM 5126 C C . ILE B 1 307 ? 4.141 -15.242 -2.982 1 96.19 307 ILE B C 1
ATOM 5128 O O . ILE B 1 307 ? 3.303 -14.344 -2.967 1 96.19 307 ILE B O 1
ATOM 5132 N N . GLY B 1 308 ? 5.34 -15.07 -3.367 1 97 308 GLY B N 1
ATOM 5133 C CA . GLY B 1 308 ? 5.848 -13.828 -3.926 1 97 308 GLY B CA 1
ATOM 5134 C C . GLY B 1 308 ? 7.141 -14.008 -4.695 1 97 308 GLY B C 1
ATOM 5135 O O . GLY B 1 308 ? 7.938 -14.891 -4.387 1 97 308 GLY B O 1
ATOM 5136 N N . THR B 1 309 ? 7.355 -13.188 -5.656 1 98.06 309 THR B N 1
ATOM 5137 C CA . THR B 1 309 ? 8.555 -13.273 -6.477 1 98.06 309 THR B CA 1
ATOM 5138 C C . THR B 1 309 ? 9.102 -11.883 -6.785 1 98.06 309 THR B C 1
ATOM 5140 O O . THR B 1 309 ? 8.328 -10.93 -6.957 1 98.06 309 THR B O 1
ATOM 5143 N N . LEU B 1 310 ? 10.367 -11.781 -6.863 1 97.94 310 LEU B N 1
ATOM 5144 C CA . LEU B 1 310 ? 11.094 -10.656 -7.434 1 97.94 310 LEU B CA 1
ATOM 5145 C C . LEU B 1 310 ? 12.219 -11.141 -8.352 1 97.94 310 LEU B C 1
ATOM 5147 O O . LEU B 1 310 ? 13.242 -11.633 -7.875 1 97.94 310 LEU B O 1
ATOM 5151 N N . HIS B 1 311 ? 12.016 -11.016 -9.594 1 98.25 311 HIS B N 1
ATOM 5152 C CA . HIS B 1 311 ? 13.016 -11.383 -10.594 1 98.25 311 HIS B CA 1
ATOM 5153 C C . HIS B 1 311 ? 13.844 -10.172 -11.008 1 98.25 311 HIS B C 1
ATOM 5155 O O . HIS B 1 311 ? 13.297 -9.172 -11.477 1 98.25 311 HIS B O 1
ATOM 5161 N N . ASN B 1 312 ? 15.055 -10.266 -10.875 1 97.25 312 ASN B N 1
ATOM 5162 C CA . ASN B 1 312 ? 15.984 -9.258 -11.375 1 97.25 312 ASN B CA 1
ATOM 5163 C C . ASN B 1 312 ? 16.672 -9.719 -12.648 1 97.25 312 ASN B C 1
ATOM 5165 O O . ASN B 1 312 ? 17.578 -10.555 -12.609 1 97.25 312 ASN B O 1
ATOM 5169 N N . ILE B 1 313 ? 16.312 -9.078 -13.641 1 96.62 313 ILE B N 1
ATOM 5170 C CA . ILE B 1 313 ? 16.766 -9.508 -14.953 1 96.62 313 ILE B CA 1
ATOM 5171 C C . ILE B 1 313 ? 18.234 -9.109 -15.148 1 96.62 313 ILE B C 1
ATOM 5173 O O . ILE B 1 313 ? 19.031 -9.898 -15.648 1 96.62 313 ILE B O 1
ATOM 5177 N N . ASP B 1 314 ? 18.609 -7.914 -14.688 1 93.38 314 ASP B N 1
ATOM 5178 C CA . ASP B 1 314 ? 19.953 -7.371 -14.922 1 93.38 314 ASP B CA 1
ATOM 5179 C C . ASP B 1 314 ? 20.984 -8.07 -14.047 1 93.38 314 ASP B C 1
ATOM 5181 O O . ASP B 1 314 ? 22.094 -8.359 -14.508 1 93.38 314 ASP B O 1
ATOM 5185 N N . THR B 1 315 ? 20.625 -8.422 -12.828 1 92.56 315 THR B N 1
ATOM 5186 C CA . THR B 1 315 ? 21.594 -9.07 -11.938 1 92.56 315 THR B CA 1
ATOM 5187 C C . THR B 1 315 ? 21.484 -10.586 -12.047 1 92.56 315 THR B C 1
ATOM 5189 O O . THR B 1 315 ? 22.281 -11.312 -11.445 1 92.56 315 THR B O 1
ATOM 5192 N N . LYS B 1 316 ? 20.469 -11.07 -12.688 1 93.5 316 LYS B N 1
ATOM 5193 C CA . LYS B 1 316 ? 20.234 -12.5 -12.906 1 93.5 316 LYS B CA 1
ATOM 5194 C C . LYS B 1 316 ? 20.031 -13.227 -11.578 1 93.5 316 LYS B C 1
ATOM 5196 O O . LYS B 1 316 ? 20.547 -14.328 -11.383 1 93.5 316 LYS B O 1
ATOM 5201 N N . THR B 1 317 ? 19.344 -12.555 -10.695 1 93.81 317 THR B N 1
ATOM 5202 C CA . THR B 1 317 ? 18.969 -13.133 -9.406 1 93.81 317 THR B CA 1
ATOM 5203 C C . THR B 1 317 ? 17.469 -13.008 -9.18 1 93.81 317 THR B C 1
ATOM 5205 O O . THR B 1 317 ? 16.781 -12.266 -9.891 1 93.81 317 THR B O 1
ATOM 5208 N N . MET B 1 318 ? 17.016 -13.836 -8.258 1 95.62 318 MET B N 1
ATOM 5209 C CA . MET B 1 318 ? 15.609 -13.711 -7.863 1 95.62 318 MET B CA 1
ATOM 5210 C C . MET B 1 318 ? 15.445 -13.891 -6.359 1 95.62 318 MET B C 1
ATOM 5212 O O . MET B 1 318 ? 16.297 -14.492 -5.703 1 95.62 318 MET B O 1
ATOM 5216 N N . THR B 1 319 ? 14.438 -13.305 -5.863 1 94.62 319 THR B N 1
ATOM 5217 C CA . THR B 1 319 ? 14 -13.484 -4.484 1 94.62 319 THR B CA 1
ATOM 5218 C C . THR B 1 319 ? 12.609 -14.109 -4.434 1 94.62 319 THR B C 1
ATOM 5220 O O . THR B 1 319 ? 11.672 -13.609 -5.07 1 94.62 319 THR B O 1
ATOM 5223 N N . LEU B 1 320 ? 12.492 -15.18 -3.672 1 95.56 320 LEU B N 1
ATOM 5224 C CA . LEU B 1 320 ? 11.211 -15.867 -3.518 1 95.56 320 LEU B CA 1
ATOM 5225 C C . LEU B 1 320 ? 10.734 -15.812 -2.068 1 95.56 320 LEU B C 1
ATOM 5227 O O . LEU B 1 320 ? 11.531 -15.984 -1.143 1 95.56 320 LEU B O 1
ATOM 5231 N N . ASN B 1 321 ? 9.508 -15.477 -1.932 1 95.56 321 ASN B N 1
ATOM 5232 C CA . ASN B 1 321 ? 8.82 -15.711 -0.668 1 95.56 321 ASN B CA 1
ATOM 5233 C C . ASN B 1 321 ? 8.102 -17.047 -0.663 1 95.56 321 ASN B C 1
ATOM 5235 O O . ASN B 1 321 ? 7.312 -17.344 -1.564 1 95.56 321 ASN B O 1
ATOM 5239 N N . LEU B 1 322 ? 8.375 -17.812 0.375 1 94.56 322 LEU B N 1
ATOM 5240 C CA . LEU B 1 322 ? 7.934 -19.203 0.325 1 94.56 322 LEU B CA 1
ATOM 5241 C C . LEU B 1 322 ? 7.133 -19.562 1.572 1 94.56 322 LEU B C 1
ATOM 5243 O O . LEU B 1 322 ? 7.391 -19.031 2.654 1 94.56 322 LEU B O 1
ATOM 5247 N N . GLU B 1 323 ? 6.219 -20.453 1.339 1 91.69 323 GLU B N 1
ATOM 5248 C CA . GLU B 1 323 ? 5.523 -21.188 2.398 1 91.69 323 GLU B CA 1
ATOM 5249 C C . GLU B 1 323 ? 5.547 -22.688 2.145 1 91.69 323 GLU B C 1
ATOM 5251 O O . GLU B 1 323 ? 5.609 -23.125 0.995 1 91.69 323 GLU B O 1
ATOM 5256 N N . PRO B 1 324 ? 5.555 -23.391 3.24 1 89.81 324 PRO B N 1
ATOM 5257 C CA . PRO B 1 324 ? 5.496 -24.844 3.02 1 89.81 324 PRO B CA 1
ATOM 5258 C C . PRO B 1 324 ? 4.285 -25.266 2.189 1 89.81 324 PRO B C 1
ATOM 5260 O O . PRO B 1 324 ? 3.195 -24.719 2.357 1 89.81 324 PRO B O 1
ATOM 5263 N N . TYR B 1 325 ? 4.566 -26.141 1.268 1 90.38 325 TYR B N 1
ATOM 5264 C CA . TYR B 1 325 ? 3.488 -26.656 0.439 1 90.38 325 TYR B CA 1
ATOM 5265 C C . TYR B 1 325 ? 2.85 -27.875 1.087 1 90.38 325 TYR B C 1
ATOM 5267 O O . TYR B 1 325 ? 3.537 -28.859 1.396 1 90.38 325 TYR B O 1
ATOM 5275 N N . GLU B 1 326 ? 1.54 -27.938 1.472 1 75.06 326 GLU B N 1
ATOM 5276 C CA . GLU B 1 326 ? 0.855 -29.047 2.139 1 75.06 326 GLU B CA 1
ATOM 5277 C C . GLU B 1 326 ? 0.093 -29.906 1.139 1 75.06 326 GLU B C 1
ATOM 5279 O O . GLU B 1 326 ? -0.58 -30.859 1.523 1 75.06 326 GLU B O 1
ATOM 5284 N N . GLY B 1 327 ? 0.026 -29.734 -0.052 1 63.72 327 GLY B N 1
ATOM 5285 C CA . GLY B 1 327 ? -0.784 -30.531 -0.952 1 63.72 327 GLY B CA 1
ATOM 5286 C C . GLY B 1 327 ? -0.316 -31.969 -1.05 1 63.72 327 GLY B C 1
ATOM 5287 O O . GLY B 1 327 ? 0.836 -32.281 -0.736 1 63.72 327 GLY B O 1
ATOM 5288 N N . THR B 1 328 ? -1.224 -32.969 -1.006 1 49.28 328 THR B N 1
ATOM 5289 C CA . THR B 1 328 ? -1.061 -34.406 -1.153 1 49.28 328 THR B CA 1
ATOM 5290 C C . THR B 1 328 ? -0.326 -34.75 -2.449 1 49.28 328 THR B C 1
ATOM 5292 O O . THR B 1 328 ? -0.776 -34.375 -3.535 1 49.28 328 THR B O 1
ATOM 5295 N N . VAL B 1 329 ? 0.93 -34.75 -2.414 1 42.5 329 VAL B N 1
ATOM 5296 C CA . VAL B 1 329 ? 1.634 -35.312 -3.549 1 42.5 329 VAL B CA 1
ATOM 5297 C C . VAL B 1 329 ? 1.025 -36.688 -3.891 1 42.5 329 VAL B C 1
ATOM 5299 O O . VAL B 1 329 ? 1.068 -37.625 -3.08 1 42.5 329 VAL B O 1
ATOM 5302 N N . GLU B 1 330 ? -0.06 -36.719 -4.574 1 34.78 330 GLU B N 1
ATOM 5303 C CA . GLU B 1 330 ? -0.235 -38.062 -5.109 1 34.78 330 GLU B CA 1
ATOM 5304 C C . GLU B 1 330 ? 0.97 -38.5 -5.941 1 34.78 330 GLU B C 1
ATOM 5306 O O . GLU B 1 330 ? 1.348 -37.812 -6.895 1 34.78 330 GLU B O 1
ATOM 5311 N N . LEU B 1 331 ? 1.987 -38.969 -5.258 1 30.61 331 LEU B N 1
ATOM 5312 C CA . LEU B 1 331 ? 2.898 -39.781 -6.047 1 30.61 331 LEU B CA 1
ATOM 5313 C C . LEU B 1 331 ? 2.141 -40.562 -7.125 1 30.61 331 LEU B C 1
ATOM 5315 O O . LEU B 1 331 ? 1.17 -41.25 -6.832 1 30.61 331 LEU B O 1
ATOM 5319 N N . ILE B 1 332 ? 2.186 -40.031 -8.367 1 26.42 332 ILE B N 1
ATOM 5320 C CA . ILE B 1 332 ? 1.985 -41.094 -9.312 1 26.42 332 ILE B CA 1
ATOM 5321 C C . ILE B 1 332 ? 3.127 -42.125 -9.195 1 26.42 332 ILE B C 1
ATOM 5323 O O . ILE B 1 332 ? 4.297 -41.719 -9.117 1 26.42 332 ILE B O 1
#

pLDDT: mean 91.45, std 10.59, range [26.42, 98.81]

Nearest PDB structures (foldseek):
  8v3w-assembly1_b  TM=7.037E-01  e=9.109E-23  Clostridioides difficile
  3cdd-assembly2_D  TM=6.947E-01  e=3.471E-17  Shewanella oneidensis MR-1
  3cdd-assembly2_E  TM=6.904E-01  e=5.123E-17  Shewanella oneidensis MR-1
  3cdd-assembly2_F  TM=6.754E-01  e=5.726E-17  Shewanella oneidensis MR-1
  3cdd-assembly1_C  TM=6.946E-01  e=1.248E-16  Shewanella oneidensis MR-1

Organism: NCBI:txid537013

Foldseek 3Di:
DPLVPKDKWKWKAAPVGDIDTQVVFWPWWKWKDAFPDQKIKIKTKTFQDDDPNRTVLVRLDFQIKMWMDIPRHTLDIFTWDDKDWDPDDPGTMIMTMTIHQCVQLVVDWDWDKDAFQDKLCNLLCVLCVVSPFAEDEADDMDGDHIDTDDGDRNSVSNVVRQVVVCVVVVFDWDWYDDPRHIYIHGFAPDPDAAEDAAPFPKDKDKDWDLVQAAFKEFEWEDADPVRDIDTPDMDGHDCVVPHDYHYDYDDPPHDPVRVVVVRVVSNVVRNGTDMWMKMKGFDPSNDDQRHKYAYNHDPGGGIWGFSMKMGIPNVRMMMTIIDRDDDPPPPD/DPLVPKDKWKWWAAPVGDIDTQVVFWPWWKWKDAFPDQKIKIKTKTFQDDDPNRTVLVRLDFQIKMWMDIPRHTLDIFTWDDKDWDPDPPGTMIMTMTIHQCVQLVVDWDWDKDAFQDKLCRLLCVLCVVSPFAEDEAADMDGDHIDTDDGDRNSVSNVVRVVVVCVVVVFDWDWYDDPRHIYIHGFAPDPDAAEDAAPFPKDKDKDWDLVQAAFKEFEWEDADPVRDIDTPDMDGHDCVVPHDYHYDYDDPPHDPVRVVVVRVVSNVVRNGTDMWMKMKGFDPSNDDQRHKYAYNHDPGGGIWGFSMKMGMPNVRMMMTIIDRDDDPPPPD

Radius of gyration: 25.58 Å; Cα contacts (8 Å, |Δi|>4): 1603; chains: 2; bounding box: 62×81×64 Å

Sequence (664 aa):
MDVLRIKYDIYLYTNEGEKITLNNLVQSATLEEQKGQLAQKASLTLYNKVISGVRISSKLKLCNKIFVYADGKELFRGTIWEWNPEEENQSRIVSIIAYDNLIFLQKSRYHKYFSAGTSTRSIVDNCAADQGIVLDYRWAEISHAKKPYQNQYLSDIILDALEDVRKQVNSKYVVRSEQDVMVVDQPGTNTEIYLFDGSNTMTISTRITMDGLLTRVAVYGKRDDDGRSSVEATVVGDTRYGTLQAVIYRDENQSIQEAKSEAQTLLDEHKKPEETRTVKLPNVPFIRKGDRIKMNVGSMNGYYQVIGTLHNIDTKTMTLNLEPYEGTVELIMDVLRIKYDIYLYTNEGEKITLNNLVQSATLEEQKGQLAQKASLTLYNKVISGVRISSKLKLCNKIFVYADGKELFRGTIWEWNPEEENQSRIVSIIAYDNLIFLQKSRYHKYFSAGTSTRSIVDNCAADQGIVLDYRWAEISHAKKPYQNQYLSDIILDALEDVRKQVNSKYVVRSEQDVMVVDQPGTNTEIYLFDGSNTMTISTRITMDGLLTRVAVYGKRDDDGRSSVEATVVGDTRYGTLQAVIYRDENQSIQEAKSEAQTLLDEHKKPEETRTVKLPNVPFIRKGDRIKMNVGSMNGYYQVIGTLHNIDTKTMTLNLEPYEGTVELI